Protein AF-A0A7C2IU43-F1 (afdb_monomer)

Sequence (555 aa):
MSKPSGGSPHAAGTSRRTASEVLDRRQFLAAGASLSLPACGARGRAGRNAEAEKRVVVLGLDGLDPQIVGSLIAQGRAPNFKKLAERGAFRPLRTTMPALSPVAWSSFITGLTPGGHGIADFIVRDPASYMPVFSIWESQGSARTLSLGDYRLPLGQAKLLCRRRGRPFWAWLTERGIPASVIRIPTNFPVEETATRAVSGMGTPDLVDSFGVFHYFTSDAAEQYPDLSGGNVVRIQVRNHRADCELYGPLQALKKPKEATADPFINHTRVPFSVCRDPEAEAVRIDIQGTRLVLRKGEYSEWVRLRFQMLPWLSSVAGIVRFYLCEAHPHLKLYATPINIDPADQAMPVTHPRRLGAELARAIGPFWTKGLPCDTKAFDHHVLDDAGYVKQAELLLVFFPGERDVPPERLAAHYDHYADRVIAAGPAMTESIHAVLAARLGRAEEALRRFRAAYEPFARPPFYLFSEKRTRDNVCFLTGLGGCLQAVIYGFAGIRLVDSPEPQAQPCLPPGWSALRLRGIHWRGARYDLEIVAGAPPRWRRLASRSAAGAATRR

Radius of gyration: 30.42 Å; Cα contacts (8 Å, |Δi|>4): 934; chains: 1; bounding box: 91×88×76 Å

pLDDT: mean 78.81, std 19.49, range [24.3, 98.44]

Mean predicted aligned error: 16.99 Å

Solvent-accessible surface area (backbone atoms only — not comparable to full-atom values): 32561 Å² total; per-residue (Å²): 138,84,88,88,88,86,86,89,88,82,87,84,82,86,79,91,83,80,89,83,84,88,86,76,101,82,80,90,79,92,86,79,88,87,88,84,85,87,86,85,90,83,89,83,81,80,88,78,78,83,65,82,78,86,82,86,85,86,86,85,68,88,90,69,50,63,65,60,51,48,49,31,36,75,70,63,61,30,61,67,62,43,54,50,31,72,78,60,76,73,75,87,72,87,74,46,83,54,84,42,69,56,21,39,39,44,25,68,41,36,76,35,53,42,85,63,19,61,24,73,42,69,62,41,64,37,92,89,75,63,45,82,38,65,30,48,41,47,80,43,71,40,94,47,67,48,76,58,89,65,34,36,46,57,77,48,78,62,45,77,39,54,47,56,40,69,64,46,61,49,38,63,35,35,78,72,73,38,85,31,78,46,73,50,48,46,57,36,25,52,38,62,93,40,44,63,30,35,36,32,4,35,75,27,46,19,51,58,73,37,92,46,47,26,40,35,38,29,46,53,83,81,71,80,66,94,81,67,57,54,54,43,83,43,83,43,64,73,55,95,52,31,28,75,47,73,48,82,42,34,66,41,74,44,38,65,81,69,81,86,58,98,48,90,59,75,53,34,27,69,46,67,32,38,39,36,41,50,95,85,52,54,25,35,36,39,44,44,90,92,44,77,46,76,39,40,54,77,32,68,52,70,82,42,78,46,75,40,69,71,38,89,100,76,39,65,45,37,28,29,32,36,42,31,30,70,29,42,68,95,40,42,28,38,39,32,50,36,41,15,36,20,46,68,50,57,73,58,53,50,26,23,52,68,65,45,26,33,55,47,28,74,73,74,43,81,64,74,44,26,28,62,76,60,65,63,44,42,38,77,68,62,74,30,50,72,69,54,47,44,48,53,56,45,80,46,65,46,66,64,89,56,65,50,93,61,48,63,68,59,52,42,54,54,43,66,66,45,70,80,73,55,66,92,86,49,55,27,39,58,33,9,54,47,10,19,51,30,10,68,67,60,38,19,63,58,13,47,52,28,41,45,66,24,41,62,57,21,42,35,85,95,78,59,40,31,18,49,38,70,90,53,87,61,56,74,33,58,66,32,54,49,25,48,50,41,20,47,46,45,2,31,47,13,43,54,95,60,103,56,89,63,85,47,63,54,64,22,71,31,89,91,49,65,62,53,77,50,74,73,45,77,43,94,94,42,41,29,32,40,41,34,38,64,99,50,77,74,44,77,43,76,52,78,76,76,61,94,79,54,92,84,73,84,132

Foldseek 3Di:
DDDDDDDDDDDDDDDDDDDDDDDDDPPPDDDDDDDDDDDDDDDDDDDDDCPPDDDDDDDDDPPDDLVVLVVCVVVVLNVVVVVVCVVDNDDDDDAAVVNEQLQRLLCLFAVDHCVQFVARYQWDADPPPRDTDGQQKDWAAAPDWDDDPQFTHRPDDIDIDGNGDHHTPQLVCVVVVHAAEAEQRESCPPPDQRHNKYFHAAPDAAQQRHQKEKEKEKCDPPDDQPPADSYHYHHWDQDPQKTKDKDWGHFLNGGDDDPDDVDNRPRTFIWIKMWRFDPPFQKIWIGTPNDIDIDHALDKDAWDKDWGPNDPPPDTFIWIKIKHFNTSPPMGIIIIIGTHAWLLRGPGRRMPPSNVSVVCCVVPNTAHSRRDQFDVSCVVSVSDDPSNRVVSVCVCVCVPPVVDSDRLVVLVVVLVVCVVVDDPFAWLLSLLVNLLSCLVNLVQASSVVSLCSSQVLQFDPDVRFGHGTSPDPPGPPVNSVVSSVCSVVCRAQNWGPDPDPDTDGDHRHHPPDQKDKDFQDDDPNWTWIWIGGPPDDIDIDTDPDPDPPPPPDDD

Secondary structure (DSSP, 8-state):
------------------------TT--S--------------------------------TT--HHHHHHHHHTTS-HHHHHHHHHS---PPPPPSS--HHHHHHHHHHS--HHHH---SSEEE-TTT--EEESSEEEE--S-EEEETTEEEESSPPEEEE---S--HHHHHHTTT---EEEEETT--S--TTSSEEEE-TT---TTSSS--EEEEE--SS---TT--SEEEEE---BTTEEEEEEEEEE-TTBPPPPP-S-TTTTEEEEEEEEEE-SSSSEEEEEETTEEEEEETTPBPPPEEEEEEEETTTEEEEEEE-EEEEE-SSS-EEEE---EEPTTS-SS--EESTHHHHHHHHHH-----SSSSS-HHHHHTTSS-HHHHHHHHHTT--SSSS-----HHHHHHHHHHHHTSS-TT--THHHHHHHHHHHHTT-HHHHHHHHHHHHGGGEETTTTEEPSSTT------HHHHHHHHHIIIIIIS-EE--S-SS-EE---PPTT--EEEEEEEEETTEEEEEEEETTS--EEEEPPP--TT-TTS--

Structure (mmCIF, N/CA/C/O backbone):
data_AF-A0A7C2IU43-F1
#
_entry.id   AF-A0A7C2IU43-F1
#
loop_
_atom_site.group_PDB
_atom_site.id
_atom_site.type_symbol
_atom_site.label_atom_id
_atom_site.label_alt_id
_atom_site.label_comp_id
_atom_site.label_asym_id
_atom_site.label_entity_id
_atom_site.label_seq_id
_atom_site.pdbx_PDB_ins_code
_atom_site.Cartn_x
_atom_site.Cartn_y
_atom_site.Cartn_z
_atom_site.occupancy
_atom_site.B_iso_or_equiv
_atom_site.auth_seq_id
_atom_site.auth_comp_id
_atom_site.auth_asym_id
_atom_site.auth_atom_id
_atom_site.pdbx_PDB_model_num
ATOM 1 N N . MET A 1 1 ? 51.474 -52.846 10.721 1.00 34.03 1 MET A N 1
ATOM 2 C CA . MET A 1 1 ? 52.933 -52.971 10.511 1.00 34.03 1 MET A CA 1
ATOM 3 C C . MET A 1 1 ? 53.456 -51.661 9.935 1.00 34.03 1 MET A C 1
ATOM 5 O O . MET A 1 1 ? 52.772 -51.087 9.103 1.00 34.03 1 MET A O 1
ATOM 9 N N . SER A 1 2 ? 54.623 -51.219 10.423 1.00 32.03 2 SER A N 1
ATOM 10 C CA . SER A 1 2 ? 55.494 -50.166 9.849 1.00 32.03 2 SER A CA 1
ATOM 11 C C . SER A 1 2 ? 55.124 -48.684 10.054 1.00 32.03 2 SER A C 1
ATOM 13 O O . SER A 1 2 ? 54.751 -47.977 9.131 1.00 32.03 2 SER A O 1
ATOM 15 N N . LYS A 1 3 ? 55.222 -48.274 11.326 1.00 27.58 3 LYS A N 1
ATOM 16 C CA . LYS A 1 3 ? 56.016 -47.176 11.941 1.00 27.58 3 LYS A CA 1
ATOM 17 C C . LYS A 1 3 ? 56.732 -46.067 11.095 1.00 27.58 3 LYS A C 1
ATOM 19 O O . LYS A 1 3 ? 56.952 -46.238 9.907 1.00 27.58 3 LYS A O 1
ATOM 24 N N . PRO A 1 4 ? 57.140 -44.951 11.759 1.00 52.53 4 PRO A N 1
ATOM 25 C CA . PRO A 1 4 ? 57.025 -43.556 11.299 1.00 52.53 4 PRO A CA 1
ATOM 26 C C . PRO A 1 4 ? 58.359 -42.765 11.321 1.00 52.53 4 PRO A C 1
ATOM 28 O O . PRO A 1 4 ? 59.387 -43.305 11.716 1.00 52.53 4 PRO A O 1
ATOM 31 N N . SER A 1 5 ? 58.311 -41.455 11.052 1.00 29.14 5 SER A N 1
ATOM 32 C CA . SER A 1 5 ? 59.154 -40.393 11.657 1.00 29.14 5 SER A CA 1
ATOM 33 C C . SER A 1 5 ? 58.705 -39.039 11.077 1.00 29.14 5 SER A C 1
ATOM 35 O O . SER A 1 5 ? 58.268 -38.990 9.936 1.00 29.14 5 SER A O 1
ATOM 37 N N . GLY A 1 6 ? 58.702 -37.887 11.743 1.00 28.25 6 GLY A N 1
ATOM 38 C CA . GLY A 1 6 ? 59.169 -37.434 13.051 1.00 28.25 6 GLY A CA 1
ATOM 39 C C . GLY A 1 6 ? 59.351 -35.905 12.952 1.00 28.25 6 GLY A C 1
ATOM 40 O O . GLY A 1 6 ? 59.722 -35.423 11.887 1.00 28.25 6 GLY A O 1
ATOM 41 N N . GLY A 1 7 ? 59.101 -35.150 14.031 1.00 25.83 7 GLY A N 1
ATOM 42 C CA . GLY A 1 7 ? 59.579 -33.759 14.158 1.00 25.83 7 GLY A CA 1
ATOM 43 C C . GLY A 1 7 ? 58.572 -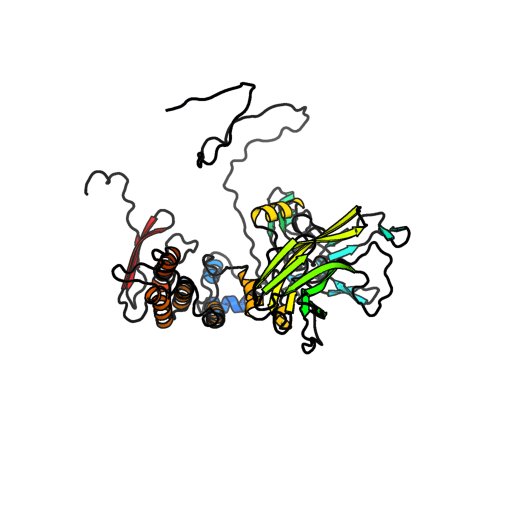32.703 14.639 1.00 25.83 7 GLY A C 1
ATOM 44 O O . GLY A 1 7 ? 57.914 -32.061 13.834 1.00 25.83 7 GLY A O 1
ATOM 45 N N . SER A 1 8 ? 58.511 -32.533 15.962 1.00 28.28 8 SER A N 1
ATOM 46 C CA . SER A 1 8 ? 57.805 -31.551 16.820 1.00 28.28 8 SER A CA 1
ATOM 47 C C . SER A 1 8 ? 58.263 -30.070 16.656 1.00 28.28 8 SER A C 1
ATOM 49 O O . SER A 1 8 ? 59.171 -29.818 15.873 1.00 28.28 8 SER A O 1
ATOM 51 N N . PRO A 1 9 ? 57.876 -29.115 17.541 1.00 42.03 9 PRO A N 1
ATOM 52 C CA . PRO A 1 9 ? 56.534 -28.653 17.942 1.00 42.03 9 PRO A CA 1
ATOM 53 C C . PRO A 1 9 ? 56.417 -27.101 17.960 1.00 42.03 9 PRO A C 1
ATOM 55 O O . PRO A 1 9 ? 57.415 -26.399 18.045 1.00 42.03 9 PRO A O 1
ATOM 58 N N . HIS A 1 10 ? 55.195 -26.555 18.005 1.00 27.22 10 HIS A N 1
ATOM 59 C CA . HIS A 1 10 ? 54.744 -25.648 19.082 1.00 27.22 10 HIS A CA 1
ATOM 60 C C . HIS A 1 10 ? 53.290 -25.178 18.868 1.00 27.22 10 HIS A C 1
ATOM 62 O O . HIS A 1 10 ? 52.921 -24.726 17.792 1.00 27.22 10 HIS A O 1
ATOM 68 N N . ALA A 1 11 ? 52.499 -25.366 19.935 1.00 25.86 11 ALA A N 1
ATOM 69 C CA . ALA A 1 11 ? 51.347 -24.607 20.458 1.00 25.86 11 ALA A CA 1
ATOM 70 C C . ALA A 1 11 ? 50.754 -23.472 19.580 1.00 25.86 11 ALA A C 1
ATOM 72 O O . ALA A 1 11 ? 51.484 -22.658 19.043 1.00 25.86 11 ALA A O 1
ATOM 73 N N . ALA A 1 12 ? 49.444 -23.242 19.463 1.00 27.17 12 ALA A N 1
ATOM 74 C CA . ALA A 1 12 ? 48.315 -23.519 20.345 1.00 27.17 12 ALA A CA 1
ATOM 75 C C . ALA A 1 12 ? 46.991 -23.306 19.575 1.00 27.17 12 ALA A C 1
ATOM 77 O O . ALA A 1 12 ? 46.959 -22.578 18.587 1.00 27.17 12 ALA A O 1
ATOM 78 N N . GLY A 1 13 ? 45.881 -23.832 20.106 1.00 25.56 13 GLY A N 1
ATOM 79 C CA . GLY A 1 13 ? 44.590 -23.135 19.991 1.00 25.56 13 GLY A CA 1
ATOM 80 C C . GLY A 1 13 ? 43.572 -23.662 18.978 1.00 25.56 13 GLY A C 1
ATOM 81 O O . GLY A 1 13 ? 43.141 -22.950 18.081 1.00 25.56 13 GLY A O 1
ATOM 82 N N . THR A 1 14 ? 43.129 -24.897 19.198 1.00 24.53 14 THR A N 1
ATOM 83 C CA . THR A 1 14 ? 41.761 -25.423 18.981 1.00 24.53 14 THR A CA 1
ATOM 84 C C . THR A 1 14 ? 40.649 -24.377 19.242 1.00 24.53 14 THR A C 1
ATOM 86 O O . THR A 1 14 ? 40.831 -23.506 20.077 1.00 24.53 14 THR A O 1
ATOM 89 N N . SER A 1 15 ? 39.420 -24.417 18.717 1.00 26.25 15 SER A N 1
ATOM 90 C CA . SER A 1 15 ? 38.625 -25.513 18.160 1.00 26.25 15 SER A CA 1
ATOM 91 C C . SER A 1 15 ? 37.368 -24.925 17.494 1.00 26.25 15 SER A C 1
ATOM 93 O O . SER A 1 15 ? 36.721 -24.040 18.055 1.00 26.25 15 SER A O 1
ATOM 95 N N . ARG A 1 16 ? 36.973 -25.495 16.352 1.00 28.53 16 ARG A N 1
ATOM 96 C CA . ARG A 1 16 ? 35.594 -25.469 15.843 1.00 28.53 16 ARG A CA 1
ATOM 97 C C . ARG A 1 16 ? 34.687 -26.278 16.773 1.00 28.53 16 ARG A C 1
ATOM 99 O O . ARG A 1 16 ? 35.023 -27.427 17.047 1.00 28.53 16 ARG A O 1
ATOM 106 N N . ARG A 1 17 ? 33.487 -25.782 17.093 1.00 24.30 17 ARG A N 1
ATOM 107 C CA . ARG A 1 17 ? 32.318 -26.646 17.333 1.00 24.30 17 ARG A CA 1
ATOM 108 C C . ARG A 1 17 ? 31.022 -26.024 16.824 1.00 24.30 17 ARG A C 1
ATOM 110 O O . ARG A 1 17 ? 30.744 -24.845 17.002 1.00 24.30 17 ARG A O 1
ATOM 117 N N . THR A 1 18 ? 30.274 -26.894 16.168 1.00 26.28 18 THR A N 1
ATOM 118 C CA . THR A 1 18 ? 28.901 -26.808 15.684 1.00 26.28 18 THR A CA 1
ATOM 119 C C . THR A 1 18 ? 27.877 -26.959 16.814 1.00 26.28 18 THR A C 1
ATOM 121 O O . THR A 1 18 ? 28.128 -27.711 17.749 1.00 26.28 18 THR A O 1
ATOM 124 N N . ALA A 1 19 ? 26.720 -26.313 16.617 1.00 28.05 19 ALA A N 1
ATOM 125 C CA . ALA A 1 19 ? 25.355 -26.649 17.056 1.00 28.05 19 ALA A CA 1
ATOM 126 C C . ALA A 1 19 ? 25.078 -27.036 18.528 1.00 28.05 19 ALA A C 1
ATOM 128 O O . ALA A 1 19 ? 25.470 -28.108 18.970 1.00 28.05 19 ALA A O 1
ATOM 129 N N . SER A 1 20 ? 24.214 -26.267 19.207 1.00 25.09 20 SER A N 1
ATOM 130 C CA . SER A 1 20 ? 23.076 -26.828 19.958 1.00 25.09 20 SER A CA 1
ATOM 131 C C . SER A 1 20 ? 22.011 -25.765 20.250 1.00 25.09 20 SER A C 1
ATOM 133 O O . SER A 1 20 ? 22.310 -24.591 20.461 1.00 25.09 20 SER A O 1
ATOM 135 N N . GLU A 1 21 ? 20.760 -26.210 20.253 1.00 28.34 21 GLU A N 1
ATOM 136 C CA . GLU A 1 21 ? 19.584 -25.493 20.729 1.00 28.34 21 GLU A CA 1
ATOM 137 C C . GLU A 1 21 ? 19.559 -25.339 22.265 1.00 28.34 21 GLU A C 1
ATOM 139 O O . GLU A 1 21 ? 20.300 -26.001 22.992 1.00 28.34 21 GLU A O 1
ATOM 144 N N . VAL A 1 22 ? 18.563 -24.551 22.693 1.00 26.59 22 VAL A N 1
ATOM 145 C CA . VAL A 1 22 ? 17.871 -24.513 23.994 1.00 26.59 22 VAL A CA 1
ATOM 146 C C . VAL A 1 22 ? 18.582 -23.780 25.127 1.00 26.59 22 VAL A C 1
ATOM 148 O O . VAL A 1 22 ? 19.523 -24.295 25.711 1.00 26.59 22 VAL A O 1
ATOM 151 N N . LEU A 1 23 ? 18.012 -22.639 25.541 1.00 26.62 23 LEU A N 1
ATOM 152 C CA . LEU A 1 23 ? 17.992 -22.234 26.949 1.00 26.62 23 LEU A CA 1
ATOM 153 C C . LEU A 1 23 ? 16.734 -21.418 27.290 1.00 26.62 23 LEU A C 1
ATOM 155 O O . LEU A 1 23 ? 16.120 -20.752 26.459 1.00 26.62 23 LEU A O 1
ATOM 159 N N . ASP A 1 24 ? 16.356 -21.589 28.548 1.00 27.33 24 ASP A N 1
ATOM 160 C CA . ASP A 1 24 ? 15.026 -21.570 29.140 1.00 27.33 24 ASP A CA 1
ATOM 161 C C . ASP A 1 24 ? 14.577 -20.179 29.642 1.00 27.33 24 ASP A C 1
ATOM 163 O O . ASP A 1 24 ? 15.359 -19.268 29.914 1.00 27.33 24 ASP A O 1
ATOM 167 N N . ARG A 1 25 ? 13.261 -20.018 29.767 1.00 28.28 25 ARG A N 1
ATOM 168 C CA . ARG A 1 25 ? 12.485 -18.772 29.800 1.00 28.28 25 ARG A CA 1
ATOM 169 C C . ARG A 1 25 ? 12.418 -18.097 31.185 1.00 28.28 25 ARG A C 1
ATOM 171 O O . ARG A 1 25 ? 11.449 -17.388 31.454 1.00 28.28 25 ARG A O 1
ATOM 178 N N . ARG A 1 26 ? 13.390 -18.311 32.088 1.00 30.06 26 ARG A N 1
ATOM 179 C CA . ARG A 1 26 ? 13.273 -17.893 33.510 1.00 30.06 26 ARG A CA 1
ATOM 180 C C . ARG A 1 26 ? 14.485 -17.237 34.200 1.00 30.06 26 ARG A C 1
ATOM 182 O O . ARG A 1 26 ? 14.421 -17.053 35.410 1.00 30.06 26 ARG A O 1
ATOM 189 N N . GLN A 1 27 ? 15.526 -16.778 33.500 1.00 33.53 27 GLN A N 1
ATOM 190 C CA . GLN A 1 27 ? 16.677 -16.108 34.156 1.00 33.53 27 GLN A CA 1
ATOM 191 C C . GLN A 1 27 ? 17.149 -14.793 33.500 1.00 33.53 27 GLN A C 1
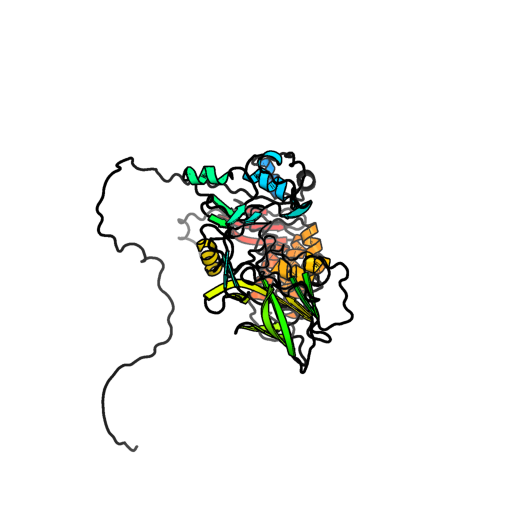ATOM 193 O O . GLN A 1 27 ? 18.343 -14.544 33.394 1.00 33.53 27 GLN A O 1
ATOM 198 N N . PHE A 1 28 ? 16.233 -13.905 33.096 1.00 27.48 28 PHE A N 1
ATOM 199 C CA . PHE A 1 28 ? 16.608 -12.554 32.624 1.00 27.48 28 PHE A CA 1
ATOM 200 C C . PHE A 1 28 ? 15.952 -11.415 33.420 1.00 27.48 28 PHE A C 1
ATOM 202 O O . PHE A 1 28 ? 15.583 -10.375 32.877 1.00 27.48 28 PHE A O 1
ATOM 209 N N . LEU A 1 29 ? 15.792 -11.614 34.729 1.00 28.20 29 LEU A N 1
ATOM 210 C CA . LEU A 1 29 ? 15.416 -10.567 35.676 1.00 28.20 29 LEU A CA 1
ATOM 211 C C . LEU A 1 29 ? 16.371 -10.625 36.876 1.00 28.20 29 LEU A C 1
ATOM 213 O O . LEU A 1 29 ? 16.493 -11.676 37.495 1.00 28.20 29 LEU A O 1
ATOM 217 N N . ALA A 1 30 ? 16.970 -9.470 37.191 1.00 27.84 30 ALA A N 1
ATOM 218 C CA . ALA A 1 30 ? 17.823 -9.145 38.347 1.00 27.84 30 ALA A CA 1
ATOM 219 C C . ALA A 1 30 ? 19.358 -9.295 38.194 1.00 27.84 30 ALA A C 1
ATOM 221 O O . ALA A 1 30 ? 19.953 -10.224 38.723 1.00 27.84 30 ALA A O 1
ATOM 222 N N . ALA A 1 31 ? 19.994 -8.303 37.552 1.00 25.00 31 ALA A N 1
ATOM 223 C CA . ALA A 1 31 ? 21.294 -7.697 37.915 1.00 25.00 31 ALA A CA 1
ATOM 224 C C . ALA A 1 31 ? 21.600 -6.568 36.899 1.00 25.00 31 ALA A C 1
ATOM 226 O O . ALA A 1 31 ? 21.579 -6.820 35.704 1.00 25.00 31 ALA A O 1
ATOM 227 N N . GLY A 1 32 ? 21.850 -5.303 37.231 1.00 25.41 32 GLY A N 1
ATOM 228 C CA . GLY A 1 32 ? 21.896 -4.610 38.508 1.00 25.41 32 GLY A CA 1
ATOM 229 C C . GLY A 1 32 ? 21.835 -3.090 38.275 1.00 25.41 32 GLY A C 1
ATOM 230 O O . GLY A 1 32 ? 22.326 -2.576 37.272 1.00 25.41 32 GLY A O 1
ATOM 231 N N . ALA A 1 33 ? 21.203 -2.383 3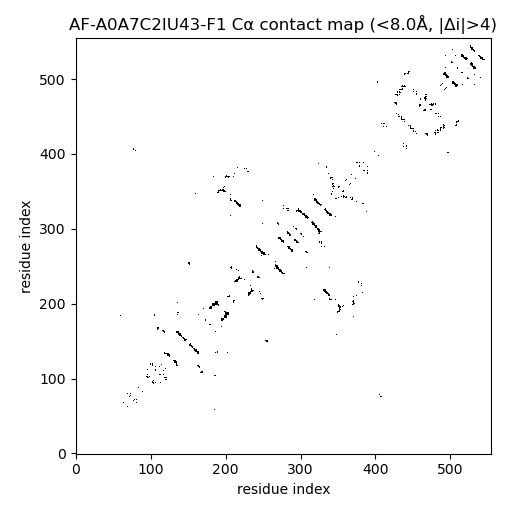9.212 1.00 27.89 33 ALA A N 1
ATOM 232 C CA . ALA A 1 33 ? 21.515 -0.988 39.536 1.00 27.89 33 ALA A CA 1
ATOM 233 C C . ALA A 1 33 ? 22.934 -0.955 40.168 1.00 27.89 33 ALA A C 1
ATOM 235 O O . ALA A 1 33 ? 23.360 -1.969 40.711 1.00 27.89 33 ALA A O 1
ATOM 236 N N . SER A 1 34 ? 23.757 0.100 40.198 1.00 28.84 34 SER A N 1
ATOM 237 C CA . SER A 1 34 ? 23.545 1.521 40.537 1.00 28.84 34 SER A CA 1
ATOM 238 C C . SER A 1 34 ? 24.913 2.235 40.348 1.00 28.84 34 SER A C 1
ATOM 240 O O . SER A 1 34 ? 25.930 1.580 40.550 1.00 28.84 34 SER A O 1
ATOM 242 N N . LEU A 1 35 ? 25.035 3.497 39.908 1.00 28.77 35 LEU A N 1
ATOM 243 C CA . LEU A 1 35 ? 25.302 4.739 40.691 1.00 28.77 35 LEU A CA 1
ATOM 244 C C . LEU A 1 35 ? 26.046 5.696 39.717 1.00 28.77 35 LEU A C 1
ATOM 246 O O . LEU A 1 35 ? 26.824 5.206 38.909 1.00 28.77 35 LEU A O 1
ATOM 250 N N . SER A 1 36 ? 25.890 7.022 39.673 1.00 27.19 36 SER A N 1
ATOM 251 C CA . SER A 1 36 ? 25.471 7.997 40.685 1.00 27.19 36 SER A CA 1
ATOM 252 C C . SER A 1 36 ? 25.023 9.326 40.033 1.00 27.19 36 SER A C 1
ATOM 254 O O . SER A 1 36 ? 25.529 9.741 38.993 1.00 27.19 36 SER A O 1
ATOM 256 N N . LEU A 1 37 ? 24.066 9.988 40.692 1.00 32.41 37 LEU A N 1
ATOM 257 C CA . LEU A 1 37 ? 23.610 11.375 40.482 1.00 32.41 37 LEU A CA 1
ATOM 258 C C . LEU A 1 37 ? 24.643 12.403 41.012 1.00 32.41 37 LEU A C 1
ATOM 260 O O . LEU A 1 37 ? 25.549 12.025 41.757 1.00 32.41 37 LEU A O 1
ATOM 264 N N . PRO A 1 38 ? 24.431 13.712 40.762 1.00 33.50 38 PRO A N 1
ATOM 265 C CA . PRO A 1 38 ? 23.828 14.499 41.838 1.00 33.50 38 PRO A CA 1
ATOM 266 C C . PRO A 1 38 ? 22.570 15.272 41.426 1.00 33.50 38 PRO A C 1
ATOM 268 O O . PRO A 1 38 ? 22.333 15.628 40.276 1.00 33.50 38 PRO A O 1
ATOM 271 N N . ALA A 1 39 ? 21.743 15.451 42.449 1.00 30.11 39 ALA A N 1
ATOM 272 C CA . ALA A 1 39 ? 20.388 15.961 42.456 1.00 30.11 39 ALA A CA 1
ATOM 273 C C . ALA A 1 39 ? 20.311 17.495 42.480 1.00 30.11 39 ALA A C 1
ATOM 275 O O . ALA A 1 39 ? 21.213 18.143 42.999 1.00 30.11 39 ALA A O 1
ATOM 276 N N . CYS A 1 40 ? 19.153 18.043 42.091 1.00 28.27 40 CYS A N 1
ATOM 277 C CA . CYS A 1 40 ? 18.351 18.840 43.026 1.00 28.27 40 CYS A CA 1
ATOM 278 C C . CYS A 1 40 ? 16.914 19.080 42.522 1.00 28.27 40 CYS A C 1
ATOM 280 O O . CYS A 1 40 ? 16.711 19.630 41.447 1.00 28.27 40 CYS A O 1
ATOM 282 N N . GLY A 1 41 ? 15.931 18.725 43.361 1.00 27.77 41 GLY A N 1
ATOM 283 C CA . GLY A 1 41 ? 14.714 19.526 43.539 1.00 27.77 41 GLY A CA 1
ATOM 284 C C . GLY A 1 41 ? 13.448 19.171 42.750 1.00 27.77 41 GLY A C 1
ATOM 285 O O . GLY A 1 41 ? 13.070 19.924 41.868 1.00 27.77 41 GLY A O 1
ATOM 286 N N . ALA A 1 42 ? 12.717 18.128 43.163 1.00 32.53 42 ALA A N 1
ATOM 287 C CA . ALA A 1 42 ? 11.252 18.193 43.343 1.00 32.53 42 ALA A CA 1
ATOM 288 C C . ALA A 1 42 ? 10.725 16.906 44.010 1.00 32.53 42 ALA A C 1
ATOM 290 O O . ALA A 1 42 ? 10.609 15.852 43.389 1.00 32.53 42 ALA A O 1
ATOM 291 N N . ARG A 1 43 ? 10.391 16.996 45.302 1.00 36.19 43 ARG A N 1
ATOM 292 C CA . ARG A 1 43 ? 9.569 16.006 46.016 1.00 36.19 43 ARG A CA 1
ATOM 293 C C . ARG A 1 43 ? 8.106 16.205 45.618 1.00 36.19 43 ARG A C 1
ATOM 295 O O . ARG A 1 43 ? 7.614 17.325 45.707 1.00 36.19 43 ARG A O 1
ATOM 302 N N . GLY A 1 44 ? 7.387 15.130 45.288 1.00 31.19 44 GLY A N 1
ATOM 303 C CA . GLY A 1 44 ? 5.930 15.200 45.157 1.00 31.19 44 GLY A CA 1
ATOM 304 C C . GLY A 1 44 ? 5.232 13.940 44.641 1.00 31.19 44 GLY A C 1
ATOM 305 O O . GLY A 1 44 ? 4.990 13.827 43.451 1.00 31.19 44 GLY A O 1
ATOM 306 N N . ARG A 1 45 ? 4.796 13.096 45.589 1.00 33.53 45 ARG A N 1
ATOM 307 C CA . ARG A 1 45 ? 3.657 12.146 45.536 1.00 33.53 45 ARG A CA 1
ATOM 308 C C . ARG A 1 45 ? 3.795 10.811 44.778 1.00 33.53 45 ARG A C 1
ATOM 310 O O . ARG A 1 45 ? 3.481 10.682 43.604 1.00 33.53 45 ARG A O 1
ATOM 317 N N . ALA A 1 46 ? 4.143 9.795 45.572 1.00 34.16 46 ALA A N 1
ATOM 318 C CA . ALA A 1 46 ? 3.298 8.649 45.939 1.00 34.16 46 ALA A CA 1
ATOM 319 C C . ALA A 1 46 ? 2.405 7.991 44.862 1.00 34.16 46 ALA A C 1
ATOM 321 O O . ALA A 1 46 ? 1.418 8.565 44.412 1.00 34.16 46 ALA A O 1
ATOM 322 N N . GLY A 1 47 ? 2.717 6.716 44.599 1.00 41.97 47 GLY A N 1
ATOM 323 C CA . GLY A 1 47 ? 1.777 5.601 44.432 1.00 41.97 47 GLY A CA 1
ATOM 324 C C . GLY A 1 47 ? 0.487 5.870 43.663 1.00 41.97 47 GLY A C 1
ATOM 325 O O . GLY A 1 47 ? -0.548 6.149 44.262 1.00 41.97 47 GLY A O 1
ATOM 326 N N . ARG A 1 48 ? 0.513 5.649 42.347 1.00 38.94 48 ARG A N 1
ATOM 327 C CA . ARG A 1 48 ? -0.698 5.277 41.612 1.00 38.94 48 ARG A CA 1
ATOM 328 C C . ARG A 1 48 ? -0.704 3.766 41.431 1.00 38.94 48 ARG A C 1
ATOM 330 O O . ARG A 1 48 ? 0.149 3.218 40.739 1.00 38.94 48 ARG A O 1
ATOM 337 N N . ASN A 1 49 ? -1.664 3.122 42.088 1.00 38.19 49 ASN A N 1
ATOM 338 C CA . ASN A 1 49 ? -2.108 1.774 41.765 1.00 38.19 49 ASN A CA 1
ATOM 339 C C . ASN A 1 49 ? -2.327 1.675 40.251 1.00 38.19 49 ASN A C 1
ATOM 341 O O . ASN A 1 49 ? -3.037 2.499 39.674 1.00 38.19 49 ASN A O 1
ATOM 345 N N . ALA A 1 50 ? -1.723 0.671 39.624 1.00 42.34 50 ALA A N 1
ATOM 346 C CA . ALA A 1 50 ? -2.004 0.293 38.249 1.00 42.34 50 ALA A CA 1
ATOM 347 C C . ALA A 1 50 ? -3.400 -0.353 38.182 1.00 42.34 50 ALA A C 1
ATOM 349 O O . ALA A 1 50 ? -3.534 -1.571 38.086 1.00 42.34 50 ALA A O 1
ATOM 350 N N . GLU A 1 51 ? -4.457 0.459 38.267 1.00 52.31 51 GLU A N 1
ATOM 351 C CA . GLU A 1 51 ? -5.725 0.090 37.640 1.00 52.31 51 GLU A CA 1
ATOM 352 C C . GLU A 1 51 ? -5.427 -0.200 36.167 1.00 52.31 51 GLU A C 1
ATOM 354 O O . GLU A 1 51 ? -4.706 0.560 35.520 1.00 52.31 51 GLU A O 1
ATOM 359 N N . ALA A 1 52 ? -5.932 -1.317 35.643 1.00 50.88 52 ALA A N 1
ATOM 360 C CA . ALA A 1 52 ? -5.759 -1.677 34.243 1.00 50.88 52 ALA A CA 1
ATOM 361 C C . ALA A 1 52 ? -6.208 -0.503 33.354 1.00 50.88 52 ALA A C 1
ATOM 363 O O . ALA A 1 52 ? -7.403 -0.220 33.249 1.00 50.88 52 ALA A O 1
ATOM 364 N N . GLU A 1 53 ? -5.246 0.208 32.759 1.00 66.50 53 GLU A N 1
ATOM 365 C CA . GLU A 1 53 ? -5.506 1.400 31.955 1.00 66.50 53 GLU A CA 1
ATOM 366 C C . GLU A 1 53 ? -6.518 1.065 30.854 1.00 66.50 53 GLU A C 1
ATOM 368 O O . GLU A 1 53 ? -6.264 0.227 29.981 1.00 66.50 53 GLU A O 1
ATOM 373 N N . LYS A 1 54 ? -7.690 1.707 30.892 1.00 81.06 54 LYS A N 1
ATOM 374 C CA . LYS A 1 54 ? -8.708 1.554 29.850 1.00 81.06 54 LYS A CA 1
ATOM 375 C C . LYS A 1 54 ? -8.133 2.066 28.529 1.00 81.06 54 LYS A C 1
ATOM 377 O O . LYS A 1 54 ? -7.872 3.257 28.380 1.00 81.06 54 LYS A O 1
ATOM 382 N N . ARG A 1 55 ? -7.942 1.168 27.562 1.00 84.00 55 ARG A N 1
ATOM 383 C CA . ARG A 1 55 ? -7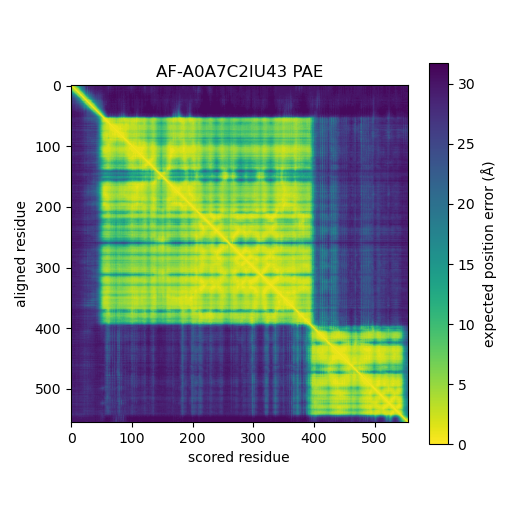.462 1.504 26.214 1.00 84.00 55 ARG A CA 1
ATOM 384 C C . ARG A 1 55 ? -8.639 1.808 25.293 1.00 84.00 55 ARG A C 1
ATOM 386 O O . ARG A 1 55 ? -9.644 1.104 25.326 1.00 84.00 55 ARG A O 1
ATOM 393 N N . VAL A 1 56 ? -8.486 2.821 24.443 1.00 89.75 56 VAL A N 1
ATOM 394 C CA . VAL A 1 56 ? -9.465 3.192 23.412 1.00 89.75 56 VAL A CA 1
ATOM 395 C C . VAL A 1 56 ? -8.850 2.949 22.039 1.00 89.75 56 VAL A C 1
ATOM 397 O O . VAL A 1 56 ? -7.705 3.324 21.795 1.00 89.75 56 VAL A O 1
ATOM 400 N N . VAL A 1 57 ? -9.617 2.330 21.142 1.00 88.06 57 VAL A N 1
ATOM 401 C CA . VAL A 1 57 ? -9.251 2.159 19.733 1.00 88.06 57 VAL A CA 1
ATOM 402 C C . VAL A 1 57 ? -10.222 2.968 18.889 1.00 88.06 57 VAL A C 1
ATOM 404 O O . VAL A 1 57 ? -11.434 2.798 19.005 1.00 88.06 57 VAL A O 1
ATOM 407 N N . VAL A 1 58 ? -9.682 3.828 18.030 1.00 89.19 58 VAL A N 1
ATOM 408 C CA . VAL A 1 58 ? -10.447 4.548 17.011 1.00 89.19 58 VAL A CA 1
ATOM 409 C C . VAL A 1 58 ? -10.069 3.961 15.659 1.00 89.19 58 VAL A C 1
ATOM 411 O O . VAL A 1 58 ? -8.917 4.056 15.240 1.00 89.19 58 VAL A O 1
ATOM 414 N N . LEU A 1 59 ? -11.033 3.325 14.996 1.00 85.94 59 LEU A N 1
ATOM 415 C CA . LEU A 1 59 ? -10.886 2.810 13.640 1.00 85.94 59 LEU A CA 1
ATOM 416 C C . LEU A 1 59 ? -11.663 3.723 12.699 1.00 85.94 59 LEU A C 1
ATOM 418 O O . LEU A 1 59 ? -12.869 3.884 12.863 1.00 85.94 59 LEU A O 1
ATOM 422 N N . GLY A 1 60 ? -10.980 4.303 11.720 1.00 83.88 60 GLY A N 1
ATOM 423 C CA . GLY A 1 60 ? -11.633 5.074 10.673 1.00 83.88 60 GLY A CA 1
ATOM 424 C C . GLY A 1 60 ? -11.590 4.327 9.342 1.00 83.88 60 GLY A C 1
ATOM 425 O O . GLY A 1 60 ? -10.566 3.749 8.977 1.00 83.88 60 GLY A O 1
ATOM 426 N N . LEU A 1 61 ? -12.726 4.314 8.650 1.00 82.75 61 LEU A N 1
ATOM 427 C CA . LEU A 1 61 ? -12.938 3.618 7.385 1.00 82.75 61 LEU A CA 1
ATOM 428 C C . LEU A 1 61 ? -13.406 4.654 6.361 1.00 82.75 61 LEU A C 1
ATOM 430 O O . LEU A 1 61 ? -14.496 5.205 6.498 1.00 82.75 61 LEU A O 1
ATOM 434 N N . ASP A 1 62 ? -12.559 4.952 5.378 1.00 78.00 62 ASP A N 1
ATOM 435 C CA . ASP A 1 62 ? -12.878 5.924 4.328 1.00 78.00 62 ASP A CA 1
ATOM 436 C C . ASP A 1 62 ? -13.932 5.347 3.370 1.00 78.00 62 ASP A C 1
ATOM 438 O O . ASP A 1 62 ? -13.889 4.161 3.037 1.00 78.00 62 ASP A O 1
ATOM 442 N N . GLY A 1 63 ? -14.898 6.170 2.962 1.00 79.00 63 GLY A N 1
ATOM 443 C CA . GLY A 1 63 ? -16.005 5.754 2.093 1.00 79.00 63 GLY A CA 1
ATOM 444 C C . GLY A 1 63 ? -17.022 4.784 2.718 1.00 79.00 63 GLY A C 1
ATOM 445 O O . GLY A 1 63 ? -17.838 4.218 1.992 1.00 79.00 63 GLY A O 1
ATOM 446 N N . LEU A 1 64 ? -17.001 4.563 4.041 1.00 83.31 64 LEU A N 1
ATOM 447 C CA . LEU A 1 64 ? -18.000 3.724 4.709 1.00 83.31 64 LEU A CA 1
ATOM 448 C C . LEU A 1 64 ? -19.323 4.485 4.892 1.00 83.31 64 LEU A C 1
ATOM 450 O O . LEU A 1 64 ? -19.498 5.236 5.852 1.00 83.31 64 LEU A O 1
ATOM 454 N N . ASP A 1 65 ? -20.266 4.259 3.984 1.00 86.31 65 ASP A N 1
ATOM 455 C CA . ASP A 1 65 ? -21.570 4.919 4.009 1.00 86.31 65 ASP A CA 1
ATOM 456 C C . ASP A 1 65 ? -22.524 4.302 5.066 1.00 86.31 65 ASP A C 1
ATOM 458 O O . ASP A 1 65 ? -22.763 3.087 5.056 1.00 86.31 65 ASP A O 1
ATOM 462 N N . PRO A 1 66 ? -23.107 5.105 5.981 1.00 88.56 66 PRO A N 1
ATOM 463 C CA . PRO A 1 66 ? -23.972 4.595 7.042 1.00 88.56 66 PRO A CA 1
ATOM 464 C C . PRO A 1 66 ? -25.321 4.056 6.543 1.00 88.56 66 PRO A C 1
ATOM 466 O O . PRO A 1 66 ? -25.904 3.204 7.215 1.00 88.56 66 PRO A O 1
ATOM 469 N N . GLN A 1 67 ? -25.824 4.506 5.390 1.00 90.62 67 GLN A N 1
ATOM 470 C CA . GLN A 1 67 ? -27.037 3.966 4.770 1.00 90.62 67 GLN A CA 1
ATOM 471 C C . GLN A 1 67 ? -26.762 2.587 4.174 1.00 90.62 67 GLN A C 1
ATOM 473 O O . GLN A 1 67 ? -27.546 1.664 4.396 1.00 90.62 67 GLN A O 1
ATOM 478 N N . ILE A 1 68 ? -25.624 2.414 3.490 1.00 90.25 68 ILE A N 1
ATOM 479 C CA . ILE A 1 68 ? -25.195 1.101 2.984 1.00 90.25 68 ILE A CA 1
ATOM 480 C C . ILE A 1 68 ? -24.997 0.137 4.154 1.00 90.25 68 ILE A C 1
ATOM 482 O O . ILE A 1 68 ? -25.548 -0.962 4.143 1.00 90.25 68 ILE A O 1
ATOM 486 N N . VAL A 1 69 ? -24.277 0.554 5.201 1.00 89.75 69 VAL A N 1
ATOM 487 C CA . VAL A 1 69 ? -24.085 -0.272 6.403 1.00 89.75 69 VAL A CA 1
ATOM 488 C C . VAL A 1 69 ? -25.422 -0.590 7.074 1.00 89.75 69 VAL A C 1
ATOM 490 O O . VAL A 1 69 ? -25.664 -1.747 7.402 1.00 89.75 69 VAL A O 1
ATOM 493 N N . GLY A 1 70 ? -26.315 0.390 7.236 1.00 92.12 70 GLY A N 1
ATOM 494 C CA . GLY A 1 70 ? -27.651 0.178 7.798 1.00 92.12 70 GLY A CA 1
ATOM 495 C C . GLY A 1 70 ? -28.490 -0.810 6.982 1.00 92.12 70 GLY A C 1
ATOM 496 O O . GLY A 1 70 ? -29.108 -1.707 7.552 1.00 92.12 70 GLY A O 1
ATOM 497 N N . SER A 1 71 ? -28.443 -0.710 5.652 1.00 93.75 71 SER A N 1
ATOM 498 C CA . SER A 1 71 ? -29.101 -1.641 4.729 1.00 93.75 71 SER A CA 1
ATOM 499 C C . SER A 1 71 ? -28.522 -3.054 4.845 1.00 93.75 71 SER A C 1
ATOM 501 O O . SER A 1 71 ? -29.271 -4.018 4.995 1.00 93.75 71 SER A O 1
ATOM 503 N N . LEU A 1 72 ? -27.192 -3.196 4.891 1.00 88.25 72 LEU A N 1
ATOM 504 C CA . LEU A 1 72 ? -26.531 -4.488 5.102 1.00 88.25 72 LEU A CA 1
ATOM 505 C C . LEU A 1 72 ? -26.833 -5.077 6.490 1.00 88.25 72 LEU A C 1
ATOM 507 O O . LEU A 1 72 ? -26.968 -6.293 6.617 1.00 88.25 72 LEU A O 1
ATOM 511 N N . ILE A 1 73 ? -26.976 -4.248 7.528 1.00 91.25 73 ILE A N 1
ATOM 512 C CA . ILE A 1 73 ? -27.420 -4.676 8.863 1.00 91.25 73 ILE A CA 1
ATOM 513 C C . ILE A 1 73 ? -28.863 -5.194 8.806 1.00 91.25 73 ILE A C 1
ATOM 515 O O . ILE A 1 73 ? -29.130 -6.282 9.318 1.00 91.25 73 ILE A O 1
ATOM 519 N N . ALA A 1 74 ? -29.776 -4.453 8.170 1.00 92.75 74 ALA A N 1
ATOM 520 C CA . ALA A 1 74 ? -31.182 -4.835 8.026 1.00 92.75 74 ALA A CA 1
ATOM 521 C C . ALA A 1 74 ? -31.348 -6.137 7.223 1.00 92.75 74 ALA A C 1
ATOM 523 O O . ALA A 1 74 ? -32.174 -6.976 7.567 1.00 92.75 74 ALA A O 1
ATOM 524 N N . GLN A 1 75 ? -30.501 -6.341 6.210 1.00 89.81 75 GLN A N 1
ATOM 525 C CA . GLN A 1 75 ? -30.429 -7.567 5.407 1.00 89.81 75 GLN A CA 1
ATOM 526 C C . GLN A 1 75 ? -29.686 -8.724 6.106 1.00 89.81 75 GLN A C 1
ATOM 528 O O . GLN A 1 75 ? -29.559 -9.801 5.531 1.00 89.81 75 GLN A O 1
ATOM 533 N N . GLY A 1 76 ? -29.139 -8.524 7.311 1.00 84.81 76 GLY A N 1
ATOM 534 C CA . GLY A 1 76 ? -28.373 -9.546 8.039 1.00 84.81 76 GLY A CA 1
ATOM 535 C C . GLY A 1 76 ? -26.969 -9.839 7.484 1.00 84.81 76 GLY A C 1
ATOM 536 O O . GLY A 1 76 ? -26.320 -10.779 7.936 1.00 84.81 76 GLY A O 1
ATOM 537 N N . ARG A 1 77 ? -26.472 -9.030 6.540 1.00 83.31 77 ARG A N 1
ATOM 538 C CA . ARG A 1 77 ? -25.188 -9.195 5.827 1.00 83.31 77 ARG A CA 1
ATOM 539 C C . ARG A 1 77 ? -24.002 -8.493 6.494 1.00 83.31 77 ARG A C 1
ATOM 541 O O . ARG A 1 77 ? -22.865 -8.740 6.113 1.00 83.31 77 ARG A O 1
ATOM 548 N N . ALA A 1 78 ? -24.250 -7.647 7.497 1.00 82.62 78 ALA A N 1
ATOM 549 C CA . ALA A 1 78 ? -23.218 -6.972 8.294 1.00 82.62 78 ALA A CA 1
ATOM 550 C C . ALA A 1 78 ? -23.367 -7.255 9.810 1.00 82.62 78 ALA A C 1
ATOM 552 O O . ALA A 1 78 ? -23.581 -6.334 10.608 1.00 82.62 78 ALA A O 1
ATOM 553 N N . PRO A 1 79 ? -23.276 -8.527 10.248 1.00 79.75 79 PRO A N 1
ATOM 554 C CA . PRO A 1 79 ? -23.600 -8.930 11.618 1.00 79.75 79 PRO A CA 1
ATOM 555 C C . PRO A 1 79 ? -22.662 -8.334 12.675 1.00 79.75 79 PRO A C 1
ATOM 557 O O . PRO A 1 79 ? -23.093 -8.105 13.805 1.00 79.75 79 PRO A O 1
ATOM 560 N N . ASN A 1 80 ? -21.396 -8.053 12.349 1.00 88.94 80 ASN A N 1
ATOM 561 C CA . ASN A 1 80 ? -20.487 -7.436 13.317 1.00 88.94 80 ASN A CA 1
ATOM 562 C C . ASN A 1 80 ? -20.725 -5.928 13.464 1.00 88.94 80 ASN A C 1
ATOM 564 O O . ASN A 1 80 ? -20.698 -5.432 14.590 1.00 88.94 80 ASN A O 1
ATOM 568 N N . PHE A 1 81 ? -21.065 -5.211 12.386 1.00 87.06 81 PHE A N 1
ATOM 569 C CA . PHE A 1 81 ? -21.518 -3.818 12.495 1.00 87.06 81 PHE A CA 1
ATOM 570 C C . PHE A 1 81 ? -22.830 -3.710 13.281 1.00 87.06 81 PHE A C 1
ATOM 572 O O . PHE A 1 81 ? -22.957 -2.815 14.113 1.00 87.06 81 PHE A O 1
ATOM 579 N N . LYS A 1 82 ? -23.756 -4.668 13.111 1.00 91.56 82 LYS A N 1
ATOM 580 C CA . LYS A 1 82 ? -24.970 -4.768 13.937 1.00 91.56 82 LYS A CA 1
ATOM 581 C C . LYS A 1 82 ? -24.633 -4.899 15.428 1.00 91.56 82 LYS A C 1
ATOM 583 O O . LYS A 1 82 ? -25.094 -4.092 16.227 1.00 91.56 82 LYS A O 1
ATOM 588 N N . LYS A 1 83 ? -23.766 -5.853 15.796 1.00 92.69 83 LYS A N 1
ATOM 589 C CA . LYS A 1 83 ? -23.317 -6.041 17.192 1.00 92.69 83 LYS A CA 1
ATOM 590 C C . LYS A 1 83 ? -22.671 -4.778 17.774 1.00 92.69 83 LYS A C 1
ATOM 592 O O . LYS A 1 83 ? -22.870 -4.482 18.949 1.00 92.69 83 LYS A O 1
ATOM 597 N N . LEU A 1 84 ? -21.873 -4.054 16.984 1.00 89.75 84 LEU A N 1
ATOM 598 C CA . LEU A 1 84 ? -21.247 -2.799 17.415 1.00 89.75 84 LEU A CA 1
ATOM 599 C C . LEU A 1 84 ? -22.285 -1.692 17.641 1.00 89.75 84 LEU A C 1
ATOM 601 O O . LEU A 1 84 ? -22.205 -0.994 18.650 1.00 89.75 84 LEU A O 1
ATOM 605 N N . ALA A 1 85 ? -23.268 -1.571 16.745 1.00 90.25 85 ALA A N 1
ATOM 606 C CA . ALA A 1 85 ? -24.370 -0.622 16.876 1.00 90.25 85 ALA A CA 1
ATOM 607 C C . ALA A 1 85 ? -25.211 -0.885 18.137 1.00 90.25 85 ALA A C 1
ATOM 609 O O . ALA A 1 85 ? -25.523 0.056 18.859 1.00 90.25 85 ALA A O 1
ATOM 610 N N . GLU A 1 86 ? -25.521 -2.154 18.431 1.00 92.81 86 GLU A N 1
ATOM 611 C CA . GLU A 1 86 ? -26.324 -2.572 19.593 1.00 92.81 86 GLU A CA 1
ATOM 612 C C . GLU A 1 86 ? -25.585 -2.412 20.931 1.00 92.81 86 GLU A C 1
ATOM 614 O O . GLU A 1 86 ? -26.195 -2.058 21.936 1.00 92.81 86 GLU A O 1
ATOM 619 N N . ARG A 1 87 ? -24.268 -2.663 20.965 1.00 94.94 87 ARG A N 1
ATOM 620 C CA . ARG A 1 87 ? -23.443 -2.488 22.178 1.00 94.94 87 ARG A CA 1
ATOM 621 C C . ARG A 1 87 ? -23.149 -1.025 22.511 1.00 94.94 87 ARG A C 1
ATOM 623 O O . ARG A 1 87 ? -22.687 -0.742 23.614 1.00 94.94 87 ARG A O 1
ATOM 630 N N . GLY A 1 88 ? -23.339 -0.123 21.554 1.00 91.62 88 GLY A N 1
ATOM 631 C CA . GLY A 1 88 ? -22.981 1.284 21.675 1.00 91.62 88 GLY A CA 1
ATOM 632 C C . GLY A 1 88 ? -23.989 2.177 20.968 1.00 91.62 88 GLY A C 1
ATOM 633 O O . GLY A 1 88 ? -25.163 2.207 21.323 1.00 91.62 88 GLY A O 1
ATOM 634 N N . ALA A 1 89 ? -23.515 2.949 19.993 1.00 88.69 89 ALA A N 1
ATOM 635 C CA . ALA A 1 89 ? -24.361 3.810 19.182 1.00 88.69 89 ALA A CA 1
ATOM 636 C C . ALA A 1 89 ? -23.939 3.740 17.715 1.00 88.69 89 ALA A C 1
ATOM 638 O O . ALA A 1 89 ? -22.750 3.731 17.397 1.00 88.69 89 ALA A O 1
ATOM 639 N N . PHE A 1 90 ? -24.925 3.767 16.825 1.00 91.69 90 PHE A N 1
ATOM 640 C CA . PHE A 1 90 ? -24.731 3.949 15.393 1.00 91.69 90 PHE A CA 1
ATOM 641 C C . PHE A 1 90 ? -25.629 5.090 14.939 1.00 91.69 90 PHE A C 1
ATOM 643 O O . PHE A 1 90 ? -26.850 5.019 15.067 1.00 91.69 90 PHE A O 1
ATOM 650 N N . ARG A 1 91 ? -25.019 6.188 14.497 1.00 88.88 91 ARG A N 1
ATOM 651 C CA . ARG A 1 91 ? -25.738 7.401 14.108 1.00 88.88 91 ARG A CA 1
ATOM 652 C C . ARG A 1 91 ? -25.133 7.955 12.826 1.00 88.88 91 ARG A C 1
ATOM 654 O O . ARG A 1 91 ? -23.906 8.023 12.743 1.00 88.88 91 ARG A O 1
ATOM 661 N N . PRO A 1 92 ? -25.958 8.372 11.853 1.00 88.31 92 PRO A N 1
ATOM 662 C CA . PRO A 1 92 ? -25.452 9.116 10.716 1.00 88.31 92 PRO A CA 1
ATOM 663 C C . PRO A 1 92 ? -24.878 10.440 11.223 1.00 88.31 92 PRO A C 1
ATOM 665 O O . PRO A 1 92 ? -25.544 11.190 11.940 1.00 88.31 92 PRO A O 1
ATOM 668 N N . LEU A 1 93 ? -23.630 10.715 10.865 1.00 86.38 93 LEU A N 1
ATOM 669 C CA . LEU A 1 93 ? -23.007 12.010 11.096 1.00 86.38 93 LEU A CA 1
ATOM 670 C C . LEU A 1 93 ? -23.047 12.802 9.796 1.00 86.38 93 LEU A C 1
ATOM 672 O O . LEU A 1 93 ? -22.871 12.247 8.711 1.00 86.38 93 LEU A O 1
ATOM 676 N N . ARG A 1 94 ? -23.287 14.110 9.904 1.00 86.31 94 ARG A N 1
ATOM 677 C CA . ARG A 1 94 ? -23.182 14.996 8.748 1.00 86.31 94 ARG A CA 1
ATOM 678 C C . ARG A 1 94 ? -21.720 15.035 8.309 1.00 86.31 94 ARG A C 1
ATOM 680 O O . ARG A 1 94 ? -20.836 15.253 9.135 1.00 86.31 94 ARG A O 1
ATOM 687 N N . THR A 1 95 ? -21.487 14.831 7.018 1.00 87.81 95 THR A N 1
ATOM 688 C CA . THR A 1 95 ? -20.162 15.027 6.430 1.00 87.81 95 THR A CA 1
ATOM 689 C C . THR A 1 95 ? -19.806 16.513 6.340 1.00 87.81 95 THR A C 1
ATOM 691 O O . THR A 1 95 ? -20.656 17.398 6.469 1.00 87.81 95 THR A O 1
ATOM 694 N N . THR A 1 96 ? -18.527 16.794 6.136 1.00 90.88 96 THR A N 1
ATOM 695 C CA . THR A 1 96 ? -18.036 18.135 5.825 1.00 90.88 96 THR A CA 1
ATOM 696 C C . THR A 1 96 ? -18.571 18.619 4.481 1.00 90.88 96 THR A C 1
ATOM 698 O O . THR A 1 96 ? -18.875 17.820 3.600 1.00 90.88 96 THR A O 1
ATOM 701 N N . MET A 1 97 ? -18.633 19.937 4.291 1.00 87.94 97 MET A N 1
ATOM 702 C CA . MET A 1 97 ? -18.825 20.530 2.967 1.00 87.94 97 MET A CA 1
ATOM 703 C C . MET A 1 97 ? -17.542 21.264 2.547 1.00 87.94 97 MET A C 1
ATOM 705 O O . MET A 1 97 ? -17.202 22.251 3.202 1.00 87.94 97 MET A O 1
ATOM 709 N N . PRO A 1 98 ? -16.829 20.808 1.497 1.00 88.44 98 PRO A N 1
ATOM 710 C CA . PRO A 1 98 ? -17.183 19.702 0.598 1.00 88.44 98 PRO A CA 1
ATOM 711 C C . PRO A 1 98 ? -16.925 18.307 1.203 1.00 88.44 98 PRO A C 1
ATOM 713 O O . PRO A 1 98 ? -16.110 18.133 2.115 1.00 88.44 98 PRO A O 1
ATOM 716 N N . ALA A 1 99 ? -17.635 17.304 0.679 1.00 86.88 99 ALA A N 1
ATOM 717 C CA . ALA A 1 99 ? -17.598 15.916 1.146 1.00 86.88 99 ALA A CA 1
ATOM 718 C C . ALA A 1 99 ? -16.412 15.137 0.542 1.00 86.88 99 ALA A C 1
ATOM 720 O O . ALA A 1 99 ? -16.584 14.092 -0.079 1.00 86.88 99 ALA A O 1
ATOM 721 N N . LEU A 1 100 ? -15.203 15.680 0.693 1.00 86.31 100 LEU A N 1
ATOM 722 C CA . LEU A 1 100 ? -13.958 15.092 0.198 1.00 86.31 100 LEU A CA 1
ATOM 723 C C . LEU A 1 100 ? -13.155 14.502 1.360 1.00 86.31 100 LEU A C 1
ATOM 725 O O . LEU A 1 100 ? -13.084 15.102 2.435 1.00 86.31 100 LEU A O 1
ATOM 729 N N . SER A 1 101 ? -12.487 13.366 1.141 1.00 86.12 101 SER A N 1
ATOM 730 C CA . SER A 1 101 ? -11.689 12.692 2.173 1.00 86.12 101 SER A CA 1
ATOM 731 C C . SER A 1 101 ? -10.707 13.620 2.912 1.00 86.12 101 SER A C 1
ATOM 733 O O . SER A 1 101 ? -10.748 13.640 4.143 1.00 86.12 101 SER A O 1
ATOM 735 N N . PRO A 1 102 ? -9.861 14.449 2.261 1.00 88.88 102 PRO A N 1
ATOM 736 C CA . PRO A 1 102 ? -8.891 15.267 2.986 1.00 88.88 102 PRO A CA 1
ATOM 737 C C . PRO A 1 102 ? -9.558 16.329 3.862 1.00 88.88 102 PRO A C 1
ATOM 739 O O . PRO A 1 102 ? -9.000 16.731 4.884 1.00 88.88 102 PRO A O 1
ATOM 742 N N . VAL A 1 103 ? -10.766 16.754 3.499 1.00 92.56 103 VAL A N 1
ATOM 743 C CA . VAL A 1 103 ? -11.568 17.714 4.255 1.00 92.56 103 VAL A CA 1
ATOM 744 C C . VAL A 1 103 ? -12.161 17.036 5.488 1.00 92.56 103 VAL A C 1
ATOM 746 O O . VAL A 1 103 ? -11.924 17.485 6.611 1.00 92.56 103 VAL A O 1
ATOM 749 N N . ALA A 1 104 ? -12.834 15.899 5.295 1.00 92.56 104 ALA A N 1
ATOM 750 C CA . ALA A 1 104 ? -13.448 15.123 6.368 1.00 92.56 104 ALA A CA 1
ATOM 751 C C . ALA A 1 104 ? -12.420 14.653 7.408 1.00 92.56 104 ALA A C 1
ATOM 753 O O . ALA A 1 104 ? -12.621 14.835 8.610 1.00 92.56 104 ALA A O 1
ATOM 754 N N . TRP A 1 105 ? -11.281 14.117 6.962 1.00 93.31 105 TRP A N 1
ATOM 755 C CA . TRP A 1 105 ? -10.216 13.668 7.860 1.00 93.31 105 TRP A CA 1
ATOM 756 C C . TRP A 1 105 ? -9.564 14.826 8.613 1.00 93.31 105 TRP A C 1
ATOM 758 O O . TRP A 1 105 ? -9.285 14.700 9.801 1.00 93.31 105 TRP A O 1
ATOM 768 N N . SER A 1 106 ? -9.399 15.990 7.983 1.00 95.06 106 SER A N 1
ATOM 769 C CA . SER A 1 106 ? -8.874 17.174 8.673 1.00 95.06 106 SER A CA 1
ATOM 770 C C . SER A 1 106 ? -9.834 17.707 9.741 1.00 95.06 106 SER A C 1
ATOM 772 O O . SER A 1 106 ? -9.388 18.084 10.830 1.00 95.06 106 SER A O 1
ATOM 774 N N . SER A 1 107 ? -11.142 17.674 9.473 1.00 95.19 107 SER A N 1
ATOM 775 C CA . SER A 1 107 ? -12.178 17.969 10.469 1.00 95.19 107 SER A CA 1
ATOM 776 C C . SER A 1 107 ? -12.186 16.936 11.601 1.00 95.19 107 SER A C 1
ATOM 778 O O . SER A 1 107 ? -12.235 17.320 12.765 1.00 95.19 107 SER A O 1
ATOM 780 N N . PHE A 1 108 ? -12.042 15.639 11.303 1.00 94.06 108 PHE A N 1
ATOM 781 C CA . PHE A 1 108 ? -11.900 14.584 12.319 1.00 94.06 108 PHE A CA 1
ATOM 782 C C . PHE A 1 108 ? -10.683 14.812 13.224 1.00 94.06 108 PHE A C 1
ATOM 784 O O . PHE A 1 108 ? -10.782 14.698 14.444 1.00 94.06 108 PHE A O 1
ATOM 791 N N . ILE A 1 109 ? -9.537 15.159 12.636 1.00 95.31 109 ILE A N 1
ATOM 792 C CA . ILE A 1 109 ? -8.295 15.368 13.381 1.00 95.31 109 ILE A CA 1
ATOM 793 C C . ILE A 1 109 ? -8.416 16.558 14.337 1.00 95.31 109 ILE A C 1
ATOM 795 O O . ILE A 1 109 ? -7.925 16.485 15.461 1.00 95.31 109 ILE A O 1
ATOM 799 N N . THR A 1 110 ? -9.033 17.655 13.897 1.00 95.44 110 THR A N 1
ATOM 800 C CA . THR A 1 110 ? -8.956 18.953 14.593 1.00 95.44 110 THR A CA 1
ATOM 801 C C . THR A 1 110 ? -10.228 19.350 15.335 1.00 95.44 110 THR A C 1
ATOM 803 O O . THR A 1 110 ? -10.180 20.220 16.199 1.00 95.44 110 THR A O 1
ATOM 806 N N . GLY A 1 111 ? -11.370 18.755 14.988 1.00 94.94 111 GLY A N 1
ATOM 807 C CA . GLY A 1 111 ? -12.696 19.204 15.416 1.00 94.94 111 GLY A CA 1
ATOM 808 C C . GLY A 1 111 ? -13.163 20.514 14.765 1.00 94.94 111 GLY A C 1
ATOM 809 O O . GLY A 1 111 ? -14.224 21.018 15.123 1.00 94.94 111 GLY A O 1
ATOM 810 N N . LEU A 1 112 ? -12.392 21.086 13.833 1.00 95.75 112 LEU A N 1
ATOM 811 C CA . LEU A 1 112 ? -12.735 22.328 13.138 1.00 95.75 112 LEU A CA 1
ATOM 812 C C . LEU A 1 112 ? -13.520 22.055 11.853 1.00 95.75 112 LEU A C 1
ATOM 814 O O . LEU A 1 112 ? -13.465 20.964 11.298 1.00 95.75 112 LEU A O 1
ATOM 818 N N . THR A 1 113 ? -14.206 23.077 11.347 1.00 94.75 113 THR A N 1
ATOM 819 C CA . THR A 1 113 ? -14.804 23.066 10.004 1.00 94.75 113 THR A CA 1
ATOM 820 C C . THR A 1 113 ? -13.739 23.302 8.921 1.00 94.75 113 THR A C 1
ATOM 822 O O . THR A 1 113 ? -12.634 23.756 9.244 1.00 94.75 113 THR A O 1
ATOM 825 N N . PRO A 1 114 ? -14.066 23.100 7.628 1.00 93.94 114 PRO A N 1
ATOM 826 C CA . PRO A 1 114 ? -13.141 23.354 6.518 1.00 93.94 114 PRO A CA 1
ATOM 827 C C . PRO A 1 114 ? -12.535 24.759 6.508 1.00 93.94 114 PRO A C 1
ATOM 829 O O . PRO A 1 114 ? -11.343 24.912 6.251 1.00 93.94 114 PRO A O 1
ATOM 832 N N . GLY A 1 115 ? -13.312 25.778 6.890 1.00 92.81 115 GLY A N 1
ATOM 833 C CA . GLY A 1 115 ? -12.808 27.145 7.052 1.00 92.81 115 GLY A CA 1
ATOM 834 C C . GLY A 1 115 ? -11.840 27.315 8.231 1.00 92.81 115 GLY A C 1
ATOM 835 O O . GLY A 1 115 ? -10.935 28.140 8.164 1.00 92.81 115 GLY A O 1
ATOM 836 N N . GLY A 1 116 ? -11.988 26.518 9.294 1.00 94.56 116 GLY A N 1
ATOM 837 C CA . GLY A 1 116 ? -11.113 26.562 10.467 1.00 94.56 116 GLY A CA 1
ATOM 838 C C . GLY A 1 116 ? -9.784 25.832 10.261 1.00 94.56 116 GLY A C 1
ATOM 839 O O . GLY A 1 116 ? -8.731 26.365 10.609 1.00 94.56 116 GLY A O 1
ATOM 840 N N . HIS A 1 117 ? -9.811 24.629 9.674 1.00 94.94 117 HIS A N 1
ATOM 841 C CA . HIS A 1 117 ? -8.586 23.867 9.401 1.00 94.94 117 HIS A CA 1
ATOM 842 C C . HIS A 1 117 ? -7.947 24.184 8.039 1.00 94.94 117 HIS A C 1
ATOM 844 O O . HIS A 1 117 ? -6.819 23.764 7.789 1.00 94.94 117 HIS A O 1
ATOM 850 N N . GLY A 1 118 ? -8.629 24.922 7.159 1.00 92.06 118 GLY A N 1
ATOM 851 C CA . GLY A 1 118 ? -8.078 25.441 5.902 1.00 92.06 118 GLY A CA 1
ATOM 852 C C . GLY A 1 118 ? -7.898 24.413 4.780 1.00 92.06 118 GLY A C 1
ATOM 853 O O . GLY A 1 118 ? -7.228 24.710 3.797 1.00 92.06 118 GLY A O 1
ATOM 854 N N . ILE A 1 119 ? -8.482 23.217 4.906 1.00 91.56 119 ILE A N 1
ATOM 855 C CA . ILE A 1 119 ? -8.424 22.170 3.873 1.00 91.56 119 ILE A CA 1
ATOM 856 C C . ILE A 1 119 ? -9.797 22.089 3.221 1.00 91.56 119 ILE A C 1
ATOM 858 O O . ILE A 1 119 ? -10.763 21.739 3.893 1.00 91.56 119 ILE A O 1
ATOM 862 N N . ALA A 1 120 ? -9.883 22.417 1.935 1.00 88.00 120 ALA A N 1
ATOM 863 C CA . ALA A 1 120 ? -11.138 22.421 1.180 1.00 88.00 120 ALA A CA 1
ATOM 864 C C . ALA A 1 120 ? -11.140 21.440 -0.003 1.00 88.00 120 ALA A C 1
ATOM 866 O O . ALA A 1 120 ? -12.198 21.165 -0.551 1.00 88.00 120 ALA A O 1
ATOM 867 N N . ASP A 1 121 ? -9.984 20.891 -0.375 1.00 85.00 121 ASP A N 1
ATOM 868 C CA . ASP A 1 121 ? -9.818 19.920 -1.459 1.00 85.00 121 ASP A CA 1
ATOM 869 C C . ASP A 1 121 ? -8.457 19.207 -1.279 1.00 85.00 121 ASP A C 1
ATOM 871 O O . ASP A 1 121 ? -7.720 19.502 -0.333 1.00 85.00 121 ASP A O 1
ATOM 875 N N . PHE A 1 122 ? -8.115 18.267 -2.157 1.00 76.31 122 PHE A N 1
ATOM 876 C CA . PHE A 1 122 ? -6.750 17.793 -2.373 1.00 76.31 122 PHE A CA 1
ATOM 877 C C . PHE A 1 122 ? -5.881 18.856 -3.052 1.00 76.31 122 PHE A C 1
ATOM 879 O O . PHE A 1 122 ? -4.688 18.946 -2.759 1.00 76.31 122 PHE A O 1
ATOM 886 N N . ILE A 1 123 ? -6.469 19.641 -3.958 1.00 80.56 123 ILE A N 1
ATOM 887 C CA . ILE A 1 123 ? -5.778 20.659 -4.751 1.00 80.56 123 ILE A CA 1
ATOM 888 C C . ILE A 1 123 ? -6.500 21.993 -4.582 1.00 80.56 123 ILE A C 1
ATOM 890 O O . ILE A 1 123 ? -7.693 22.107 -4.841 1.00 80.56 123 ILE A O 1
ATOM 894 N N . VAL A 1 124 ? -5.766 23.031 -4.195 1.00 81.00 124 VAL A N 1
ATOM 895 C CA . VAL A 1 124 ? -6.263 24.413 -4.144 1.00 81.00 124 VAL A CA 1
ATOM 896 C C . VAL A 1 124 ? -5.512 25.265 -5.156 1.00 81.00 124 VAL A C 1
ATOM 898 O O . VAL A 1 124 ? -4.464 24.868 -5.652 1.00 81.00 124 VAL A O 1
ATOM 901 N N . ARG A 1 125 ? -6.039 26.444 -5.482 1.00 78.69 125 ARG A N 1
ATOM 902 C CA . ARG A 1 125 ? -5.317 27.413 -6.313 1.00 78.69 125 ARG A CA 1
ATOM 903 C C . ARG A 1 125 ? -4.446 28.284 -5.429 1.00 78.69 125 ARG A C 1
ATOM 905 O O . ARG A 1 125 ? -4.912 28.785 -4.406 1.00 78.69 125 ARG A O 1
ATOM 912 N N . ASP A 1 126 ? -3.201 28.474 -5.833 1.00 76.50 126 ASP A N 1
ATOM 913 C CA . ASP A 1 126 ? -2.361 29.510 -5.258 1.00 76.50 126 ASP A CA 1
ATOM 914 C C . ASP A 1 126 ? -2.964 30.892 -5.587 1.00 76.50 126 ASP A C 1
ATOM 916 O O . ASP A 1 126 ? -3.191 31.176 -6.762 1.00 76.50 126 ASP A O 1
ATOM 920 N N . PRO A 1 127 ? -3.267 31.759 -4.604 1.00 79.31 127 PRO A N 1
ATOM 921 C CA . PRO A 1 127 ? -3.951 33.025 -4.879 1.00 79.31 127 PRO A CA 1
ATOM 922 C C . PRO A 1 127 ? -3.150 34.018 -5.729 1.00 79.31 127 PRO A C 1
ATOM 924 O O . PRO A 1 127 ? -3.745 34.913 -6.324 1.00 79.31 127 PRO A O 1
ATOM 927 N N . ALA A 1 128 ? -1.819 33.896 -5.767 1.00 82.56 128 ALA A N 1
ATOM 928 C CA . ALA A 1 128 ? -0.959 34.813 -6.511 1.00 82.56 128 ALA A CA 1
ATOM 929 C C . ALA A 1 128 ? -0.792 34.379 -7.974 1.00 82.56 128 ALA A C 1
ATOM 931 O O . ALA A 1 128 ? -0.854 35.206 -8.880 1.00 82.56 128 ALA A O 1
ATOM 932 N N . SER A 1 129 ? -0.587 33.083 -8.205 1.00 81.31 129 SER A N 1
ATOM 933 C CA . SER A 1 129 ? -0.298 32.508 -9.525 1.00 81.31 129 SER A CA 1
ATOM 934 C C . SER A 1 129 ? -1.491 31.814 -10.180 1.00 81.31 129 SER A C 1
ATOM 936 O O . SER A 1 129 ? -1.429 31.493 -11.362 1.00 81.31 129 SER A O 1
ATOM 938 N N . TYR A 1 130 ? -2.563 31.550 -9.426 1.00 75.50 130 TYR A N 1
ATOM 939 C CA . TYR A 1 130 ? -3.720 30.732 -9.813 1.00 75.50 130 TYR A CA 1
ATOM 940 C C . TYR A 1 130 ? -3.394 29.278 -10.191 1.00 75.50 130 TYR A C 1
ATOM 942 O O . TYR A 1 130 ? -4.293 28.529 -10.584 1.00 75.50 130 TYR A O 1
ATOM 950 N N . MET A 1 131 ? -2.142 28.849 -10.018 1.00 76.56 131 MET A N 1
ATOM 951 C CA . MET A 1 131 ? -1.710 27.489 -10.315 1.00 76.56 131 MET A CA 1
ATOM 952 C C . MET A 1 131 ? -2.219 26.500 -9.257 1.00 76.56 131 MET A C 1
ATOM 954 O O . MET A 1 131 ? -2.345 26.861 -8.081 1.00 76.56 131 MET A O 1
ATOM 958 N N . PRO A 1 132 ? -2.518 25.247 -9.644 1.00 68.44 132 PRO A N 1
ATOM 959 C CA . PRO A 1 132 ? -2.877 24.206 -8.693 1.00 68.44 132 PRO A CA 1
ATOM 960 C C . PRO A 1 132 ? -1.703 23.911 -7.755 1.00 68.44 132 PRO A C 1
ATOM 962 O O . PRO A 1 132 ? -0.587 23.641 -8.193 1.00 68.44 132 PRO A O 1
ATOM 965 N N . VAL A 1 133 ? -1.972 23.925 -6.454 1.00 75.88 133 VAL A N 1
ATOM 966 C CA . VAL A 1 133 ? -1.037 23.555 -5.391 1.00 75.88 133 VAL A CA 1
ATOM 967 C C . VAL A 1 133 ? -1.694 22.559 -4.451 1.00 75.88 133 VAL A C 1
ATOM 969 O O . VAL A 1 133 ? -2.911 22.562 -4.249 1.00 75.88 133 VAL A O 1
ATOM 972 N N . PHE A 1 134 ? -0.884 21.703 -3.838 1.00 80.25 134 PHE A N 1
ATOM 973 C CA . PHE A 1 134 ? -1.408 20.697 -2.932 1.00 80.25 134 PHE A CA 1
ATOM 974 C C . PHE A 1 134 ? -1.905 21.311 -1.622 1.00 80.25 134 PHE A C 1
ATOM 976 O O . PHE A 1 134 ? -1.332 22.265 -1.085 1.00 80.25 134 PHE A O 1
ATOM 983 N N . SER A 1 135 ? -3.002 20.772 -1.101 1.00 83.94 135 SER A N 1
ATOM 984 C CA . SER A 1 135 ? -3.677 21.365 0.052 1.00 83.94 135 SER A CA 1
ATOM 985 C C . SER A 1 135 ? -3.200 20.824 1.390 1.00 83.94 135 SER A C 1
ATOM 987 O O . SER A 1 135 ? -3.364 21.520 2.379 1.00 83.94 135 SER A O 1
ATOM 989 N N . ILE A 1 136 ? -2.632 19.614 1.458 1.00 84.81 136 ILE A N 1
ATOM 990 C CA . ILE A 1 136 ? -2.325 18.954 2.744 1.00 84.81 136 ILE A CA 1
ATOM 991 C C . ILE A 1 136 ? -1.009 19.453 3.340 1.00 84.81 136 ILE A C 1
ATOM 993 O O . ILE A 1 136 ? -0.911 19.640 4.553 1.00 84.81 136 ILE A O 1
ATOM 997 N N . TRP A 1 137 ? -0.002 19.687 2.504 1.00 86.38 137 TRP A N 1
ATOM 998 C CA . TRP A 1 137 ? 1.326 20.076 2.953 1.00 86.38 137 TRP A CA 1
ATOM 999 C C . TRP A 1 137 ? 2.013 20.981 1.927 1.00 86.38 137 TRP A C 1
ATOM 1001 O O . TRP A 1 137 ? 1.587 21.065 0.777 1.00 86.38 137 TRP A O 1
ATOM 1011 N N . GLU A 1 138 ? 3.052 21.684 2.367 1.00 84.38 138 GLU A N 1
ATOM 1012 C CA . GLU A 1 138 ? 3.858 22.582 1.540 1.00 84.38 138 GLU A CA 1
ATOM 1013 C C . GLU A 1 138 ? 5.343 22.428 1.877 1.00 84.38 138 GLU A C 1
ATOM 1015 O O . GLU A 1 138 ? 5.708 22.337 3.053 1.00 84.38 138 GLU A O 1
ATOM 1020 N N . SER A 1 139 ? 6.201 22.411 0.855 1.00 79.06 139 SER A N 1
ATOM 1021 C CA . SER A 1 139 ? 7.648 22.539 1.031 1.00 79.06 139 SER A CA 1
ATOM 1022 C C . SER A 1 139 ? 8.026 24.002 0.873 1.00 79.06 139 SER A C 1
ATOM 1024 O O . SER A 1 139 ? 7.914 24.573 -0.211 1.00 79.06 139 SER A O 1
ATOM 1026 N N . GLN A 1 140 ? 8.502 24.607 1.955 1.00 74.62 140 GLN A N 1
ATOM 1027 C CA . GLN A 1 140 ? 9.115 25.925 1.912 1.00 74.62 140 GLN A CA 1
ATOM 1028 C C . GLN A 1 140 ? 10.628 25.760 1.834 1.00 74.62 140 GLN A C 1
ATOM 1030 O O . GLN A 1 140 ? 11.275 25.292 2.777 1.00 74.62 140 GLN A O 1
ATOM 1035 N N . GLY A 1 141 ? 11.192 26.133 0.686 1.00 67.56 141 GLY A N 1
ATOM 1036 C CA . GLY A 1 141 ? 12.636 26.165 0.485 1.00 67.56 141 GLY A CA 1
ATOM 1037 C C . GLY A 1 141 ? 13.335 27.176 1.401 1.00 67.56 141 GLY A C 1
ATOM 1038 O O . GLY A 1 141 ? 12.711 28.026 2.036 1.00 67.56 141 GLY A O 1
ATOM 1039 N N . SER A 1 142 ? 14.666 27.112 1.458 1.00 65.38 142 SER A N 1
ATOM 1040 C CA . SER A 1 142 ? 15.451 28.133 2.158 1.00 65.38 142 SER A CA 1
ATOM 1041 C C . SER A 1 142 ? 15.400 29.458 1.395 1.00 65.38 142 SER A C 1
ATOM 1043 O O . SER A 1 142 ? 15.791 29.514 0.230 1.00 65.38 142 SER A O 1
ATOM 1045 N N . ALA A 1 143 ? 15.008 30.540 2.075 1.00 63.44 143 ALA A N 1
ATOM 1046 C CA . ALA A 1 143 ? 14.988 31.892 1.507 1.00 63.44 143 ALA A CA 1
ATOM 1047 C C . ALA A 1 143 ? 16.382 32.396 1.087 1.00 63.44 143 ALA A C 1
ATOM 1049 O O . ALA A 1 143 ? 16.502 33.302 0.266 1.00 63.44 143 ALA A O 1
ATOM 1050 N N . ARG A 1 144 ? 17.451 31.816 1.649 1.00 76.62 144 ARG A N 1
ATOM 1051 C CA . ARG A 1 144 ? 18.839 32.148 1.311 1.00 76.62 144 ARG A CA 1
ATOM 1052 C C . ARG A 1 144 ? 19.515 30.941 0.682 1.00 76.62 144 ARG A C 1
ATOM 1054 O O . ARG A 1 144 ? 19.518 29.852 1.262 1.00 76.62 144 ARG A O 1
ATOM 1061 N N . THR A 1 145 ? 20.106 31.149 -0.488 1.00 80.50 145 THR A N 1
ATOM 1062 C CA . THR A 1 145 ? 20.896 30.140 -1.194 1.00 80.50 145 THR A CA 1
ATOM 1063 C C . THR A 1 145 ? 22.263 30.710 -1.555 1.00 80.50 145 THR A C 1
ATOM 1065 O O . THR A 1 145 ? 22.381 31.892 -1.870 1.00 80.50 145 THR A O 1
ATOM 1068 N N . LEU A 1 146 ? 23.294 29.871 -1.493 1.00 83.62 146 LEU A N 1
ATOM 1069 C CA . LEU A 1 146 ? 24.632 30.160 -1.993 1.00 83.62 146 LEU A CA 1
ATOM 1070 C C . LEU A 1 146 ? 24.814 29.426 -3.320 1.00 83.62 146 LEU A C 1
ATOM 1072 O O . LEU A 1 146 ? 24.587 28.219 -3.399 1.00 83.62 146 LEU A O 1
ATOM 1076 N N . SER A 1 147 ? 25.216 30.142 -4.366 1.00 83.69 147 SER A N 1
ATOM 1077 C CA . SER A 1 147 ? 25.518 29.523 -5.658 1.00 83.69 147 SER A CA 1
ATOM 1078 C C . SER A 1 147 ? 27.010 29.214 -5.752 1.00 83.69 147 SER A C 1
ATOM 1080 O O . SER A 1 147 ? 27.828 30.116 -5.596 1.00 83.69 147 SER A O 1
ATOM 1082 N N . LEU A 1 148 ? 27.356 27.959 -6.036 1.00 84.12 148 LEU A N 1
ATOM 1083 C CA . LEU A 1 148 ? 28.724 27.502 -6.275 1.00 84.12 148 LEU A CA 1
ATOM 1084 C C . LEU A 1 148 ? 28.751 26.660 -7.557 1.00 84.12 148 LEU A C 1
ATOM 1086 O O . LEU A 1 148 ? 28.299 25.515 -7.570 1.00 84.12 148 LEU A O 1
ATOM 1090 N N . GLY A 1 149 ? 29.252 27.244 -8.649 1.00 85.25 149 GLY A N 1
ATOM 1091 C CA . GLY A 1 149 ? 29.205 26.623 -9.976 1.00 85.25 149 GLY A CA 1
ATOM 1092 C C . GLY A 1 149 ? 27.766 26.306 -10.402 1.00 85.25 149 GLY A C 1
ATOM 1093 O O . GLY A 1 149 ? 26.907 27.196 -10.423 1.00 85.25 149 GLY A O 1
ATOM 1094 N N . ASP A 1 150 ? 27.505 25.033 -10.699 1.00 83.06 150 ASP A N 1
ATOM 1095 C CA . ASP A 1 150 ? 26.178 24.517 -11.066 1.00 83.06 150 ASP A CA 1
ATOM 1096 C C . ASP A 1 150 ? 25.263 24.258 -9.865 1.00 83.06 150 ASP A C 1
ATOM 1098 O O . ASP A 1 150 ? 24.074 23.988 -10.044 1.00 83.06 150 ASP A O 1
ATOM 1102 N N . TYR A 1 151 ? 25.790 24.334 -8.642 1.00 84.25 151 TYR A N 1
ATOM 1103 C CA . TYR A 1 151 ? 25.034 24.047 -7.431 1.00 84.25 151 TYR A CA 1
ATOM 1104 C C . TYR A 1 151 ? 24.464 25.318 -6.799 1.00 84.25 151 TYR A C 1
ATOM 1106 O O . TYR A 1 151 ? 25.095 26.375 -6.770 1.00 84.25 151 TYR A O 1
ATOM 1114 N N . ARG A 1 152 ? 23.256 25.192 -6.255 1.00 83.44 152 ARG A N 1
ATOM 1115 C CA . ARG A 1 152 ? 22.549 26.174 -5.438 1.00 83.44 152 ARG A CA 1
ATOM 1116 C C . ARG A 1 152 ? 22.280 25.532 -4.078 1.00 83.44 152 ARG A C 1
ATOM 1118 O O . ARG A 1 152 ? 21.345 24.754 -3.914 1.00 83.44 152 ARG A O 1
ATOM 1125 N N . LEU A 1 153 ? 23.131 25.840 -3.106 1.00 83.25 153 LEU A N 1
ATOM 1126 C CA . LEU A 1 153 ? 23.084 25.261 -1.768 1.00 83.25 153 LEU A CA 1
ATOM 1127 C C . LEU A 1 153 ? 22.195 26.113 -0.852 1.00 83.25 153 LEU A C 1
ATOM 1129 O O . LEU A 1 153 ? 22.460 27.307 -0.692 1.00 83.25 153 LEU A O 1
ATOM 1133 N N . PRO A 1 154 ? 21.148 25.548 -0.235 1.00 77.62 154 PRO A N 1
ATOM 1134 C CA . PRO A 1 154 ? 20.336 26.277 0.727 1.00 77.62 154 PRO A CA 1
ATOM 1135 C C . PRO A 1 154 ? 21.131 26.528 2.015 1.00 77.62 154 PRO A C 1
ATOM 1137 O O . PRO A 1 154 ? 21.687 25.607 2.604 1.00 77.62 154 PRO A O 1
ATOM 1140 N N . LEU A 1 155 ? 21.154 27.780 2.481 1.00 76.00 155 LEU A N 1
ATOM 1141 C CA . LEU A 1 155 ? 21.802 28.194 3.737 1.00 76.00 155 LEU A CA 1
ATOM 1142 C C . LEU A 1 155 ? 20.896 27.988 4.971 1.00 76.00 155 LEU A C 1
ATOM 1144 O O . LEU A 1 155 ? 21.099 28.600 6.017 1.00 76.00 155 LEU A O 1
ATOM 1148 N N . GLY A 1 156 ? 19.875 27.143 4.843 1.00 67.62 156 GLY A N 1
ATOM 1149 C CA . GLY A 1 156 ? 18.874 26.850 5.861 1.00 67.62 156 GLY A CA 1
ATOM 1150 C C . GLY A 1 156 ? 18.135 25.556 5.531 1.00 67.62 156 GLY A C 1
ATOM 1151 O O . GLY A 1 156 ? 18.170 25.079 4.396 1.00 67.62 156 GLY A O 1
ATOM 1152 N N . GLN A 1 157 ? 17.471 24.967 6.523 1.00 65.25 157 GLN A N 1
ATOM 1153 C CA . GLN A 1 157 ? 16.667 23.767 6.299 1.00 65.25 157 GLN A CA 1
ATOM 1154 C C . GLN A 1 157 ? 15.356 24.129 5.599 1.00 65.25 157 GLN A C 1
ATOM 1156 O O . GLN A 1 157 ? 14.671 25.070 6.004 1.00 65.25 157 GLN A O 1
ATOM 1161 N N . ALA A 1 158 ? 15.004 23.361 4.568 1.00 69.44 158 ALA A N 1
ATOM 1162 C CA . ALA A 1 158 ? 13.664 23.406 4.004 1.00 69.44 158 ALA A CA 1
ATOM 1163 C C . ALA A 1 158 ? 12.654 22.972 5.075 1.00 69.44 158 ALA A C 1
ATOM 1165 O O . ALA A 1 158 ? 12.891 22.006 5.807 1.00 69.44 158 ALA A O 1
ATOM 1166 N N . LYS A 1 159 ? 11.539 23.693 5.181 1.00 76.69 159 LYS A N 1
ATOM 1167 C CA . LYS A 1 159 ? 10.464 23.368 6.118 1.00 76.69 159 LYS A CA 1
ATOM 1168 C C . LYS A 1 159 ? 9.335 22.690 5.361 1.00 76.69 159 LYS A C 1
ATOM 1170 O O . LYS A 1 159 ? 8.719 23.297 4.493 1.00 76.69 159 LYS A O 1
ATOM 1175 N N . LEU A 1 160 ? 9.057 21.444 5.726 1.00 84.81 160 LEU A N 1
ATOM 1176 C CA . LEU A 1 160 ? 7.829 20.759 5.340 1.00 84.81 160 LEU A CA 1
ATOM 1177 C C . LEU A 1 160 ? 6.743 21.143 6.339 1.00 84.81 160 LEU A C 1
ATOM 1179 O O . LEU A 1 160 ? 6.841 20.818 7.522 1.00 84.81 160 LEU A O 1
ATOM 1183 N N . LEU A 1 161 ? 5.733 21.863 5.868 1.00 85.50 161 LEU A N 1
ATOM 1184 C CA . LEU A 1 161 ? 4.644 22.361 6.696 1.00 85.50 161 LEU A CA 1
ATOM 1185 C C . LEU A 1 161 ? 3.370 21.580 6.410 1.00 85.50 161 LEU A C 1
ATOM 1187 O O . LEU A 1 161 ? 2.984 21.403 5.257 1.00 85.50 161 LEU A O 1
ATOM 1191 N N . CYS A 1 162 ? 2.689 21.159 7.472 1.00 88.81 162 CYS A N 1
ATOM 1192 C CA . CYS A 1 162 ? 1.300 20.734 7.381 1.00 88.81 162 CYS A CA 1
ATOM 1193 C C . CYS A 1 162 ? 0.445 21.980 7.123 1.00 88.81 162 CYS A C 1
ATOM 1195 O O . CYS A 1 162 ? 0.473 22.929 7.907 1.00 88.81 162 CYS A O 1
ATOM 1197 N N . ARG A 1 163 ? -0.308 21.999 6.023 1.00 90.38 163 ARG A N 1
ATOM 1198 C CA . ARG A 1 163 ? -1.215 23.109 5.696 1.00 90.38 163 ARG A CA 1
ATOM 1199 C C . ARG A 1 163 ? -2.512 23.049 6.501 1.00 90.38 163 ARG A C 1
ATOM 1201 O O . ARG A 1 163 ? -3.188 24.068 6.644 1.00 90.38 163 ARG A O 1
ATOM 1208 N N . ARG A 1 164 ? -2.837 21.880 7.070 1.00 93.12 164 ARG A N 1
ATOM 1209 C CA . ARG A 1 164 ? -3.967 21.720 7.989 1.00 93.12 164 ARG A CA 1
ATOM 1210 C C . ARG A 1 164 ? -3.709 22.536 9.252 1.00 93.12 164 ARG A C 1
ATOM 1212 O O . ARG A 1 164 ? -2.823 22.225 10.043 1.00 93.12 164 ARG A O 1
ATOM 1219 N N . ARG A 1 165 ? -4.541 23.549 9.466 1.00 93.00 165 ARG A N 1
ATOM 1220 C CA . ARG A 1 165 ? -4.566 24.354 10.690 1.00 93.00 165 ARG A CA 1
ATOM 1221 C C . ARG A 1 165 ? -5.368 23.651 11.776 1.00 93.00 165 ARG A C 1
ATOM 1223 O O . ARG A 1 165 ? -6.182 22.773 11.504 1.00 93.00 165 ARG A O 1
ATOM 1230 N N . GLY A 1 166 ? -5.173 24.094 13.009 1.00 93.00 166 GLY A N 1
ATOM 1231 C CA . GLY A 1 166 ? -5.868 23.545 14.162 1.00 93.00 166 GLY A CA 1
ATOM 1232 C C . GLY A 1 166 ? -5.107 22.403 14.815 1.00 93.00 166 GLY A C 1
ATOM 1233 O O . GLY A 1 166 ? -4.323 21.681 14.197 1.00 93.00 166 GLY A O 1
ATOM 1234 N N . ARG A 1 167 ? -5.343 22.266 16.113 1.00 94.12 167 ARG A N 1
ATOM 1235 C CA . ARG A 1 167 ? -4.617 21.333 16.958 1.00 94.12 167 ARG A CA 1
ATOM 1236 C C . ARG A 1 167 ? -5.217 19.929 16.830 1.00 94.12 167 ARG A C 1
ATOM 1238 O O . ARG A 1 167 ? -6.423 19.791 17.039 1.00 94.12 167 ARG A O 1
ATOM 1245 N N . PRO A 1 168 ? -4.419 18.892 16.519 1.00 95.50 168 PRO A N 1
ATOM 1246 C CA . PRO A 1 168 ? -4.944 17.541 16.426 1.00 95.50 168 PRO A CA 1
ATOM 1247 C C . PRO A 1 168 ? -5.387 17.028 17.800 1.00 95.50 168 PRO A C 1
ATOM 1249 O O . PRO A 1 168 ? -4.737 17.307 18.812 1.00 95.50 168 PRO A O 1
ATOM 1252 N N . PHE A 1 169 ? -6.468 16.247 17.856 1.00 95.06 169 PHE A N 1
ATOM 1253 C CA . PHE A 1 169 ? -7.057 15.851 19.136 1.00 95.06 169 PHE A CA 1
ATOM 1254 C C . PHE A 1 169 ? -6.091 15.027 20.006 1.00 95.06 169 PHE A C 1
ATOM 1256 O O . PHE A 1 169 ? -6.100 15.143 21.231 1.00 95.06 169 PHE A O 1
ATOM 1263 N N . TRP A 1 170 ? -5.203 14.243 19.384 1.00 94.62 170 TRP A N 1
ATOM 1264 C CA . TRP A 1 170 ? -4.193 13.457 20.095 1.00 94.62 170 TRP A CA 1
ATOM 1265 C C . TRP A 1 170 ? -3.122 14.314 20.780 1.00 94.62 170 TRP A C 1
ATOM 1267 O O . TRP A 1 170 ? -2.573 13.866 21.782 1.00 94.62 170 TRP A O 1
ATOM 1277 N N . ALA A 1 171 ? -2.877 15.552 20.330 1.00 95.44 171 ALA A N 1
ATOM 1278 C CA . ALA A 1 171 ? -1.978 16.475 21.030 1.00 95.44 171 ALA A CA 1
ATOM 1279 C C . ALA A 1 171 ? -2.486 16.802 22.441 1.00 95.44 171 ALA A C 1
ATOM 1281 O O . ALA A 1 171 ? -1.708 17.054 23.354 1.00 95.44 171 ALA A O 1
ATOM 1282 N N . TRP A 1 172 ? -3.808 16.853 22.642 1.00 94.88 172 TRP A N 1
ATOM 1283 C CA . TRP A 1 172 ? -4.385 17.095 23.969 1.00 94.88 172 TRP A CA 1
ATOM 1284 C C . TRP A 1 172 ? -4.168 15.920 24.920 1.00 94.88 172 TRP A C 1
ATOM 1286 O O . TRP A 1 172 ? -4.046 16.139 26.128 1.00 94.88 172 TRP A O 1
ATOM 1296 N N . LEU A 1 173 ? -4.127 14.701 24.369 1.00 93.56 173 LEU A N 1
ATOM 1297 C CA . LEU A 1 173 ? -3.897 13.463 25.108 1.00 93.56 173 LEU A CA 1
ATOM 1298 C C . LEU A 1 173 ? -2.438 13.372 25.559 1.00 93.56 173 LEU A C 1
ATOM 1300 O O . LEU A 1 173 ? -2.174 13.209 26.750 1.00 93.56 173 LEU A O 1
ATOM 1304 N N . THR A 1 174 ? -1.497 13.548 24.632 1.00 94.31 174 THR A N 1
ATOM 1305 C CA . THR A 1 174 ? -0.062 13.398 24.904 1.00 94.31 174 THR A CA 1
ATOM 1306 C C . THR A 1 174 ? 0.465 14.433 25.891 1.00 94.31 174 THR A C 1
ATOM 1308 O O . THR A 1 174 ? 1.187 14.064 26.813 1.00 94.31 174 THR A O 1
ATOM 1311 N N . GLU A 1 175 ? 0.033 15.694 25.792 1.00 94.19 175 GLU A N 1
ATOM 1312 C CA . GLU A 1 175 ? 0.386 16.743 26.766 1.00 94.19 175 GLU A CA 1
ATOM 1313 C C . GLU A 1 175 ? -0.125 16.454 28.185 1.00 94.19 175 GLU A C 1
ATOM 1315 O O . GLU A 1 175 ? 0.442 16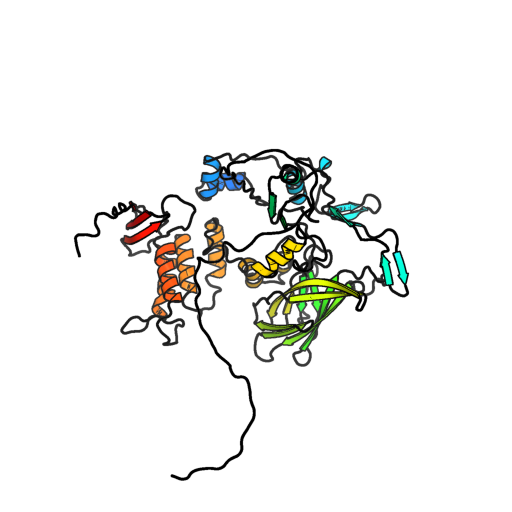.935 29.162 1.00 94.19 175 GLU A O 1
ATOM 1320 N N . ARG A 1 176 ? -1.186 15.650 28.321 1.00 95.06 176 ARG A N 1
ATOM 1321 C CA . ARG A 1 176 ? -1.724 15.200 29.616 1.00 95.06 176 ARG A CA 1
ATOM 1322 C C . ARG A 1 176 ? -1.130 13.870 30.078 1.00 95.06 176 ARG A C 1
ATOM 1324 O O . ARG A 1 176 ? -1.611 13.294 31.050 1.00 95.06 176 ARG A O 1
ATOM 1331 N N . GLY A 1 177 ? -0.104 13.374 29.388 1.00 93.06 177 GLY A N 1
ATOM 1332 C CA . GLY A 1 177 ? 0.550 12.109 29.703 1.00 93.06 177 GLY A CA 1
ATOM 1333 C C . GLY A 1 177 ? -0.245 10.869 29.288 1.00 93.06 177 GLY A C 1
ATOM 1334 O O . GLY A 1 177 ? 0.058 9.786 29.775 1.00 93.06 177 GLY A O 1
ATOM 1335 N N . ILE A 1 178 ? -1.244 11.000 28.406 1.00 93.25 178 ILE A N 1
ATOM 1336 C CA . ILE A 1 178 ? -1.998 9.867 27.852 1.00 93.25 178 ILE A CA 1
ATOM 1337 C C . ILE A 1 178 ? -1.355 9.459 26.517 1.00 93.25 178 ILE A C 1
ATOM 1339 O O . ILE A 1 178 ? -1.392 10.244 25.563 1.00 93.25 178 ILE A O 1
ATOM 1343 N N . PRO A 1 179 ? -0.779 8.247 26.401 1.00 92.06 179 PRO A N 1
ATOM 1344 C CA . PRO A 1 179 ? -0.133 7.819 25.167 1.00 92.06 179 PRO A CA 1
ATOM 1345 C C . PRO A 1 179 ? -1.110 7.700 23.990 1.00 92.06 179 PRO A C 1
ATOM 1347 O O . PRO A 1 179 ? -2.164 7.076 24.106 1.00 92.06 179 PRO A O 1
ATOM 1350 N N . ALA A 1 180 ? -0.726 8.230 22.826 1.00 92.88 180 ALA A N 1
ATOM 1351 C CA . ALA A 1 180 ? -1.513 8.162 21.595 1.00 92.88 180 ALA A CA 1
ATOM 1352 C C . ALA A 1 180 ? -0.690 7.565 20.444 1.00 92.88 180 ALA A C 1
ATOM 1354 O O . ALA A 1 180 ? 0.376 8.079 20.098 1.00 92.88 180 ALA A O 1
ATOM 1355 N N . SER A 1 181 ? -1.189 6.476 19.848 1.00 90.56 181 SER A N 1
ATOM 1356 C CA . SER A 1 181 ? -0.604 5.844 18.657 1.00 90.56 181 SER A CA 1
ATOM 1357 C C . SER A 1 181 ? -1.491 6.088 17.437 1.00 90.56 181 SER A C 1
ATOM 1359 O O . SER A 1 181 ? -2.635 5.643 17.412 1.00 90.56 181 SER A O 1
ATOM 1361 N N . VAL A 1 182 ? -0.962 6.777 16.428 1.00 91.00 182 VAL A N 1
ATOM 1362 C CA . VAL A 1 182 ? -1.669 7.151 15.196 1.00 91.00 182 VAL A CA 1
ATOM 1363 C C . VAL A 1 182 ? -1.131 6.314 14.040 1.00 91.00 182 VAL A C 1
ATOM 1365 O O . VAL A 1 182 ? 0.052 6.363 13.721 1.00 91.00 182 VAL A O 1
ATOM 1368 N N . ILE A 1 183 ? -1.975 5.519 13.390 1.00 87.19 183 ILE A N 1
ATOM 1369 C CA . ILE A 1 183 ? -1.532 4.618 12.319 1.00 87.19 183 ILE A CA 1
ATOM 1370 C C . ILE A 1 183 ? -2.343 4.930 11.071 1.00 87.19 183 ILE A C 1
ATOM 1372 O O . ILE A 1 183 ? -3.551 4.720 11.066 1.00 87.19 183 ILE A O 1
ATOM 1376 N N . ARG A 1 184 ? -1.678 5.412 10.014 1.00 82.94 184 ARG A N 1
ATOM 1377 C CA . ARG A 1 184 ? -2.266 5.589 8.673 1.00 82.94 184 ARG A CA 1
ATOM 1378 C C . ARG A 1 184 ? -3.493 6.501 8.611 1.00 82.94 184 ARG A C 1
ATOM 1380 O O . ARG A 1 184 ? -4.241 6.431 7.641 1.00 82.94 184 ARG A O 1
ATOM 1387 N N . ILE A 1 185 ? -3.676 7.388 9.589 1.00 87.31 185 ILE A N 1
ATOM 1388 C CA . ILE A 1 185 ? -4.721 8.414 9.515 1.00 87.31 185 ILE A CA 1
ATOM 1389 C C . ILE A 1 185 ? -4.406 9.345 8.329 1.00 87.31 185 ILE A C 1
ATOM 1391 O O . ILE A 1 185 ? -3.278 9.855 8.260 1.00 87.31 185 ILE A O 1
ATOM 1395 N N . PRO A 1 186 ? -5.342 9.536 7.379 1.00 87.62 186 PRO A N 1
ATOM 1396 C CA . PRO A 1 186 ? -5.173 10.472 6.268 1.00 87.62 186 PRO A CA 1
ATOM 1397 C C . PRO A 1 186 ? -4.912 11.900 6.745 1.00 87.62 186 PRO A C 1
ATOM 1399 O O . PRO A 1 186 ? -5.243 12.242 7.872 1.00 87.62 186 PRO A O 1
ATOM 1402 N N . THR A 1 187 ? -4.287 12.720 5.899 1.00 88.88 187 THR A N 1
ATOM 1403 C CA . THR A 1 187 ? -3.970 14.142 6.168 1.00 88.88 187 THR A CA 1
ATOM 1404 C C . THR A 1 187 ? -3.123 14.421 7.422 1.00 88.88 187 THR A C 1
ATOM 1406 O O . THR A 1 187 ? -3.078 15.540 7.936 1.00 88.88 187 THR A O 1
ATOM 1409 N N . ASN A 1 188 ? -2.383 13.412 7.886 1.00 89.94 188 ASN A N 1
ATOM 1410 C CA . ASN A 1 188 ? -1.364 13.501 8.940 1.00 89.94 188 ASN A CA 1
ATOM 1411 C C . ASN A 1 188 ? 0.064 13.454 8.339 1.00 89.94 188 ASN A C 1
ATOM 1413 O O . ASN A 1 188 ? 0.998 12.886 8.888 1.00 89.94 188 ASN A O 1
ATOM 1417 N N . PHE A 1 189 ? 0.247 14.027 7.151 1.00 91.12 189 PHE A N 1
ATOM 1418 C CA . PHE A 1 189 ? 1.579 14.304 6.615 1.00 91.12 189 PHE A CA 1
ATOM 1419 C C . PHE A 1 189 ? 1.770 15.824 6.496 1.00 91.12 189 PHE A C 1
ATOM 1421 O O . PHE A 1 189 ? 0.839 16.494 6.049 1.00 91.12 189 PHE A O 1
ATOM 1428 N N . PRO A 1 190 ? 2.947 16.369 6.844 1.00 91.44 190 PRO A N 1
ATOM 1429 C CA . PRO A 1 190 ? 4.069 15.700 7.504 1.00 91.44 190 PRO A CA 1
ATOM 1430 C C . PRO A 1 190 ? 3.688 15.301 8.942 1.00 91.44 190 PRO A C 1
ATOM 1432 O O . PRO A 1 190 ? 2.833 15.947 9.548 1.00 91.44 190 PRO A O 1
ATOM 1435 N N . VAL A 1 191 ? 4.260 14.216 9.478 1.00 90.19 191 VAL A N 1
ATOM 1436 C CA . VAL A 1 191 ? 3.886 13.754 10.827 1.00 90.19 191 VAL A CA 1
ATOM 1437 C C . VAL A 1 191 ? 4.368 14.763 11.865 1.00 90.19 191 VAL A C 1
ATOM 1439 O O . VAL A 1 191 ? 5.569 14.948 12.057 1.00 90.19 191 VAL A O 1
ATOM 1442 N N . GLU A 1 192 ? 3.422 15.397 12.551 1.00 85.56 192 GLU A N 1
ATOM 1443 C CA . GLU A 1 192 ? 3.697 16.343 13.632 1.00 85.56 192 GLU A CA 1
ATOM 1444 C C . GLU A 1 192 ? 4.152 15.614 14.908 1.00 85.56 192 GLU A C 1
ATOM 1446 O O . GLU A 1 192 ? 3.675 14.522 15.228 1.00 85.56 192 GLU A O 1
ATOM 1451 N N . GLU A 1 193 ? 5.011 16.256 15.705 1.00 88.31 193 GLU A N 1
ATOM 1452 C CA . GLU A 1 193 ? 5.531 15.728 16.981 1.00 88.31 193 GLU A CA 1
ATOM 1453 C C . GLU A 1 193 ? 4.519 15.840 18.136 1.00 88.31 193 GLU A C 1
ATOM 1455 O O . GLU A 1 193 ? 4.838 16.242 19.250 1.00 88.31 193 GLU A O 1
ATOM 1460 N N . THR A 1 194 ? 3.255 15.529 17.853 1.00 91.88 194 THR A N 1
ATOM 1461 C CA . THR A 1 194 ? 2.135 15.684 18.791 1.00 91.88 194 THR A CA 1
ATOM 1462 C C . THR A 1 194 ? 1.572 14.356 19.285 1.00 91.88 194 THR A C 1
ATOM 1464 O O . THR A 1 194 ? 0.924 14.321 20.328 1.00 91.88 194 THR A O 1
ATOM 1467 N N . ALA A 1 195 ? 1.787 13.256 18.562 1.00 91.12 195 ALA A N 1
ATOM 1468 C CA . ALA A 1 195 ? 1.414 11.907 18.988 1.00 91.12 195 ALA A CA 1
ATOM 1469 C C . ALA A 1 195 ? 2.593 11.215 19.688 1.00 91.12 195 ALA A C 1
ATOM 1471 O O . ALA A 1 195 ? 3.744 11.524 19.414 1.00 91.12 195 ALA A O 1
ATOM 1472 N N . THR A 1 196 ? 2.336 10.216 20.539 1.00 91.81 196 THR A N 1
ATOM 1473 C CA . THR A 1 196 ? 3.419 9.412 21.138 1.00 91.81 196 THR A CA 1
ATOM 1474 C C . THR A 1 196 ? 4.132 8.583 20.076 1.00 91.81 196 THR A C 1
ATOM 1476 O O . THR A 1 196 ? 5.352 8.436 20.100 1.00 91.81 196 THR A O 1
ATOM 1479 N N . ARG A 1 197 ? 3.355 8.009 19.151 1.00 91.50 197 ARG A N 1
ATOM 1480 C CA . ARG A 1 197 ? 3.841 7.290 17.972 1.00 91.50 197 ARG A CA 1
ATOM 1481 C C . ARG A 1 197 ? 2.902 7.577 16.811 1.00 91.50 197 ARG A C 1
ATOM 1483 O O . ARG A 1 197 ? 1.689 7.534 16.997 1.00 91.50 197 ARG A O 1
ATOM 1490 N N . ALA A 1 198 ? 3.429 7.832 15.624 1.00 90.06 198 ALA A N 1
ATOM 1491 C CA . ALA A 1 198 ? 2.621 8.090 14.445 1.00 90.06 198 ALA A CA 1
ATOM 1492 C C . ALA A 1 198 ? 3.265 7.551 13.165 1.00 90.06 198 ALA A C 1
ATOM 1494 O O . ALA A 1 198 ? 4.481 7.613 13.003 1.00 90.06 198 ALA A O 1
ATOM 1495 N N . VAL A 1 199 ? 2.436 7.044 12.255 1.00 87.44 199 VAL A N 1
ATOM 1496 C CA . VAL A 1 199 ? 2.787 6.715 10.866 1.00 87.44 199 VAL A CA 1
ATOM 1497 C C . VAL A 1 199 ? 1.814 7.462 9.963 1.00 87.44 199 VAL A C 1
ATOM 1499 O O . VAL A 1 199 ? 0.598 7.372 10.171 1.00 87.44 199 VAL A O 1
ATOM 1502 N N . SER A 1 200 ? 2.335 8.202 8.987 1.00 88.94 200 SER A N 1
ATOM 1503 C CA . SER A 1 200 ? 1.532 9.011 8.070 1.00 88.94 200 SER A CA 1
ATOM 1504 C C . SER A 1 200 ? 0.592 8.153 7.215 1.00 88.94 200 SER A C 1
ATOM 1506 O O . SER A 1 200 ? 0.854 6.979 6.948 1.00 88.94 200 SER A O 1
ATOM 1508 N N . GLY A 1 201 ? -0.550 8.721 6.823 1.00 83.69 201 GLY A N 1
ATOM 1509 C CA . GLY A 1 201 ? -1.562 8.061 5.992 1.00 83.69 201 GLY A CA 1
ATOM 1510 C C . GLY A 1 201 ? -1.672 8.643 4.585 1.00 83.69 201 GLY A C 1
ATOM 1511 O O . GLY A 1 201 ? -0.724 9.210 4.038 1.00 83.69 201 GLY A O 1
ATOM 1512 N N . MET A 1 202 ? -2.856 8.511 3.990 1.00 82.94 202 MET A N 1
ATOM 1513 C CA . MET A 1 202 ? -3.185 9.108 2.694 1.00 82.94 202 MET A CA 1
ATOM 1514 C C . MET A 1 202 ? -2.908 10.625 2.679 1.00 82.94 202 MET A C 1
ATOM 1516 O O . MET A 1 202 ? -3.165 11.326 3.657 1.00 82.94 202 MET A O 1
ATOM 1520 N N . GLY A 1 203 ? -2.308 11.103 1.584 1.00 79.38 203 GLY A N 1
ATOM 1521 C CA . GLY A 1 203 ? -1.728 12.448 1.470 1.00 79.38 203 GLY A CA 1
ATOM 1522 C C . GLY A 1 203 ? -0.209 12.502 1.666 1.00 79.38 203 GLY A C 1
ATOM 1523 O O . GLY A 1 203 ? 0.393 13.535 1.391 1.00 79.38 203 GLY A O 1
ATOM 1524 N N . THR A 1 204 ? 0.414 11.395 2.091 1.00 87.81 204 THR A N 1
ATOM 1525 C CA . THR A 1 204 ? 1.880 11.252 2.085 1.00 87.81 204 THR A CA 1
ATOM 1526 C C . THR A 1 204 ? 2.386 11.136 0.643 1.00 87.81 204 THR A C 1
ATOM 1528 O O . THR A 1 204 ? 1.908 10.229 -0.058 1.00 87.81 204 THR A O 1
ATOM 1531 N N . PRO A 1 205 ? 3.324 11.998 0.205 1.00 86.00 205 PRO A N 1
ATOM 1532 C CA . PRO A 1 205 ? 3.899 11.922 -1.130 1.00 86.00 205 PRO A CA 1
ATOM 1533 C C . PRO A 1 205 ? 4.812 10.698 -1.266 1.00 86.00 205 PRO A C 1
ATOM 1535 O O . PRO A 1 205 ? 5.245 10.095 -0.278 1.00 86.00 205 PRO A O 1
ATOM 1538 N N . ASP A 1 206 ? 5.097 10.314 -2.502 1.00 86.06 206 ASP A N 1
ATOM 1539 C CA . ASP A 1 206 ? 6.248 9.465 -2.784 1.00 86.06 206 ASP A CA 1
ATOM 1540 C C . ASP A 1 206 ? 7.551 10.287 -2.765 1.00 86.06 206 ASP A C 1
ATOM 1542 O O . ASP A 1 206 ? 7.555 11.497 -2.541 1.00 86.06 206 ASP A O 1
ATOM 1546 N N . LEU A 1 207 ? 8.695 9.628 -2.946 1.00 88.94 207 LEU A N 1
ATOM 1547 C CA . LEU A 1 207 ? 9.997 10.280 -2.834 1.00 88.94 207 LEU A CA 1
ATOM 1548 C C . LEU A 1 207 ? 10.236 11.332 -3.922 1.00 88.94 207 LEU A C 1
ATOM 1550 O O . LEU A 1 207 ? 11.068 12.214 -3.728 1.00 88.94 207 LEU A O 1
ATOM 1554 N N . VAL A 1 208 ? 9.536 11.236 -5.055 1.00 81.88 208 VAL A N 1
ATOM 1555 C CA . VAL A 1 208 ? 9.657 12.195 -6.162 1.00 81.88 208 VAL A CA 1
ATOM 1556 C C . VAL A 1 208 ? 8.709 13.380 -6.022 1.00 81.88 208 VAL A C 1
ATOM 1558 O O . VAL A 1 208 ? 8.578 14.170 -6.952 1.00 81.88 208 VAL A O 1
ATOM 1561 N N . ASP A 1 209 ? 8.108 13.518 -4.841 1.00 74.12 209 ASP A N 1
ATOM 1562 C CA . ASP A 1 209 ? 7.185 14.582 -4.481 1.00 74.12 209 ASP A CA 1
ATOM 1563 C C . ASP A 1 209 ? 5.854 14.539 -5.244 1.00 74.12 209 ASP A C 1
ATOM 1565 O O . ASP A 1 209 ? 5.220 15.556 -5.521 1.00 74.12 209 ASP A O 1
ATOM 1569 N N . SER A 1 210 ? 5.422 13.328 -5.600 1.00 74.62 210 SER A N 1
ATOM 1570 C CA . SER A 1 210 ? 4.192 13.079 -6.344 1.00 74.62 210 SER A CA 1
ATOM 1571 C C . SER A 1 210 ? 3.206 12.204 -5.558 1.00 74.62 210 SER A C 1
ATOM 1573 O O . SER A 1 210 ? 3.458 11.776 -4.427 1.00 74.62 210 SER A O 1
ATOM 1575 N N . PHE A 1 211 ? 2.047 11.913 -6.155 1.00 71.19 211 PHE A N 1
ATOM 1576 C CA . PHE A 1 211 ? 0.966 11.141 -5.524 1.00 71.19 211 PHE A CA 1
ATOM 1577 C C . PHE A 1 211 ? 1.013 9.642 -5.828 1.00 71.19 211 PHE A C 1
ATOM 1579 O O . PHE A 1 211 ? -0.011 8.953 -5.824 1.00 71.19 211 PHE A O 1
ATOM 1586 N N . GLY A 1 212 ? 2.222 9.113 -6.006 1.00 73.19 212 GLY A N 1
ATOM 1587 C CA . GLY A 1 212 ? 2.457 7.718 -6.336 1.00 73.19 212 GLY A CA 1
ATOM 1588 C C . GLY A 1 212 ? 2.583 7.516 -7.832 1.00 73.19 212 GLY A C 1
ATOM 1589 O O . GLY A 1 212 ? 1.779 6.782 -8.393 1.00 73.19 212 GLY A O 1
ATOM 1590 N N . VAL A 1 213 ? 3.573 8.161 -8.444 1.00 84.38 213 VAL A N 1
ATOM 1591 C CA . VAL A 1 213 ? 3.890 7.973 -9.860 1.00 84.38 213 VAL A CA 1
ATOM 1592 C C . VAL A 1 213 ? 4.707 6.696 -10.029 1.00 84.38 213 VAL A C 1
ATOM 1594 O O . VAL A 1 213 ? 5.827 6.581 -9.525 1.00 84.38 213 VAL A O 1
ATOM 1597 N N . PHE A 1 214 ? 4.138 5.715 -10.724 1.00 91.06 214 PHE A N 1
ATOM 1598 C CA . PHE A 1 214 ? 4.844 4.477 -11.053 1.00 91.06 214 PHE A CA 1
ATOM 1599 C C . PHE A 1 214 ? 5.736 4.624 -12.279 1.00 91.06 214 PHE A C 1
ATOM 1601 O O . PHE A 1 214 ? 5.635 5.592 -13.030 1.00 91.06 214 PHE A O 1
ATOM 1608 N N . HIS A 1 215 ? 6.595 3.633 -12.501 1.00 94.06 215 HIS A N 1
ATOM 1609 C CA . HIS A 1 215 ? 7.387 3.537 -13.723 1.00 94.06 215 HIS A CA 1
ATOM 1610 C C . HIS A 1 215 ? 7.074 2.223 -14.426 1.00 94.06 215 HIS A C 1
ATOM 1612 O O . HIS A 1 215 ? 7.032 1.170 -13.795 1.00 94.06 215 HIS A O 1
ATOM 1618 N N . TYR A 1 216 ? 6.858 2.284 -15.730 1.00 96.25 216 TYR A N 1
ATOM 1619 C CA . TYR A 1 216 ? 6.604 1.121 -16.560 1.00 96.25 216 TYR A CA 1
ATOM 1620 C C . TYR A 1 216 ? 7.553 1.125 -17.746 1.00 96.25 216 TYR A C 1
ATOM 1622 O O . TYR A 1 216 ? 7.553 2.051 -18.551 1.00 96.25 216 TYR A O 1
ATOM 1630 N N . PHE A 1 217 ? 8.383 0.096 -17.833 1.00 97.00 217 PHE A N 1
ATOM 1631 C CA . PHE A 1 217 ? 9.391 -0.060 -18.867 1.00 97.00 217 PHE A CA 1
ATOM 1632 C C . PHE A 1 217 ? 8.882 -1.074 -19.880 1.00 97.00 217 PHE A C 1
ATOM 1634 O O . PHE A 1 217 ? 8.628 -2.220 -19.513 1.00 97.00 217 PHE A O 1
ATOM 1641 N N . THR A 1 218 ? 8.741 -0.667 -21.140 1.00 97.06 218 THR A N 1
ATOM 1642 C CA . THR A 1 218 ? 8.240 -1.549 -22.200 1.00 97.06 218 THR A CA 1
ATOM 1643 C C . THR A 1 218 ? 9.084 -1.455 -23.464 1.00 97.06 218 THR A C 1
ATOM 1645 O O . THR A 1 218 ? 9.454 -0.362 -23.904 1.00 97.06 218 THR A O 1
ATOM 1648 N N . SER A 1 219 ? 9.410 -2.612 -24.044 1.00 96.88 219 SER A N 1
ATOM 1649 C CA . SER A 1 219 ? 10.011 -2.710 -25.379 1.00 96.88 219 SER A CA 1
ATOM 1650 C C . SER A 1 219 ? 8.976 -2.907 -26.488 1.00 96.88 219 SER A C 1
ATOM 1652 O O . SER A 1 219 ? 9.348 -3.128 -27.640 1.00 96.88 219 SER A O 1
ATOM 1654 N N . ASP A 1 220 ? 7.689 -2.913 -26.149 1.00 96.19 220 ASP A N 1
ATOM 1655 C CA . ASP A 1 220 ? 6.607 -2.934 -27.123 1.00 96.19 220 ASP A CA 1
ATOM 1656 C C . ASP A 1 220 ? 6.390 -1.507 -27.636 1.00 96.19 220 ASP A C 1
ATOM 1658 O O . ASP A 1 220 ? 6.112 -0.600 -26.853 1.00 96.19 220 ASP A O 1
ATOM 1662 N N . ALA A 1 221 ? 6.566 -1.280 -28.937 1.00 91.19 221 ALA A N 1
ATOM 1663 C CA . ALA A 1 221 ? 6.339 0.029 -29.548 1.00 91.19 221 ALA A CA 1
ATOM 1664 C C . ALA A 1 221 ? 4.857 0.275 -29.885 1.00 91.19 221 ALA A C 1
ATOM 1666 O O . ALA A 1 221 ? 4.478 1.421 -30.119 1.00 91.19 221 ALA A O 1
ATOM 1667 N N . ALA A 1 222 ? 4.033 -0.778 -29.915 1.00 91.88 222 ALA A N 1
ATOM 1668 C CA . ALA A 1 222 ? 2.625 -0.700 -30.279 1.00 91.88 222 ALA A CA 1
ATOM 1669 C C . ALA A 1 222 ? 1.733 -0.270 -29.105 1.00 91.88 222 ALA A C 1
ATOM 1671 O O . ALA A 1 222 ? 0.710 0.372 -29.334 1.00 91.88 222 ALA A O 1
ATOM 1672 N N . G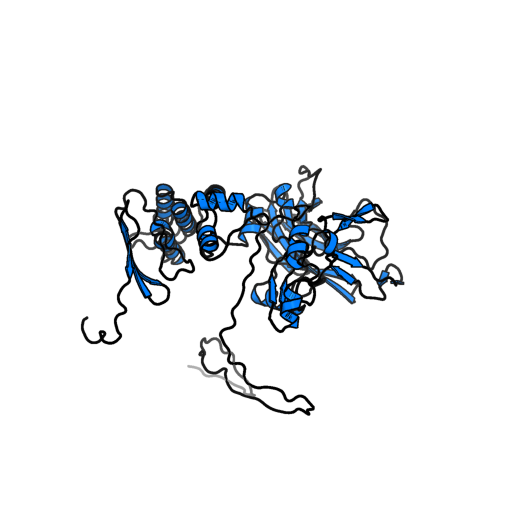LU A 1 223 ? 2.114 -0.575 -27.858 1.00 91.50 223 GLU A N 1
ATOM 1673 C CA . GLU A 1 223 ? 1.376 -0.097 -26.682 1.00 91.50 223 GLU A CA 1
ATOM 1674 C C . GLU A 1 223 ? 1.340 1.431 -26.657 1.00 91.50 223 GLU A C 1
ATOM 1676 O O . GLU A 1 223 ? 2.374 2.068 -26.841 1.00 91.50 223 GLU A O 1
ATOM 1681 N N . GLN A 1 224 ? 0.192 2.038 -26.373 1.00 86.75 224 GLN A N 1
ATOM 1682 C CA . GLN A 1 224 ? 0.045 3.489 -26.252 1.00 86.75 224 GLN A CA 1
ATOM 1683 C C . GLN A 1 224 ? -0.795 3.826 -25.027 1.00 86.75 224 GLN A C 1
ATOM 1685 O O . GLN A 1 224 ? -1.767 3.141 -24.728 1.00 86.75 224 GLN A O 1
ATOM 1690 N N . TYR A 1 225 ? -0.420 4.909 -24.349 1.00 87.31 225 TYR A N 1
ATOM 1691 C CA . TYR A 1 225 ? -1.095 5.395 -23.148 1.00 87.31 225 TYR A CA 1
ATOM 1692 C C . TYR A 1 225 ? -1.333 6.911 -23.284 1.00 87.31 225 TYR A C 1
ATOM 1694 O O . TYR A 1 225 ? -0.668 7.695 -22.607 1.00 87.31 225 TYR A O 1
ATOM 1702 N N . PRO A 1 226 ? -2.195 7.347 -24.225 1.00 79.94 226 PRO A N 1
ATOM 1703 C CA . PRO A 1 226 ? -2.346 8.762 -24.584 1.00 79.94 226 PRO A CA 1
ATOM 1704 C C . PRO A 1 226 ? -2.830 9.641 -23.421 1.00 79.94 226 PRO A C 1
ATOM 1706 O O . PRO A 1 226 ? -2.408 10.788 -23.319 1.00 79.94 226 PRO A O 1
ATOM 1709 N N . ASP A 1 227 ? -3.623 9.080 -22.505 1.00 82.62 227 ASP A N 1
ATOM 1710 C CA . ASP A 1 227 ? -4.199 9.787 -21.352 1.00 82.62 227 ASP A CA 1
ATOM 1711 C C . ASP A 1 227 ? -3.600 9.322 -20.013 1.00 82.62 227 ASP A C 1
ATOM 1713 O O . ASP A 1 227 ? -4.247 9.371 -18.959 1.00 82.62 227 ASP A O 1
ATOM 1717 N N . LEU A 1 228 ? -2.357 8.826 -20.047 1.00 82.94 228 LEU A N 1
ATOM 1718 C CA . LEU A 1 228 ? -1.689 8.305 -18.860 1.00 82.94 228 LEU A CA 1
ATOM 1719 C C . LEU A 1 228 ? -1.617 9.368 -17.760 1.00 82.94 228 LEU A C 1
ATOM 1721 O O . LEU A 1 228 ? -1.095 10.467 -17.943 1.00 82.94 228 LEU A O 1
ATOM 1725 N N . SER A 1 229 ? -2.075 8.994 -16.571 1.00 79.56 229 SER A N 1
ATOM 1726 C CA . SER A 1 229 ? -1.941 9.795 -15.357 1.00 79.56 229 SER A CA 1
ATOM 1727 C C . SER A 1 229 ? -1.421 8.934 -14.216 1.00 79.56 229 SER A C 1
ATOM 1729 O O . SER A 1 229 ? -1.770 7.762 -14.096 1.00 79.56 229 SER A O 1
ATOM 1731 N N . GLY A 1 230 ? -0.589 9.521 -13.353 1.00 76.19 230 GLY A N 1
ATOM 1732 C CA . GLY A 1 230 ? -0.038 8.818 -12.192 1.00 76.19 230 GLY A CA 1
ATOM 1733 C C . GLY A 1 230 ? 1.017 7.760 -12.525 1.00 76.19 230 GLY A C 1
ATOM 1734 O O . GLY A 1 230 ? 1.273 6.902 -11.690 1.00 76.19 230 GLY A O 1
ATOM 1735 N N . GLY A 1 231 ? 1.641 7.818 -13.704 1.00 87.25 231 GLY A N 1
ATOM 1736 C CA . GLY A 1 231 ? 2.695 6.890 -14.107 1.00 87.25 231 GLY A CA 1
ATOM 1737 C C . GLY A 1 231 ? 3.571 7.434 -15.229 1.00 87.25 231 GLY A C 1
ATOM 1738 O O . GLY A 1 231 ? 3.174 8.349 -15.945 1.00 87.25 231 GLY A O 1
ATOM 1739 N N . ASN A 1 232 ? 4.751 6.837 -15.380 1.00 89.88 232 ASN A N 1
ATOM 1740 C CA . ASN A 1 232 ? 5.725 7.130 -16.425 1.00 89.88 232 ASN A CA 1
ATOM 1741 C C . ASN A 1 232 ? 5.947 5.879 -17.277 1.00 89.88 232 ASN A C 1
ATOM 1743 O O . ASN A 1 232 ? 6.425 4.866 -16.764 1.00 89.88 232 ASN A O 1
ATOM 1747 N N . VAL A 1 233 ? 5.649 5.951 -18.575 1.00 92.31 233 VAL A N 1
ATOM 1748 C CA . VAL A 1 233 ? 5.952 4.871 -19.527 1.00 92.31 233 VAL A CA 1
ATOM 1749 C C . VAL A 1 233 ? 7.285 5.166 -20.205 1.00 92.31 233 VAL A C 1
ATOM 1751 O O . VAL A 1 233 ? 7.418 6.131 -20.955 1.00 92.31 233 VAL A O 1
ATOM 1754 N N . VAL A 1 234 ? 8.275 4.321 -19.946 1.00 92.25 234 VAL A N 1
ATOM 1755 C CA . VAL A 1 234 ? 9.633 4.424 -20.474 1.00 92.25 234 VAL A CA 1
ATOM 1756 C C . VAL A 1 234 ? 9.809 3.389 -21.576 1.00 92.25 234 VAL A C 1
ATOM 1758 O O . VAL A 1 234 ? 9.739 2.181 -21.340 1.00 92.25 234 VAL A O 1
ATOM 1761 N N . ARG A 1 235 ? 10.057 3.858 -22.801 1.00 93.44 235 ARG A N 1
ATOM 1762 C CA . ARG A 1 235 ? 10.368 2.970 -23.925 1.00 93.44 235 ARG A CA 1
ATOM 1763 C C . ARG A 1 235 ? 11.808 2.510 -23.830 1.00 93.44 235 ARG A C 1
ATOM 1765 O O . ARG A 1 235 ? 12.720 3.331 -23.756 1.00 93.44 235 ARG A O 1
ATOM 1772 N N . ILE A 1 236 ? 11.996 1.198 -23.854 1.00 95.38 236 ILE A N 1
ATOM 1773 C CA . ILE A 1 236 ? 13.310 0.574 -23.726 1.00 95.38 236 ILE A CA 1
ATOM 1774 C C . ILE A 1 236 ? 13.647 -0.237 -24.971 1.00 95.38 236 ILE A C 1
ATOM 1776 O O . ILE A 1 236 ? 12.777 -0.804 -25.631 1.00 95.38 236 ILE A O 1
ATOM 1780 N N . GLN A 1 237 ? 14.936 -0.310 -25.287 1.00 95.44 237 GLN A N 1
ATOM 1781 C CA . GLN A 1 237 ? 15.446 -1.183 -26.338 1.00 95.44 237 GLN A CA 1
ATOM 1782 C C . GLN A 1 237 ? 16.133 -2.385 -25.703 1.00 95.44 237 GLN A C 1
ATOM 1784 O O . GLN A 1 237 ? 16.987 -2.227 -24.832 1.00 95.44 237 GLN A O 1
ATOM 1789 N N . VAL A 1 238 ? 15.790 -3.582 -26.172 1.00 95.88 238 VAL A N 1
ATOM 1790 C CA . VAL A 1 238 ? 16.460 -4.818 -25.763 1.00 95.88 238 VAL A CA 1
ATOM 1791 C C . VAL A 1 238 ? 17.491 -5.184 -26.830 1.00 95.88 238 VAL A C 1
ATOM 1793 O O . VAL A 1 238 ? 17.133 -5.447 -27.976 1.00 95.88 238 VAL A O 1
ATOM 1796 N N . ARG A 1 239 ? 18.774 -5.217 -26.462 1.00 94.38 239 ARG A N 1
ATOM 1797 C CA . ARG A 1 239 ? 19.890 -5.636 -27.325 1.00 94.38 239 ARG A CA 1
ATOM 1798 C C . ARG A 1 239 ? 20.645 -6.767 -26.642 1.00 94.38 239 ARG A C 1
ATOM 1800 O O . ARG A 1 239 ? 21.012 -6.638 -25.480 1.00 94.38 239 ARG A O 1
ATOM 1807 N N . ASN A 1 240 ? 20.868 -7.882 -27.340 1.00 92.62 240 ASN A N 1
ATOM 1808 C CA . ASN A 1 240 ? 21.521 -9.076 -26.777 1.00 92.62 240 ASN A CA 1
ATOM 1809 C C . ASN A 1 240 ? 20.908 -9.506 -25.430 1.00 92.62 240 ASN A C 1
ATOM 1811 O O . ASN A 1 240 ? 21.617 -9.721 -24.450 1.00 92.62 240 ASN A O 1
ATOM 1815 N N . HIS A 1 241 ? 19.573 -9.564 -25.375 1.00 94.44 241 HIS A N 1
ATOM 1816 C CA . HIS A 1 241 ? 18.791 -9.887 -24.172 1.00 94.44 241 HIS A CA 1
ATOM 1817 C C . HIS A 1 241 ? 18.963 -8.922 -22.986 1.00 94.44 241 HIS A C 1
ATOM 1819 O O . HIS A 1 241 ? 18.489 -9.215 -21.892 1.00 94.44 241 HIS A O 1
ATOM 1825 N N . ARG A 1 242 ? 19.578 -7.754 -23.185 1.00 97.00 242 ARG A N 1
ATOM 1826 C CA . ARG A 1 242 ? 19.769 -6.734 -22.153 1.00 97.00 242 ARG A CA 1
ATOM 1827 C C . ARG A 1 242 ? 19.091 -5.422 -22.536 1.00 97.00 242 ARG A C 1
ATOM 1829 O O . ARG A 1 242 ? 19.190 -4.980 -23.676 1.00 97.00 242 ARG A O 1
ATOM 1836 N N . ALA A 1 243 ? 18.443 -4.790 -21.567 1.00 97.38 243 ALA A N 1
ATOM 1837 C CA . ALA A 1 243 ? 17.984 -3.411 -21.634 1.00 97.38 243 ALA A CA 1
ATOM 1838 C C . ALA A 1 243 ? 18.656 -2.597 -20.525 1.00 97.38 243 ALA A C 1
ATOM 1840 O O . ALA A 1 243 ? 18.662 -3.011 -19.364 1.00 97.38 243 ALA A O 1
ATOM 1841 N N . ASP A 1 244 ? 19.204 -1.439 -20.876 1.00 97.31 244 ASP A N 1
ATOM 1842 C CA . ASP A 1 244 ? 19.687 -0.455 -19.909 1.00 97.31 244 ASP A CA 1
ATOM 1843 C C . ASP A 1 244 ? 18.586 0.588 -19.691 1.00 97.31 244 ASP A C 1
ATOM 1845 O O . ASP A 1 244 ? 17.999 1.107 -20.640 1.00 97.31 244 ASP A O 1
ATOM 1849 N N . CYS A 1 245 ? 18.258 0.827 -18.427 1.00 96.06 245 CYS A N 1
ATOM 1850 C CA . CYS A 1 245 ? 17.100 1.595 -17.993 1.00 96.06 245 CYS A CA 1
ATOM 1851 C C . CYS A 1 245 ? 17.520 2.636 -16.949 1.00 96.06 245 CYS A C 1
ATOM 1853 O O . CYS A 1 245 ? 18.537 2.489 -16.267 1.00 96.06 245 CYS A O 1
ATOM 1855 N N . GLU A 1 246 ? 16.702 3.669 -16.771 1.00 94.75 246 GLU A N 1
ATOM 1856 C CA . GLU A 1 246 ? 16.885 4.666 -15.718 1.00 94.75 246 GLU A CA 1
ATOM 1857 C C . GLU A 1 246 ? 15.609 4.787 -14.894 1.00 94.75 246 GLU A C 1
ATOM 1859 O O . GLU A 1 246 ? 14.516 4.930 -15.440 1.00 94.75 246 GLU A O 1
ATOM 1864 N N . LEU A 1 247 ? 15.748 4.740 -13.571 1.00 94.19 247 LEU A N 1
ATOM 1865 C CA . LEU A 1 247 ? 14.660 5.065 -12.659 1.00 94.19 247 LEU A CA 1
ATOM 1866 C C . LEU A 1 247 ? 14.779 6.533 -12.236 1.00 94.19 247 LEU A C 1
ATOM 1868 O O . LEU A 1 247 ? 15.835 6.955 -11.748 1.00 94.19 247 LEU A O 1
ATOM 1872 N N . TYR A 1 248 ? 13.704 7.301 -12.414 1.00 91.81 248 TYR A N 1
ATOM 1873 C CA . TYR A 1 248 ? 13.679 8.724 -12.088 1.00 91.81 248 TYR A CA 1
ATOM 1874 C C . TYR A 1 248 ? 13.394 8.930 -10.601 1.00 91.81 248 TYR A C 1
ATOM 1876 O O . TYR A 1 248 ? 12.438 8.394 -10.046 1.00 91.81 248 TYR A O 1
ATOM 1884 N N . GLY A 1 249 ? 14.267 9.689 -9.950 1.00 90.50 249 GLY A N 1
ATOM 1885 C CA . GLY A 1 249 ? 14.226 9.999 -8.529 1.00 90.50 249 GLY A CA 1
ATOM 1886 C C . GLY A 1 249 ? 13.706 11.403 -8.227 1.00 90.50 249 GLY A C 1
ATOM 1887 O O . GLY A 1 249 ? 13.109 12.047 -9.091 1.00 90.50 249 GLY A O 1
ATOM 1888 N N . PRO A 1 250 ? 13.922 11.908 -6.998 1.00 89.38 250 PRO A N 1
ATOM 1889 C CA . PRO A 1 250 ? 13.536 13.261 -6.613 1.00 89.38 250 PRO A CA 1
ATOM 1890 C C . PRO A 1 250 ? 14.164 14.334 -7.503 1.00 89.38 250 PRO A C 1
ATOM 1892 O O . PRO A 1 250 ? 15.253 14.143 -8.065 1.00 89.38 250 PRO A O 1
ATOM 1895 N N . LEU A 1 251 ? 13.488 15.484 -7.564 1.00 86.06 251 LEU A N 1
ATOM 1896 C CA . LEU A 1 251 ? 13.991 16.698 -8.197 1.00 86.06 251 LEU A CA 1
ATOM 1897 C C . LEU A 1 251 ? 15.361 17.070 -7.613 1.00 86.06 251 LEU A C 1
ATOM 1899 O O . LEU A 1 251 ? 15.542 17.146 -6.396 1.00 86.06 251 LEU A O 1
ATOM 1903 N N . GLN A 1 252 ? 16.322 17.362 -8.482 1.00 84.62 252 GLN A N 1
ATOM 1904 C CA . GLN A 1 252 ? 17.656 17.815 -8.113 1.00 84.62 252 GLN A CA 1
ATOM 1905 C C . GLN A 1 252 ? 17.639 19.311 -7.767 1.00 84.62 252 GLN A C 1
ATOM 1907 O O . GLN A 1 252 ? 18.244 20.144 -8.440 1.00 84.62 252 GLN A O 1
ATOM 1912 N N . ALA A 1 253 ? 16.943 19.655 -6.682 1.00 79.94 253 ALA A N 1
ATOM 1913 C CA . ALA A 1 253 ? 16.746 21.035 -6.237 1.00 79.94 253 ALA A CA 1
ATOM 1914 C C . ALA A 1 253 ? 18.054 21.768 -5.870 1.00 79.94 253 ALA A C 1
ATOM 1916 O O . ALA A 1 253 ? 18.068 22.993 -5.765 1.00 79.94 253 ALA A O 1
ATOM 1917 N N . LEU A 1 254 ? 19.156 21.031 -5.676 1.00 83.19 254 LEU A N 1
ATOM 1918 C CA . LEU A 1 254 ? 20.473 21.596 -5.377 1.00 83.19 254 LEU A CA 1
ATOM 1919 C C . LEU A 1 254 ? 21.255 22.019 -6.619 1.00 83.19 254 LEU A C 1
ATOM 1921 O O . LEU A 1 254 ? 22.313 22.621 -6.466 1.00 83.19 254 LEU A O 1
ATOM 1925 N N . LYS A 1 255 ? 20.794 21.706 -7.834 1.00 84.62 255 LYS A N 1
ATOM 1926 C CA . LYS A 1 255 ? 21.407 22.210 -9.068 1.00 84.62 255 LYS A CA 1
ATOM 1927 C C . LYS A 1 255 ? 20.588 23.360 -9.632 1.00 84.62 255 LYS A C 1
ATOM 1929 O O . LYS A 1 255 ? 19.379 23.442 -9.429 1.00 84.62 255 LYS A O 1
ATOM 1934 N N . LYS A 1 256 ? 21.254 24.255 -10.360 1.00 82.69 256 LYS A N 1
ATOM 1935 C CA . LYS A 1 256 ? 20.562 25.242 -11.190 1.00 82.69 256 LYS A CA 1
ATOM 1936 C C . LYS A 1 256 ? 19.654 24.487 -12.173 1.00 82.69 256 LYS A C 1
ATOM 1938 O O . LYS A 1 256 ? 20.142 23.554 -12.818 1.00 82.69 256 LYS A O 1
ATOM 1943 N N . PRO A 1 257 ? 18.360 24.844 -12.259 1.00 82.00 257 PRO A N 1
ATOM 1944 C CA . PRO A 1 257 ? 17.445 24.165 -13.159 1.00 82.00 257 PRO A CA 1
ATOM 1945 C C . PRO A 1 257 ? 17.930 24.361 -14.591 1.00 82.00 257 PRO A C 1
ATOM 1947 O O . PRO A 1 257 ? 18.251 25.477 -15.002 1.00 82.00 257 PRO A O 1
ATOM 1950 N N . LYS A 1 258 ? 18.007 23.262 -15.332 1.00 83.75 258 LYS A N 1
ATOM 1951 C CA . LYS A 1 258 ? 18.208 23.288 -16.776 1.00 83.75 258 LYS A CA 1
ATOM 1952 C C . LYS A 1 258 ? 16.876 23.606 -17.441 1.00 83.75 258 LYS A C 1
ATOM 1954 O O . LYS A 1 258 ? 15.828 23.196 -16.931 1.00 83.75 258 LYS A O 1
ATOM 1959 N N . GLU A 1 259 ? 16.929 24.321 -18.561 1.00 80.00 259 GLU A N 1
ATOM 1960 C CA . GLU A 1 259 ? 15.744 24.569 -19.379 1.00 80.00 259 GLU A CA 1
ATOM 1961 C C . GLU A 1 259 ? 15.090 23.244 -19.773 1.00 80.00 259 GLU A C 1
ATOM 1963 O O . GLU A 1 259 ? 15.771 22.243 -20.024 1.00 80.00 259 GLU A O 1
ATOM 1968 N N . ALA A 1 260 ? 13.757 23.234 -19.766 1.00 65.25 260 ALA A N 1
ATOM 1969 C CA . ALA A 1 260 ? 12.994 22.067 -20.164 1.00 65.25 260 ALA A CA 1
ATOM 1970 C C . ALA A 1 260 ? 13.315 21.752 -21.631 1.00 65.25 260 ALA A C 1
ATOM 1972 O O . ALA A 1 260 ? 13.076 22.561 -22.524 1.00 65.25 260 ALA A O 1
ATOM 1973 N N . THR A 1 261 ? 13.900 20.580 -21.859 1.00 70.62 261 THR A N 1
ATOM 1974 C CA . THR A 1 261 ? 14.136 20.026 -23.198 1.00 70.62 261 THR A CA 1
ATOM 1975 C C . THR A 1 261 ? 13.043 18.994 -23.496 1.00 70.62 261 THR A C 1
ATOM 1977 O O . THR A 1 261 ? 12.065 18.899 -22.756 1.00 70.62 261 THR A O 1
ATOM 1980 N N . ALA A 1 262 ? 13.202 18.179 -24.543 1.00 74.44 262 ALA A N 1
ATOM 1981 C CA . ALA A 1 262 ? 12.315 17.039 -24.799 1.00 74.44 262 ALA A CA 1
ATOM 1982 C C . ALA A 1 262 ? 12.255 16.024 -23.633 1.00 74.44 262 ALA A C 1
ATOM 1984 O O . ALA A 1 262 ? 11.355 15.191 -23.597 1.00 74.44 262 ALA A O 1
ATOM 1985 N N . ASP A 1 263 ? 13.200 16.084 -22.688 1.00 80.56 263 ASP A N 1
ATOM 1986 C CA . ASP A 1 263 ? 13.229 15.253 -21.489 1.00 80.56 263 ASP A CA 1
ATOM 1987 C C . ASP A 1 263 ? 12.562 15.966 -20.289 1.00 80.56 263 ASP A C 1
ATOM 1989 O O . ASP A 1 263 ? 13.176 16.855 -19.681 1.00 80.56 263 ASP A O 1
ATOM 1993 N N . PRO A 1 264 ? 11.334 15.573 -19.895 1.00 76.19 264 PRO A N 1
ATOM 1994 C CA . PRO A 1 264 ? 10.622 16.197 -18.779 1.00 76.19 264 PRO A CA 1
ATOM 1995 C C . PRO A 1 264 ? 11.273 15.918 -17.413 1.00 76.19 264 PRO A C 1
ATOM 1997 O O . PRO A 1 264 ? 10.997 16.624 -16.444 1.00 76.19 264 PRO A O 1
ATOM 2000 N N . PHE A 1 265 ? 12.179 14.938 -17.324 1.00 84.69 265 PHE A N 1
ATOM 2001 C CA . PHE A 1 265 ? 12.875 14.541 -16.098 1.00 84.69 265 PHE A CA 1
ATOM 2002 C C . PHE A 1 265 ? 14.336 15.013 -16.076 1.00 84.69 265 PHE A C 1
ATOM 2004 O O . PHE A 1 265 ? 15.146 14.500 -15.299 1.00 84.69 265 PHE A O 1
ATOM 2011 N N . ILE A 1 266 ? 14.716 15.986 -16.913 1.00 86.19 266 ILE A N 1
ATOM 2012 C CA . ILE A 1 266 ? 16.101 16.486 -17.014 1.00 86.19 266 ILE A CA 1
ATOM 2013 C C . ILE A 1 266 ? 16.653 17.031 -15.686 1.00 86.19 266 ILE A C 1
ATOM 2015 O O . ILE A 1 266 ? 17.854 16.962 -15.417 1.00 86.19 266 ILE A O 1
ATOM 2019 N N . ASN A 1 267 ? 15.766 17.554 -14.837 1.00 87.88 267 ASN A N 1
ATOM 2020 C CA . ASN A 1 267 ? 16.101 18.103 -13.527 1.00 87.88 267 ASN A CA 1
ATOM 2021 C C . ASN A 1 267 ? 15.926 17.086 -12.387 1.00 87.88 267 ASN A C 1
ATOM 2023 O O . ASN A 1 267 ? 16.108 17.451 -11.231 1.00 87.88 267 ASN A O 1
ATOM 2027 N N . HIS A 1 268 ? 15.593 15.824 -12.671 1.00 91.06 268 HIS A N 1
ATOM 2028 C CA . HIS A 1 268 ? 15.471 14.768 -11.664 1.00 91.06 268 HIS A CA 1
ATOM 2029 C C . HIS A 1 268 ? 16.783 13.999 -11.489 1.00 91.06 268 HIS A C 1
ATOM 2031 O O . HIS A 1 268 ? 17.575 13.830 -12.419 1.00 91.06 268 HIS A O 1
ATOM 2037 N N . THR A 1 269 ? 17.017 13.505 -10.274 1.00 92.94 269 THR A N 1
ATOM 2038 C CA . THR A 1 269 ? 18.062 12.502 -10.030 1.00 92.94 269 THR A CA 1
ATOM 2039 C C . THR A 1 269 ? 17.713 11.192 -10.736 1.00 92.94 269 THR A C 1
ATOM 2041 O O . THR A 1 269 ? 16.545 10.911 -10.997 1.00 92.94 269 THR A O 1
ATOM 2044 N N . ARG A 1 270 ? 18.721 10.379 -11.064 1.00 93.25 270 ARG A N 1
ATOM 2045 C CA . ARG A 1 270 ? 18.527 9.115 -11.786 1.00 93.25 270 ARG A CA 1
ATOM 2046 C C . ARG A 1 270 ? 19.319 7.999 -11.147 1.00 93.25 270 ARG A C 1
ATOM 2048 O O . ARG A 1 270 ? 20.422 8.223 -10.647 1.00 93.25 270 ARG A O 1
ATOM 2055 N N . VAL A 1 271 ? 18.754 6.803 -11.197 1.00 96.19 271 VAL A N 1
ATOM 2056 C CA . VAL A 1 271 ? 19.449 5.568 -10.851 1.00 96.19 271 VAL A CA 1
ATOM 2057 C C . VAL A 1 271 ? 19.456 4.674 -12.087 1.00 96.19 271 VAL A C 1
ATOM 2059 O O . VAL A 1 271 ? 18.392 4.180 -12.468 1.00 96.19 271 VAL A O 1
ATOM 2062 N N . PRO A 1 272 ? 20.621 4.467 -12.726 1.00 97.00 272 PRO A N 1
ATOM 2063 C CA . PRO A 1 272 ? 20.722 3.523 -13.825 1.00 97.00 272 PRO A CA 1
ATOM 2064 C C . PRO A 1 272 ? 20.593 2.093 -13.296 1.00 97.00 272 PRO A C 1
ATOM 2066 O O . PRO A 1 272 ? 21.074 1.763 -12.206 1.00 97.00 272 PRO A O 1
ATOM 2069 N N . PHE A 1 273 ? 19.966 1.238 -14.092 1.00 98.06 273 PHE A N 1
ATOM 2070 C CA . PHE A 1 273 ? 19.891 -0.193 -13.847 1.00 98.06 273 PHE A CA 1
ATOM 2071 C C . PHE A 1 273 ? 19.834 -0.962 -15.160 1.00 98.06 273 PHE A C 1
ATOM 2073 O O . PHE A 1 273 ? 19.488 -0.413 -16.203 1.00 98.06 273 PHE A O 1
ATOM 2080 N N . SER A 1 274 ? 20.168 -2.246 -15.111 1.00 98.00 274 SER A N 1
ATOM 2081 C CA . SER A 1 274 ? 20.081 -3.118 -16.281 1.00 98.00 274 SER A CA 1
ATOM 2082 C C . SER A 1 274 ? 19.133 -4.275 -16.028 1.00 98.00 274 SER A C 1
ATOM 2084 O O . SER A 1 274 ? 19.136 -4.857 -14.941 1.00 98.00 274 SER A O 1
ATOM 2086 N N . VAL A 1 275 ? 18.374 -4.635 -17.058 1.00 98.25 275 VAL A N 1
ATOM 2087 C CA . VAL A 1 275 ? 17.482 -5.790 -17.079 1.00 98.25 275 VAL A CA 1
ATOM 2088 C C . VAL A 1 275 ? 17.990 -6.761 -18.133 1.00 98.25 275 VAL A C 1
ATOM 2090 O O . VAL A 1 275 ? 17.997 -6.445 -19.320 1.00 98.25 275 VAL A O 1
ATOM 2093 N N . CYS A 1 276 ? 18.425 -7.941 -17.710 1.00 97.81 276 CYS A N 1
ATOM 2094 C CA . CYS A 1 276 ? 18.790 -9.033 -18.604 1.00 97.81 276 CYS A CA 1
ATOM 2095 C C . CYS A 1 276 ? 17.640 -10.039 -18.626 1.00 97.81 276 CYS A C 1
ATOM 2097 O O . CYS A 1 276 ? 17.402 -10.700 -17.615 1.00 97.81 276 CYS A O 1
ATOM 2099 N N . ARG A 1 277 ? 16.920 -10.156 -19.744 1.00 96.62 277 ARG A N 1
ATOM 2100 C CA . ARG A 1 277 ? 15.893 -11.192 -19.900 1.00 96.62 277 ARG A CA 1
ATOM 2101 C C . ARG A 1 277 ? 16.539 -12.539 -20.187 1.00 96.62 277 ARG A C 1
ATOM 2103 O O . ARG A 1 277 ? 17.537 -12.608 -20.901 1.00 96.62 277 ARG A O 1
ATOM 2110 N N . ASP A 1 278 ? 15.972 -13.596 -19.635 1.00 96.94 278 ASP A N 1
ATOM 2111 C CA . ASP A 1 278 ? 16.346 -14.948 -20.027 1.00 96.94 278 ASP A CA 1
ATOM 2112 C C . ASP A 1 278 ? 15.957 -15.175 -21.505 1.00 96.94 278 ASP A C 1
ATOM 2114 O O . ASP A 1 278 ? 14.920 -14.663 -21.922 1.00 96.94 278 ASP A O 1
ATOM 2118 N N . PRO A 1 279 ? 16.767 -15.844 -22.344 1.00 92.94 279 PRO A N 1
ATOM 2119 C CA . PRO A 1 279 ? 16.415 -16.086 -23.745 1.00 92.94 279 PRO A CA 1
ATOM 2120 C C . PRO A 1 279 ? 15.209 -17.007 -23.952 1.00 92.94 279 PRO A C 1
ATOM 2122 O O . PRO A 1 279 ? 14.540 -16.875 -24.974 1.00 92.94 279 PRO A O 1
ATOM 2125 N N . GLU A 1 280 ? 14.941 -17.917 -23.013 1.00 91.88 280 GLU A N 1
ATOM 2126 C CA . GLU A 1 280 ? 13.946 -18.987 -23.166 1.00 91.88 280 GLU A CA 1
ATOM 2127 C C . GLU A 1 280 ? 12.830 -18.901 -22.120 1.00 91.88 280 GLU A C 1
ATOM 2129 O O . GLU A 1 280 ? 11.667 -19.170 -22.419 1.00 91.88 280 GLU A O 1
ATOM 2134 N N . ALA A 1 281 ? 13.163 -18.526 -20.884 1.00 94.06 281 ALA A N 1
ATOM 2135 C CA . ALA A 1 281 ? 12.205 -18.453 -19.791 1.00 94.06 281 ALA A CA 1
ATOM 2136 C C . ALA A 1 281 ? 11.519 -17.080 -19.690 1.00 94.06 281 ALA A C 1
ATOM 2138 O O . ALA A 1 281 ? 12.103 -16.035 -19.975 1.00 94.06 281 ALA A O 1
ATOM 2139 N N . GLU A 1 282 ? 10.294 -17.075 -19.153 1.00 96.62 282 GLU A N 1
ATOM 2140 C CA . GLU A 1 282 ? 9.586 -15.865 -18.711 1.00 96.62 282 GLU A CA 1
ATOM 2141 C C . GLU A 1 282 ? 10.196 -15.313 -17.409 1.00 96.62 282 GLU A C 1
ATOM 2143 O O . GLU A 1 282 ? 9.572 -15.324 -16.341 1.00 96.62 282 GLU A O 1
ATOM 2148 N N . ALA A 1 283 ? 11.460 -14.894 -17.479 1.00 97.00 283 ALA A N 1
ATOM 2149 C CA . ALA A 1 283 ? 12.231 -14.416 -16.343 1.00 97.00 283 ALA A CA 1
ATOM 2150 C C . ALA A 1 283 ? 13.234 -13.323 -16.726 1.00 97.00 283 ALA A C 1
ATOM 2152 O O . ALA A 1 283 ? 13.728 -13.252 -17.853 1.00 97.00 283 ALA A O 1
ATOM 2153 N N . VAL A 1 284 ? 13.571 -12.477 -15.754 1.00 98.25 284 VAL A N 1
ATOM 2154 C CA . VAL A 1 284 ? 14.578 -11.423 -15.898 1.00 98.25 284 VAL A CA 1
ATOM 2155 C C . VAL A 1 284 ? 15.504 -11.376 -14.694 1.00 98.25 284 VAL A C 1
ATOM 2157 O O . VAL A 1 284 ? 15.101 -11.652 -13.564 1.00 98.25 284 VAL A O 1
ATOM 2160 N N . ARG A 1 285 ? 16.741 -10.947 -14.930 1.00 98.12 285 ARG A N 1
ATOM 2161 C CA . ARG A 1 285 ? 17.675 -10.492 -13.905 1.00 98.12 285 ARG A CA 1
ATOM 2162 C C . ARG A 1 285 ? 17.743 -8.971 -13.920 1.00 98.12 285 ARG A C 1
ATOM 2164 O O . ARG A 1 285 ? 17.987 -8.385 -14.970 1.00 98.12 285 ARG A O 1
ATOM 2171 N N . ILE A 1 286 ? 17.582 -8.344 -12.762 1.00 98.44 286 ILE A N 1
ATOM 2172 C CA . ILE A 1 286 ? 17.701 -6.893 -12.588 1.00 98.44 286 ILE A CA 1
ATOM 2173 C C . ILE A 1 286 ? 18.947 -6.616 -11.749 1.00 98.44 286 ILE A C 1
ATOM 2175 O O . ILE A 1 286 ? 19.075 -7.153 -10.650 1.00 98.44 286 ILE A O 1
ATOM 2179 N N . ASP A 1 287 ? 19.853 -5.783 -12.254 1.00 98.25 287 ASP A N 1
ATOM 2180 C CA . ASP A 1 287 ? 21.034 -5.304 -11.530 1.00 98.25 287 ASP A CA 1
ATOM 2181 C C . ASP A 1 287 ? 20.887 -3.785 -11.291 1.00 98.25 287 ASP A C 1
ATOM 2183 O O . ASP A 1 287 ? 20.893 -2.999 -12.241 1.00 98.25 287 ASP A O 1
ATOM 2187 N N . ILE A 1 288 ? 20.736 -3.364 -10.028 1.00 97.81 288 ILE A N 1
ATOM 2188 C CA . ILE A 1 288 ? 20.511 -1.963 -9.622 1.00 97.81 288 ILE A CA 1
ATOM 2189 C C . ILE A 1 288 ? 21.266 -1.635 -8.326 1.00 97.81 288 ILE A C 1
ATOM 2191 O O . ILE A 1 288 ? 21.088 -2.299 -7.310 1.00 97.81 288 ILE A O 1
ATOM 2195 N N . GLN A 1 289 ? 22.138 -0.618 -8.351 1.00 95.88 289 GLN A N 1
ATOM 2196 C CA . GLN A 1 289 ? 22.947 -0.164 -7.198 1.00 95.88 289 GLN A CA 1
ATOM 2197 C C . GLN A 1 289 ? 23.608 -1.295 -6.379 1.00 95.88 289 GLN A C 1
ATOM 2199 O O . GLN A 1 289 ? 23.570 -1.303 -5.151 1.00 95.88 289 GLN A O 1
ATOM 2204 N N . GLY A 1 290 ? 24.200 -2.280 -7.063 1.00 94.00 290 GLY A N 1
ATOM 2205 C CA . GLY A 1 290 ? 24.855 -3.429 -6.423 1.00 94.00 290 GLY A CA 1
ATOM 2206 C C . GLY A 1 290 ? 23.901 -4.514 -5.904 1.00 94.00 290 GLY A C 1
ATOM 2207 O O . GLY A 1 290 ? 24.365 -5.542 -5.421 1.00 94.00 290 GLY A O 1
ATOM 2208 N N . THR A 1 291 ? 22.586 -4.327 -6.039 1.00 96.06 291 THR A N 1
ATOM 2209 C CA . THR A 1 291 ? 21.569 -5.349 -5.770 1.00 96.06 291 THR A CA 1
ATOM 2210 C C . THR A 1 291 ? 21.252 -6.111 -7.052 1.00 96.06 291 THR A C 1
ATOM 2212 O O . THR A 1 291 ? 20.993 -5.503 -8.090 1.00 96.06 291 THR A O 1
ATOM 2215 N N . ARG A 1 292 ? 21.239 -7.444 -6.969 1.00 97.62 292 ARG A N 1
ATOM 2216 C CA . ARG A 1 292 ? 20.853 -8.342 -8.062 1.00 97.62 292 ARG A CA 1
ATOM 2217 C C . ARG A 1 292 ? 19.584 -9.097 -7.692 1.00 97.62 292 ARG A C 1
ATOM 2219 O O . ARG A 1 292 ? 19.542 -9.750 -6.653 1.00 97.62 292 ARG A O 1
ATOM 2226 N N . LEU A 1 293 ? 18.583 -9.036 -8.560 1.00 94.88 293 LEU A N 1
ATOM 2227 C CA . LEU A 1 293 ? 17.279 -9.677 -8.393 1.00 94.88 293 LEU A CA 1
ATOM 2228 C C . LEU A 1 293 ? 17.017 -10.592 -9.583 1.00 94.88 293 LEU A C 1
ATOM 2230 O O . LEU A 1 293 ? 17.464 -10.299 -10.690 1.00 94.88 293 LEU A O 1
ATOM 2234 N N . VAL A 1 294 ? 16.268 -11.667 -9.365 1.00 96.75 294 VAL A N 1
ATOM 2235 C CA . VAL A 1 294 ? 15.719 -12.504 -10.435 1.00 96.75 294 VAL A CA 1
ATOM 2236 C C . VAL A 1 294 ? 14.215 -12.573 -10.225 1.00 96.75 294 VAL A C 1
ATOM 2238 O O . VAL A 1 294 ? 13.783 -12.869 -9.114 1.00 96.75 294 VAL A O 1
ATOM 2241 N N . LEU A 1 295 ? 13.440 -12.272 -11.263 1.00 94.44 295 LEU A N 1
ATOM 2242 C CA . LEU A 1 295 ? 11.977 -12.277 -11.229 1.00 94.44 295 LEU A CA 1
ATOM 2243 C C . LEU A 1 295 ? 11.439 -13.140 -12.357 1.00 94.44 295 LEU A C 1
ATOM 2245 O O . LEU A 1 295 ? 11.919 -13.027 -13.485 1.00 94.44 295 LEU A O 1
ATOM 2249 N N . ARG A 1 296 ? 10.426 -13.958 -12.068 1.00 96.00 296 ARG A N 1
ATOM 2250 C CA . ARG A 1 296 ? 9.596 -14.593 -13.098 1.00 96.00 296 ARG A CA 1
ATOM 2251 C C . ARG A 1 296 ? 8.366 -13.750 -13.398 1.00 96.00 296 ARG A C 1
ATOM 2253 O O . ARG A 1 296 ? 7.976 -12.894 -12.602 1.00 96.00 296 ARG A O 1
ATOM 2260 N N . LYS A 1 297 ? 7.746 -13.988 -14.554 1.00 94.56 297 LYS A N 1
ATOM 2261 C CA . LYS A 1 297 ? 6.497 -13.324 -14.927 1.00 94.56 297 LYS A CA 1
ATOM 2262 C C . LYS A 1 297 ? 5.460 -13.471 -13.814 1.00 94.56 297 LYS A C 1
ATOM 2264 O O . LYS A 1 297 ? 5.217 -14.560 -13.296 1.00 94.56 297 LYS A O 1
ATOM 2269 N N . GLY A 1 298 ? 4.848 -12.352 -13.456 1.00 87.75 298 GLY A N 1
ATOM 2270 C CA . GLY A 1 298 ? 3.870 -12.265 -12.389 1.00 87.75 298 GLY A CA 1
ATOM 2271 C C . GLY A 1 298 ? 4.460 -12.227 -10.977 1.00 87.75 298 GLY A C 1
ATOM 2272 O O . GLY A 1 298 ? 3.696 -12.360 -10.020 1.00 87.75 298 GLY A O 1
ATOM 2273 N N . GLU A 1 299 ? 5.773 -12.089 -10.796 1.00 84.88 299 GLU A N 1
ATOM 2274 C CA . GLU A 1 299 ? 6.395 -11.978 -9.472 1.00 84.88 299 GLU A CA 1
ATOM 2275 C C . GLU A 1 299 ? 6.775 -10.529 -9.150 1.00 84.88 299 GLU A C 1
ATOM 2277 O O . GLU A 1 299 ? 7.358 -9.821 -9.973 1.00 84.88 299 GLU A O 1
ATOM 2282 N N . TYR A 1 300 ? 6.467 -10.104 -7.919 1.00 84.94 300 TYR A N 1
ATOM 2283 C CA . TYR A 1 300 ? 7.030 -8.891 -7.330 1.00 84.94 300 TYR A CA 1
ATOM 2284 C C . TYR A 1 300 ? 8.392 -9.197 -6.703 1.00 84.94 300 TYR A C 1
ATOM 2286 O O . TYR A 1 300 ? 8.571 -10.236 -6.071 1.00 84.94 300 TYR A O 1
ATOM 2294 N N . SER A 1 301 ? 9.326 -8.255 -6.796 1.00 90.19 301 SER A N 1
ATOM 2295 C CA . SER A 1 301 ? 10.558 -8.290 -6.019 1.00 90.19 301 SER A CA 1
ATOM 2296 C C . SER A 1 301 ? 10.300 -8.021 -4.537 1.00 90.19 301 SER A C 1
ATOM 2298 O O . SER A 1 301 ? 9.322 -7.373 -4.147 1.00 90.19 301 SER A O 1
ATOM 2300 N N . GLU A 1 302 ? 11.268 -8.410 -3.710 1.00 85.44 302 GLU A N 1
A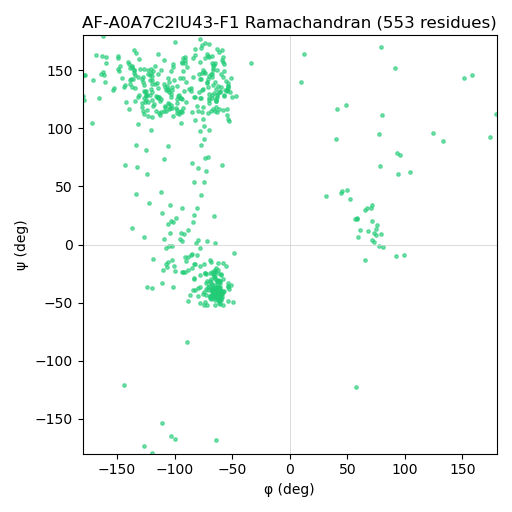TOM 2301 C CA . GLU A 1 302 ? 11.446 -7.793 -2.398 1.00 85.44 302 GLU A CA 1
ATOM 2302 C C . GLU A 1 302 ? 11.699 -6.282 -2.523 1.00 85.44 302 GLU A C 1
ATOM 2304 O O . GLU A 1 302 ? 11.950 -5.754 -3.613 1.00 85.44 302 GLU A O 1
ATOM 2309 N N . TRP A 1 303 ? 11.622 -5.566 -1.400 1.00 89.19 303 TRP A N 1
ATOM 2310 C CA . TRP A 1 303 ? 11.939 -4.139 -1.384 1.00 89.19 303 TRP A CA 1
ATOM 2311 C C . TRP A 1 303 ? 13.404 -3.895 -1.739 1.00 89.19 303 TRP A C 1
ATOM 2313 O O . TRP A 1 303 ? 14.313 -4.369 -1.060 1.00 89.19 303 TRP A O 1
ATOM 2323 N N . VAL A 1 304 ? 13.618 -3.086 -2.769 1.00 96.06 304 VAL A N 1
ATOM 2324 C CA . VAL A 1 304 ? 14.933 -2.627 -3.204 1.00 96.06 304 VAL A CA 1
ATOM 2325 C C . VAL A 1 304 ? 15.163 -1.245 -2.629 1.00 96.06 304 VAL A C 1
ATOM 2327 O O . VAL A 1 304 ? 14.384 -0.327 -2.886 1.00 96.06 304 VAL A O 1
ATOM 2330 N N . ARG A 1 305 ? 16.231 -1.086 -1.850 1.00 96.69 305 ARG A N 1
ATOM 2331 C CA . ARG A 1 305 ? 16.631 0.211 -1.305 1.00 96.69 305 ARG A CA 1
ATOM 2332 C C . ARG A 1 305 ? 17.497 0.956 -2.314 1.00 96.69 305 ARG A C 1
ATOM 2334 O O . ARG A 1 305 ? 18.457 0.396 -2.830 1.00 96.69 305 ARG A O 1
ATOM 2341 N N . LEU A 1 306 ? 17.173 2.222 -2.549 1.00 96.75 306 LEU A N 1
ATOM 2342 C CA . LEU A 1 306 ? 17.840 3.098 -3.504 1.00 96.75 306 LEU A CA 1
ATOM 2343 C C . LEU A 1 306 ? 18.398 4.337 -2.810 1.00 96.75 306 LEU A C 1
ATOM 2345 O O . LEU A 1 306 ? 17.788 4.871 -1.881 1.00 96.75 306 LEU A O 1
ATOM 2349 N N . ARG A 1 307 ? 19.540 4.825 -3.295 1.00 95.94 307 ARG A N 1
ATOM 2350 C CA . ARG A 1 307 ? 20.126 6.114 -2.915 1.00 95.94 307 ARG A CA 1
ATOM 2351 C C . ARG A 1 307 ? 20.205 7.037 -4.120 1.00 95.94 307 ARG A C 1
ATOM 2353 O O . ARG A 1 307 ? 20.894 6.743 -5.093 1.00 95.94 307 ARG A O 1
ATOM 2360 N N . PHE A 1 308 ? 19.553 8.183 -4.015 1.00 94.69 308 PHE A N 1
ATOM 2361 C CA . PHE A 1 308 ? 19.572 9.240 -5.015 1.00 94.69 308 PHE A CA 1
ATOM 2362 C C . PHE A 1 308 ? 20.582 10.302 -4.598 1.00 94.69 308 PHE A C 1
ATOM 2364 O O . PHE A 1 308 ? 20.451 10.924 -3.545 1.00 94.69 308 PHE A O 1
ATOM 2371 N N . GLN A 1 309 ? 21.631 10.473 -5.394 1.00 92.06 309 GLN A N 1
ATOM 2372 C CA . GLN A 1 309 ? 22.732 11.375 -5.080 1.00 92.06 309 GLN A CA 1
ATOM 2373 C C . GLN A 1 309 ? 22.323 12.834 -5.321 1.00 92.06 309 GLN A C 1
ATOM 2375 O O . GLN A 1 309 ? 22.116 13.253 -6.460 1.00 92.06 309 GLN A O 1
ATOM 2380 N N . MET A 1 310 ? 22.247 13.619 -4.246 1.00 88.50 310 MET A N 1
ATOM 2381 C CA . MET A 1 310 ? 21.930 15.051 -4.305 1.00 88.50 310 MET A CA 1
ATOM 2382 C C . MET A 1 310 ? 23.210 15.869 -4.495 1.00 88.50 310 MET A C 1
ATOM 2384 O O . MET A 1 310 ? 23.315 16.682 -5.410 1.00 88.50 310 MET A O 1
ATOM 2388 N N . LEU A 1 311 ? 24.225 15.575 -3.679 1.00 86.44 311 LEU A N 1
ATOM 2389 C CA . LEU A 1 311 ? 25.577 16.106 -3.814 1.00 86.44 311 LEU A CA 1
ATOM 2390 C C . LEU A 1 311 ? 26.562 14.945 -3.881 1.00 86.44 311 LEU A C 1
ATOM 2392 O O . LEU A 1 311 ? 26.488 14.053 -3.030 1.00 86.44 311 LEU A O 1
ATOM 2396 N N . PRO A 1 312 ? 27.500 14.951 -4.842 1.00 85.00 312 PRO A N 1
ATOM 2397 C CA . PRO A 1 312 ? 28.551 13.951 -4.880 1.00 85.00 312 PRO A CA 1
ATOM 2398 C C . PRO A 1 312 ? 29.251 13.800 -3.538 1.00 85.00 312 PRO A C 1
ATOM 2400 O O . PRO A 1 312 ? 29.695 14.787 -2.959 1.00 85.00 312 PRO A O 1
ATOM 2403 N N . TRP A 1 313 ? 29.304 12.553 -3.057 1.00 80.50 313 TRP A N 1
ATOM 2404 C CA . TRP A 1 313 ? 30.005 12.121 -1.838 1.00 80.50 313 TRP A CA 1
ATOM 2405 C C . TRP A 1 313 ? 29.464 12.689 -0.513 1.00 80.50 313 TRP A C 1
ATOM 2407 O O . TRP A 1 313 ? 29.806 12.173 0.545 1.00 80.50 313 TRP A O 1
ATOM 2417 N N . LEU A 1 314 ? 28.604 13.712 -0.558 1.00 83.38 314 LEU A N 1
ATOM 2418 C CA . LEU A 1 314 ? 28.219 14.509 0.607 1.00 83.38 314 LEU A CA 1
ATOM 2419 C C . LEU A 1 314 ? 26.763 14.302 1.038 1.00 83.38 314 LEU A C 1
ATOM 2421 O O . LEU A 1 314 ? 26.455 14.388 2.224 1.00 83.38 314 LEU A O 1
ATOM 2425 N N . SER A 1 315 ? 25.847 14.058 0.094 1.00 86.12 315 SER A N 1
ATOM 2426 C CA . SER A 1 315 ? 24.424 13.926 0.416 1.00 86.12 315 SER A CA 1
ATOM 2427 C C . SER A 1 315 ? 23.679 13.032 -0.569 1.00 86.12 315 SER A C 1
ATOM 2429 O O . SER A 1 315 ? 23.804 13.167 -1.790 1.00 86.12 315 SER A O 1
ATOM 2431 N N . SER A 1 316 ? 22.852 12.142 -0.024 1.00 91.81 316 SER A N 1
ATOM 2432 C CA . SER A 1 316 ? 21.939 11.287 -0.775 1.00 91.81 316 SER A CA 1
ATOM 2433 C C . SER A 1 316 ? 20.591 11.196 -0.078 1.00 91.81 316 SER A C 1
ATOM 2435 O O . SER A 1 316 ? 20.530 11.231 1.148 1.00 91.81 316 SER A O 1
ATOM 2437 N N . VAL A 1 317 ? 19.541 10.979 -0.856 1.00 92.75 317 VAL A N 1
ATOM 2438 C CA . VAL A 1 317 ? 18.184 10.726 -0.377 1.00 92.75 317 VAL A CA 1
ATOM 2439 C C . VAL A 1 317 ? 17.856 9.242 -0.561 1.00 92.75 317 VAL A C 1
ATOM 2441 O O . VAL A 1 317 ? 18.141 8.679 -1.618 1.00 92.75 317 VAL A O 1
ATOM 2444 N N . ALA A 1 318 ? 17.290 8.597 0.463 1.00 95.19 318 ALA A N 1
ATOM 2445 C CA . ALA A 1 318 ? 16.973 7.170 0.442 1.00 95.19 318 ALA A CA 1
ATOM 2446 C C . ALA A 1 318 ? 15.501 6.900 0.085 1.00 95.19 318 ALA A C 1
ATOM 2448 O O . ALA A 1 318 ? 14.586 7.538 0.612 1.00 95.19 318 ALA A O 1
ATOM 2449 N N . GLY A 1 319 ? 15.287 5.913 -0.785 1.00 96.12 319 GLY A N 1
ATOM 2450 C CA . GLY A 1 319 ? 13.971 5.411 -1.172 1.00 96.12 319 GLY A CA 1
ATOM 2451 C C . GLY A 1 319 ? 13.910 3.893 -1.202 1.00 96.12 319 GLY A C 1
ATOM 2452 O O . GLY A 1 319 ? 14.942 3.224 -1.185 1.00 96.12 319 GLY A O 1
ATOM 2453 N N . ILE A 1 320 ? 12.699 3.349 -1.283 1.00 95.00 320 ILE A N 1
ATOM 2454 C CA . ILE A 1 320 ? 12.461 1.924 -1.525 1.00 95.00 320 ILE A CA 1
ATOM 2455 C C . ILE A 1 320 ? 11.482 1.729 -2.687 1.00 95.00 320 ILE A C 1
ATOM 2457 O O . ILE A 1 320 ? 10.523 2.486 -2.841 1.00 95.00 320 ILE A O 1
ATOM 2461 N N . VAL A 1 321 ? 11.713 0.705 -3.502 1.00 95.50 321 VAL A N 1
ATOM 2462 C CA . VAL A 1 321 ? 10.886 0.367 -4.670 1.00 95.50 321 VAL A CA 1
ATOM 2463 C C . VAL A 1 321 ? 10.701 -1.146 -4.772 1.00 95.50 321 VAL A C 1
ATOM 2465 O O . VAL A 1 321 ? 11.534 -1.907 -4.275 1.00 95.50 321 VAL A O 1
ATOM 2468 N N . ARG A 1 322 ? 9.621 -1.596 -5.412 1.00 93.38 322 ARG A N 1
ATOM 2469 C CA . ARG A 1 322 ? 9.462 -2.984 -5.861 1.00 93.38 322 ARG A CA 1
ATOM 2470 C C . ARG A 1 322 ? 9.296 -3.031 -7.369 1.00 93.38 322 ARG A C 1
ATOM 2472 O O . ARG A 1 322 ? 8.653 -2.157 -7.942 1.00 93.38 322 ARG A O 1
ATOM 2479 N N . PHE A 1 323 ? 9.833 -4.077 -7.978 1.00 96.56 323 PHE A N 1
ATOM 2480 C CA . PHE A 1 323 ? 9.654 -4.388 -9.391 1.00 96.56 323 PHE A CA 1
ATOM 2481 C C . PHE A 1 323 ? 8.643 -5.521 -9.554 1.00 96.56 323 PHE A C 1
ATOM 2483 O O . PHE A 1 323 ? 8.550 -6.375 -8.679 1.00 96.56 323 PHE A O 1
ATOM 2490 N N . TYR A 1 324 ? 7.907 -5.541 -10.656 1.00 95.06 324 TYR A N 1
ATOM 2491 C CA . TYR A 1 324 ? 7.008 -6.622 -11.050 1.00 95.06 324 TYR A CA 1
ATOM 2492 C C . TYR A 1 324 ? 7.220 -6.928 -12.521 1.00 95.06 324 TYR A C 1
ATOM 2494 O O . TYR A 1 324 ? 7.121 -6.030 -13.360 1.00 95.06 324 TYR A O 1
ATOM 2502 N N . LEU A 1 325 ? 7.535 -8.182 -12.835 1.00 96.94 325 LEU A N 1
ATOM 2503 C CA . LEU A 1 325 ? 7.696 -8.598 -14.223 1.00 96.94 325 LEU A CA 1
ATOM 2504 C C . LEU A 1 325 ? 6.319 -8.892 -14.826 1.00 96.94 325 LEU A C 1
ATOM 2506 O O . LEU A 1 325 ? 5.719 -9.919 -14.511 1.00 96.94 325 LEU A O 1
ATOM 2510 N N . CYS A 1 326 ? 5.835 -8.011 -15.700 1.00 95.19 326 CYS A N 1
ATOM 2511 C CA . CYS A 1 326 ? 4.585 -8.226 -16.428 1.00 95.19 326 CYS A CA 1
ATOM 2512 C C . CYS A 1 326 ? 4.785 -9.250 -17.556 1.00 95.19 326 CYS A C 1
ATOM 2514 O O . CYS A 1 326 ? 3.960 -10.143 -17.747 1.00 95.19 326 CYS A O 1
ATOM 2516 N N . GLU A 1 327 ? 5.896 -9.140 -18.286 1.00 95.94 327 GLU A N 1
ATOM 2517 C CA . GLU A 1 327 ? 6.221 -9.979 -19.445 1.00 95.94 327 GLU A CA 1
ATOM 2518 C C . GLU A 1 327 ? 7.728 -9.934 -19.733 1.00 95.94 327 GLU A C 1
ATOM 2520 O O . GLU A 1 327 ? 8.339 -8.868 -19.627 1.00 95.94 327 GLU A O 1
ATOM 2525 N N . ALA A 1 328 ? 8.341 -11.066 -20.092 1.00 96.56 328 ALA A N 1
ATOM 2526 C CA . ALA A 1 328 ? 9.720 -11.092 -20.596 1.00 96.56 328 ALA A CA 1
ATOM 2527 C C . ALA A 1 328 ? 9.780 -11.232 -22.129 1.00 96.56 328 ALA A C 1
ATOM 2529 O O . ALA A 1 328 ? 10.653 -10.619 -22.766 1.00 96.56 328 ALA A O 1
ATOM 2530 N N . HIS A 1 329 ? 8.855 -12.009 -22.711 1.00 94.44 329 HIS A N 1
ATOM 2531 C CA . HIS A 1 329 ? 8.732 -12.235 -24.152 1.00 94.44 329 HIS A CA 1
ATOM 2532 C C . HIS A 1 329 ? 7.280 -12.140 -24.652 1.00 94.44 329 HIS A C 1
ATOM 2534 O O . HIS A 1 329 ? 6.353 -12.519 -23.939 1.00 94.44 329 HIS A O 1
ATOM 2540 N N . PRO A 1 330 ? 7.074 -11.714 -25.915 1.00 93.69 330 PRO A N 1
ATOM 2541 C CA . PRO A 1 330 ? 8.094 -11.267 -26.874 1.00 93.69 330 PRO A CA 1
ATOM 2542 C C . PRO A 1 330 ? 8.668 -9.881 -26.540 1.00 93.69 330 PRO A C 1
ATOM 2544 O O . PRO A 1 330 ? 9.825 -9.595 -26.880 1.00 93.69 330 PRO A O 1
ATOM 2547 N N . HIS A 1 331 ? 7.907 -9.059 -25.815 1.00 95.44 331 HIS A N 1
ATOM 2548 C CA . HIS A 1 331 ? 8.320 -7.733 -25.381 1.00 95.44 331 HIS A CA 1
ATOM 2549 C C . HIS A 1 331 ? 8.618 -7.735 -23.882 1.00 95.44 331 HIS A C 1
ATOM 2551 O O . HIS A 1 331 ? 7.883 -8.292 -23.074 1.00 95.44 331 HIS A O 1
ATOM 2557 N N . LEU A 1 332 ? 9.717 -7.093 -23.496 1.00 97.38 332 LEU A N 1
ATOM 2558 C CA . LEU A 1 332 ? 10.046 -6.919 -22.091 1.00 97.38 332 LEU A CA 1
ATOM 2559 C C . LEU A 1 332 ? 9.140 -5.832 -21.507 1.00 97.38 332 LEU A C 1
ATOM 2561 O O . LEU A 1 332 ? 9.218 -4.686 -21.950 1.00 97.38 332 LEU A O 1
ATOM 2565 N N . LYS A 1 333 ? 8.324 -6.194 -20.512 1.00 97.69 333 LYS A N 1
ATOM 2566 C CA . LYS A 1 333 ? 7.395 -5.316 -19.789 1.00 97.69 333 LYS A CA 1
ATOM 2567 C C . LYS A 1 333 ? 7.646 -5.435 -18.291 1.00 97.69 333 LYS A C 1
ATOM 2569 O O . LYS A 1 333 ? 7.401 -6.479 -17.680 1.00 97.69 333 LYS A O 1
ATOM 2574 N N . LEU A 1 334 ? 8.146 -4.365 -17.689 1.00 97.62 334 LEU A N 1
ATOM 2575 C CA . LEU A 1 334 ? 8.541 -4.324 -16.286 1.00 97.62 334 LEU A CA 1
ATOM 2576 C C . LEU A 1 334 ? 7.877 -3.138 -15.592 1.00 97.62 334 LEU A C 1
ATOM 2578 O O . LEU A 1 334 ? 8.095 -1.988 -15.962 1.00 97.62 334 LEU A O 1
ATOM 2582 N N . TYR A 1 335 ? 7.113 -3.414 -14.545 1.00 96.81 335 TYR A N 1
ATOM 2583 C CA . TYR A 1 335 ? 6.549 -2.397 -13.667 1.00 96.81 335 TYR A CA 1
ATOM 2584 C C . TYR A 1 335 ? 7.480 -2.146 -12.477 1.00 96.81 335 TYR A C 1
ATOM 2586 O O . TYR A 1 335 ? 8.068 -3.075 -11.923 1.00 96.81 335 TYR A O 1
ATOM 2594 N N . ALA A 1 336 ? 7.580 -0.896 -12.044 1.00 95.81 336 ALA A N 1
ATOM 2595 C CA . ALA A 1 336 ? 8.173 -0.501 -10.779 1.00 95.81 336 ALA A CA 1
ATOM 2596 C C . ALA A 1 336 ? 7.183 0.371 -10.004 1.00 95.81 336 ALA A C 1
ATOM 2598 O O . ALA A 1 336 ? 6.621 1.328 -10.545 1.00 95.81 336 ALA A O 1
ATOM 2599 N N . THR A 1 337 ? 6.990 0.054 -8.723 1.00 92.94 337 THR A N 1
ATOM 2600 C CA . THR A 1 337 ? 6.120 0.836 -7.839 1.00 92.94 337 THR A CA 1
ATOM 2601 C C . THR A 1 337 ? 6.581 2.291 -7.768 1.00 92.94 337 THR A C 1
ATOM 2603 O O . THR A 1 337 ? 7.762 2.574 -7.996 1.00 92.94 337 THR A O 1
ATOM 2606 N N . PRO A 1 338 ? 5.721 3.218 -7.323 1.00 90.81 338 PRO A N 1
ATOM 2607 C CA . PRO A 1 338 ? 6.203 4.515 -6.879 1.00 90.81 338 PRO A CA 1
ATOM 2608 C C . PRO A 1 338 ? 7.333 4.362 -5.857 1.00 90.81 338 PRO A C 1
ATOM 2610 O O . PRO A 1 338 ? 7.326 3.440 -5.027 1.00 90.81 338 PRO A O 1
ATOM 2613 N N . ILE A 1 339 ? 8.322 5.251 -5.923 1.00 94.19 339 ILE A N 1
ATOM 2614 C CA . ILE A 1 339 ? 9.471 5.194 -5.019 1.00 94.19 339 ILE A CA 1
ATOM 2615 C C . ILE A 1 339 ? 9.013 5.694 -3.656 1.00 94.19 339 ILE A C 1
ATOM 2617 O O . ILE A 1 339 ? 8.774 6.878 -3.453 1.00 94.19 339 ILE A O 1
ATOM 2621 N N . ASN A 1 340 ? 8.881 4.789 -2.702 1.00 92.75 340 ASN A N 1
ATOM 2622 C CA . ASN A 1 340 ? 8.466 5.125 -1.352 1.00 92.75 340 ASN A CA 1
ATOM 2623 C C . ASN A 1 340 ? 9.641 5.767 -0.597 1.00 92.75 340 ASN A C 1
ATOM 2625 O O . ASN A 1 340 ? 10.799 5.403 -0.809 1.00 92.75 340 ASN A O 1
ATOM 2629 N N . ILE A 1 341 ? 9.350 6.691 0.318 1.00 93.38 341 ILE A N 1
ATOM 2630 C CA . ILE A 1 341 ? 10.342 7.194 1.277 1.00 93.38 341 ILE A CA 1
ATOM 2631 C C . ILE A 1 341 ? 10.822 6.016 2.125 1.00 93.38 341 ILE A C 1
ATOM 2633 O O . ILE A 1 341 ? 10.001 5.252 2.634 1.00 93.38 341 ILE A O 1
ATOM 2637 N N . ASP A 1 342 ? 12.131 5.862 2.298 1.00 95.31 342 ASP A N 1
ATOM 2638 C CA . ASP A 1 342 ? 12.668 4.785 3.126 1.00 95.31 342 ASP A CA 1
ATOM 2639 C C . ASP A 1 342 ? 12.281 4.997 4.606 1.00 95.31 342 ASP A C 1
ATOM 2641 O O . ASP A 1 342 ? 12.712 5.980 5.217 1.00 95.31 342 ASP A O 1
ATOM 2645 N N . PRO A 1 343 ? 11.492 4.098 5.230 1.00 88.69 343 PRO A N 1
ATOM 2646 C CA . PRO A 1 343 ? 11.092 4.257 6.624 1.00 88.69 343 PRO A CA 1
ATOM 2647 C C . PRO A 1 343 ? 12.278 4.176 7.598 1.00 88.69 343 PRO A C 1
ATOM 2649 O O . PRO A 1 343 ? 12.188 4.719 8.700 1.00 88.69 343 PRO A O 1
ATOM 2652 N N . ALA A 1 344 ? 13.389 3.534 7.226 1.00 90.50 344 ALA A N 1
ATOM 2653 C CA . ALA A 1 344 ? 14.581 3.436 8.064 1.00 90.50 344 ALA A CA 1
ATOM 2654 C C . ALA A 1 344 ? 15.522 4.647 7.935 1.00 90.50 344 ALA A C 1
ATOM 2656 O O . ALA A 1 344 ? 16.327 4.885 8.835 1.00 90.50 344 ALA A O 1
ATOM 2657 N N . ASP A 1 345 ? 15.415 5.414 6.847 1.00 93.88 345 ASP A N 1
ATOM 2658 C CA . ASP A 1 345 ? 16.249 6.583 6.546 1.00 93.88 345 ASP A CA 1
ATOM 2659 C C . ASP A 1 345 ? 15.414 7.675 5.868 1.00 93.88 345 ASP A C 1
ATOM 2661 O O . ASP A 1 345 ? 15.504 7.958 4.675 1.00 93.88 345 ASP A O 1
ATOM 2665 N N . GLN A 1 346 ? 14.507 8.235 6.663 1.00 90.75 346 GLN A N 1
ATOM 2666 C CA . GLN A 1 346 ? 13.402 9.043 6.168 1.00 90.75 346 GLN A CA 1
ATOM 2667 C C . GLN A 1 346 ? 13.866 10.395 5.626 1.00 90.75 346 GLN A C 1
ATOM 2669 O O . GLN A 1 346 ? 14.276 11.282 6.381 1.00 90.75 346 GLN A O 1
ATOM 2674 N N . ALA A 1 347 ? 13.726 10.581 4.316 1.00 88.50 347 ALA A N 1
ATOM 2675 C CA . ALA A 1 347 ? 13.941 11.863 3.648 1.00 88.50 347 ALA A CA 1
ATOM 2676 C C . ALA A 1 347 ? 12.957 12.951 4.114 1.00 88.50 347 ALA A C 1
ATOM 2678 O O . ALA A 1 347 ? 13.302 14.128 4.172 1.00 88.50 347 ALA A O 1
ATOM 2679 N N . MET A 1 348 ? 11.739 12.541 4.476 1.00 89.50 348 MET A N 1
ATOM 2680 C CA . MET A 1 348 ? 10.649 13.392 4.958 1.00 89.50 348 MET A CA 1
ATOM 2681 C C . MET A 1 348 ? 9.969 12.712 6.157 1.00 89.50 348 MET A C 1
ATOM 2683 O O . MET A 1 348 ? 10.020 11.485 6.246 1.00 89.50 348 MET A O 1
ATOM 2687 N N . PRO A 1 349 ? 9.332 13.447 7.087 1.00 90.56 349 PRO A N 1
ATOM 2688 C CA . PRO A 1 349 ? 8.846 12.875 8.343 1.00 90.56 349 PRO A CA 1
ATOM 2689 C C . PRO A 1 349 ? 7.552 12.070 8.131 1.00 90.56 349 PRO A C 1
ATOM 2691 O O . PRO A 1 349 ? 6.441 12.576 8.291 1.00 90.56 349 PRO A O 1
ATOM 2694 N N . VAL A 1 350 ? 7.711 10.795 7.767 1.00 92.06 350 VAL A N 1
ATOM 2695 C CA . VAL A 1 350 ? 6.616 9.822 7.577 1.00 92.06 350 VAL A CA 1
ATOM 2696 C C . VAL A 1 350 ? 6.279 9.057 8.856 1.00 92.06 350 VAL A C 1
ATOM 2698 O O . VAL A 1 350 ? 5.220 8.437 8.951 1.00 92.06 350 VAL A O 1
ATOM 2701 N N . THR A 1 351 ? 7.148 9.110 9.871 1.00 92.19 351 THR A N 1
ATOM 2702 C CA . THR A 1 351 ? 6.848 8.588 11.209 1.00 92.19 351 THR A CA 1
ATOM 2703 C C . THR A 1 351 ? 7.308 9.519 12.322 1.00 92.19 351 THR A C 1
ATOM 2705 O O . THR A 1 351 ? 8.340 10.176 12.191 1.00 92.19 351 THR A O 1
ATOM 2708 N N . HIS A 1 352 ? 6.634 9.452 13.468 1.00 92.69 352 HIS A N 1
ATOM 2709 C CA . HIS A 1 352 ? 7.083 10.053 14.720 1.00 92.69 352 HIS A CA 1
ATOM 2710 C C . HIS A 1 352 ? 7.084 9.014 15.862 1.00 92.69 352 HIS A C 1
ATOM 2712 O O . HIS A 1 352 ? 6.155 8.212 15.932 1.00 92.69 352 HIS A O 1
ATOM 2718 N N . PRO A 1 353 ? 8.084 9.002 16.765 1.00 93.69 353 PRO A N 1
ATOM 2719 C CA . PRO A 1 353 ? 9.370 9.688 16.614 1.00 93.69 353 PRO A CA 1
ATOM 2720 C C . PRO A 1 353 ? 10.096 9.188 15.359 1.00 93.69 353 PRO A C 1
ATOM 2722 O O . PRO A 1 353 ? 9.824 8.083 14.901 1.00 93.69 353 PRO A O 1
ATOM 2725 N N . ARG A 1 354 ? 11.043 9.956 14.804 1.00 91.25 354 ARG A N 1
ATOM 2726 C CA . ARG A 1 354 ? 11.743 9.595 13.548 1.00 91.25 354 ARG A CA 1
ATOM 2727 C C . ARG A 1 354 ? 12.315 8.166 13.556 1.00 91.25 354 ARG A C 1
ATOM 2729 O O . ARG A 1 354 ? 12.276 7.474 12.545 1.00 91.25 354 ARG A O 1
ATOM 2736 N N . ARG A 1 355 ? 12.792 7.690 14.715 1.00 91.94 355 ARG A N 1
ATOM 2737 C CA . ARG A 1 355 ? 13.316 6.320 14.904 1.00 91.94 355 ARG A CA 1
ATOM 2738 C C . ARG A 1 355 ? 12.281 5.205 14.702 1.00 91.94 355 ARG A C 1
ATOM 2740 O O . ARG A 1 355 ? 12.668 4.067 14.448 1.00 91.94 355 ARG A O 1
ATOM 2747 N N . LEU A 1 356 ? 10.987 5.518 14.797 1.00 87.44 356 LEU A N 1
ATOM 2748 C CA . LEU A 1 356 ? 9.900 4.550 14.696 1.00 87.44 356 LEU A CA 1
ATOM 2749 C C . LEU A 1 356 ? 9.916 3.812 13.357 1.00 87.44 356 LEU A C 1
ATOM 2751 O O . LEU A 1 356 ? 9.727 2.600 13.334 1.00 87.44 356 LEU A O 1
ATOM 2755 N N . GLY A 1 357 ? 10.163 4.504 12.245 1.00 84.81 357 GLY A N 1
ATOM 2756 C CA . GLY A 1 357 ? 10.201 3.838 10.946 1.00 84.81 357 GLY A CA 1
ATOM 2757 C C . GLY A 1 357 ? 11.326 2.803 10.844 1.00 84.81 357 GLY A C 1
ATOM 2758 O O . GLY A 1 357 ? 11.083 1.711 10.339 1.00 84.81 357 GLY A O 1
ATOM 2759 N N . ALA A 1 358 ? 12.508 3.073 11.413 1.00 89.06 358 ALA A N 1
ATOM 2760 C CA . ALA A 1 358 ? 13.600 2.099 11.481 1.00 89.06 358 ALA A CA 1
ATOM 2761 C C . ALA A 1 358 ? 13.271 0.914 12.406 1.00 89.06 358 ALA A C 1
ATOM 2763 O O . ALA A 1 358 ? 13.615 -0.227 12.103 1.00 89.06 358 ALA A O 1
ATOM 2764 N N . GLU A 1 359 ? 12.587 1.160 13.527 1.00 81.56 359 GLU A N 1
ATOM 2765 C CA . GLU A 1 359 ? 12.097 0.101 14.419 1.00 81.56 359 GLU A CA 1
ATOM 2766 C C . GLU A 1 359 ? 11.086 -0.813 13.718 1.00 81.56 359 GLU A C 1
ATOM 2768 O O . GLU A 1 359 ? 11.231 -2.033 13.771 1.00 81.56 359 GLU A O 1
ATOM 2773 N N . LEU A 1 360 ? 10.103 -0.232 13.024 1.00 74.38 360 LEU A N 1
ATOM 2774 C CA . LEU A 1 360 ? 9.107 -0.980 12.260 1.00 74.38 360 LEU A CA 1
ATOM 2775 C C . LEU A 1 360 ? 9.759 -1.742 11.104 1.00 74.38 360 LEU A C 1
ATOM 2777 O O . LEU A 1 360 ? 9.505 -2.930 10.953 1.00 74.38 360 LEU A O 1
ATOM 2781 N N . ALA A 1 361 ? 10.661 -1.107 10.352 1.00 73.31 361 ALA A N 1
ATOM 2782 C CA . ALA A 1 361 ? 11.363 -1.758 9.251 1.00 73.31 361 ALA A CA 1
ATOM 2783 C C . ALA A 1 361 ? 12.191 -2.971 9.709 1.00 73.31 361 ALA A C 1
ATOM 2785 O O . ALA A 1 361 ? 12.233 -3.982 9.015 1.00 73.31 361 ALA A O 1
ATOM 2786 N N . ARG A 1 362 ? 12.809 -2.912 10.898 1.00 77.12 362 ARG A N 1
ATOM 2787 C CA . ARG A 1 362 ? 13.493 -4.073 11.498 1.00 77.12 362 ARG A CA 1
ATOM 2788 C C . ARG A 1 362 ? 12.532 -5.179 11.934 1.00 77.12 362 ARG A C 1
ATOM 2790 O O . ARG A 1 362 ? 12.913 -6.341 11.898 1.00 77.12 362 ARG A O 1
ATOM 2797 N N . ALA A 1 363 ? 11.328 -4.824 12.378 1.00 58.41 363 ALA A N 1
ATOM 2798 C CA . ALA A 1 363 ? 10.365 -5.777 12.924 1.00 58.41 363 ALA A CA 1
ATOM 2799 C C . ALA A 1 363 ? 9.529 -6.490 11.849 1.00 58.41 363 ALA A C 1
ATOM 2801 O O . ALA A 1 363 ? 9.242 -7.674 11.997 1.00 58.41 363 ALA A O 1
ATOM 2802 N N . ILE A 1 364 ? 9.117 -5.776 10.797 1.00 67.69 364 ILE A N 1
ATOM 2803 C CA . ILE A 1 364 ? 8.180 -6.279 9.773 1.00 67.69 364 ILE A CA 1
ATOM 2804 C C . ILE A 1 364 ? 8.710 -6.150 8.337 1.00 67.69 364 ILE A C 1
ATOM 2806 O O . ILE A 1 364 ? 7.975 -6.410 7.389 1.00 67.69 364 ILE A O 1
ATOM 2810 N N . GLY A 1 365 ? 9.971 -5.747 8.169 1.00 73.62 365 GLY A N 1
ATOM 2811 C CA . GLY A 1 365 ? 10.540 -5.384 6.873 1.00 73.62 365 GLY A CA 1
ATOM 2812 C C . GLY A 1 365 ? 10.148 -3.966 6.427 1.00 73.62 365 GLY A C 1
ATOM 2813 O O . GLY A 1 365 ? 9.297 -3.318 7.048 1.00 73.62 365 GLY A O 1
ATOM 2814 N N . PRO A 1 366 ? 10.770 -3.441 5.354 1.00 76.75 366 PRO A N 1
ATOM 2815 C CA . PRO A 1 366 ? 10.348 -2.179 4.756 1.00 76.75 366 PRO A CA 1
ATOM 2816 C C . PRO A 1 366 ? 8.871 -2.234 4.339 1.00 76.75 366 PRO A C 1
ATOM 2818 O O . PRO A 1 366 ? 8.342 -3.289 3.989 1.00 76.75 366 PRO A O 1
ATOM 2821 N N . PHE A 1 367 ? 8.192 -1.090 4.376 1.00 74.31 367 PHE A N 1
ATOM 2822 C CA . PHE A 1 367 ? 6.760 -1.002 4.108 1.00 74.31 367 PHE A CA 1
ATOM 2823 C C . PHE A 1 367 ? 6.432 0.245 3.290 1.00 74.31 367 PHE A C 1
ATOM 2825 O O . PHE A 1 367 ? 7.157 1.235 3.332 1.00 74.31 367 PHE A O 1
ATOM 2832 N N . TRP A 1 368 ? 5.298 0.210 2.593 1.00 81.75 368 TRP A N 1
ATOM 2833 C CA . TRP A 1 368 ? 4.775 1.322 1.799 1.00 81.75 368 TRP A CA 1
ATOM 2834 C C . TRP A 1 368 ? 4.660 2.605 2.618 1.00 81.75 368 TRP A C 1
ATOM 2836 O O . TRP A 1 368 ? 3.779 2.687 3.456 1.00 81.75 368 TRP A O 1
ATOM 2846 N N . THR A 1 369 ? 5.479 3.624 2.422 1.00 84.06 369 THR A N 1
ATOM 2847 C CA . THR A 1 369 ? 5.317 4.913 3.124 1.00 84.06 369 THR A CA 1
ATOM 2848 C C . THR A 1 369 ? 4.400 5.874 2.373 1.00 84.06 369 THR A C 1
ATOM 2850 O O . THR A 1 369 ? 3.775 6.722 3.006 1.00 84.06 369 THR A O 1
ATOM 2853 N N . LYS A 1 370 ? 4.225 5.685 1.058 1.00 79.56 370 LYS A N 1
ATOM 2854 C CA . LYS A 1 370 ? 3.244 6.411 0.246 1.00 79.56 370 LYS A CA 1
ATOM 2855 C C . LYS A 1 370 ? 1.828 6.173 0.775 1.00 79.56 370 LYS A C 1
ATOM 2857 O O . LYS A 1 370 ? 1.505 5.103 1.295 1.00 79.56 370 LYS A O 1
ATOM 2862 N N . GLY A 1 371 ? 0.983 7.196 0.640 1.00 65.50 371 GLY A N 1
ATOM 2863 C CA . GLY A 1 371 ? -0.307 7.276 1.322 1.00 65.50 371 GLY A CA 1
ATOM 2864 C C . GLY A 1 371 ? -1.243 6.073 1.136 1.00 65.50 371 GLY A C 1
ATOM 2865 O O . GLY A 1 371 ? -1.761 5.557 2.124 1.00 65.50 371 GLY A O 1
ATOM 2866 N N . LEU A 1 372 ? -1.444 5.619 -0.105 1.00 66.12 372 LEU A N 1
ATOM 2867 C CA . LEU A 1 372 ? -2.217 4.413 -0.426 1.00 66.12 372 LEU A CA 1
ATOM 2868 C C . LEU A 1 372 ? -1.259 3.272 -0.817 1.00 66.12 372 LEU A C 1
ATOM 2870 O O . LEU A 1 372 ? -0.513 3.449 -1.783 1.00 66.12 372 LEU A O 1
ATOM 2874 N N . PRO A 1 373 ? -1.267 2.122 -0.112 1.00 62.59 373 PRO A N 1
ATOM 2875 C CA . PRO A 1 373 ? -0.348 0.999 -0.339 1.00 62.59 373 PRO A CA 1
ATOM 2876 C C . PRO A 1 373 ? -0.771 0.108 -1.523 1.00 62.59 373 PRO A C 1
ATOM 2878 O O . PRO A 1 373 ? -0.564 -1.102 -1.504 1.00 62.59 373 PRO A O 1
ATOM 2881 N N . CYS A 1 374 ? -1.406 0.705 -2.526 1.00 66.00 374 CYS A N 1
ATOM 2882 C CA . CYS A 1 374 ? -1.755 0.101 -3.800 1.00 66.00 374 CYS A CA 1
ATOM 2883 C C . CYS A 1 374 ? -1.750 1.189 -4.879 1.00 66.00 374 CYS A C 1
ATOM 2885 O O . CYS A 1 374 ? -1.964 2.379 -4.609 1.00 66.00 374 CYS A O 1
ATOM 2887 N N . ASP A 1 375 ? -1.462 0.773 -6.099 1.00 73.00 375 ASP A N 1
ATOM 2888 C CA . ASP A 1 375 ? -1.333 1.620 -7.266 1.00 73.00 375 ASP A CA 1
ATOM 2889 C C . ASP A 1 375 ? -2.554 1.449 -8.158 1.00 73.00 375 ASP A C 1
ATOM 2891 O O . ASP A 1 375 ? -2.593 0.643 -9.086 1.00 73.00 375 ASP A O 1
ATOM 2895 N N . THR A 1 376 ? -3.589 2.212 -7.827 1.00 70.56 376 THR A N 1
ATOM 2896 C CA . THR A 1 376 ? -4.830 2.221 -8.597 1.00 70.56 376 THR A CA 1
ATOM 2897 C C . THR A 1 376 ? -4.611 2.766 -10.000 1.00 70.56 376 THR A C 1
ATOM 2899 O O . THR A 1 376 ? -5.323 2.363 -10.900 1.00 70.56 376 THR A O 1
ATOM 2902 N N . LYS A 1 377 ? -3.619 3.640 -10.224 1.00 79.12 377 LYS A N 1
ATOM 2903 C CA . LYS A 1 377 ? -3.396 4.240 -11.542 1.00 79.12 377 LYS A CA 1
ATOM 2904 C C . LYS A 1 377 ? -2.768 3.261 -12.517 1.00 79.12 377 LYS A C 1
ATOM 2906 O O . LYS A 1 377 ? -3.205 3.200 -13.660 1.00 79.12 377 LYS A O 1
ATOM 2911 N N . ALA A 1 378 ? -1.810 2.455 -12.069 1.00 83.12 378 ALA A N 1
ATOM 2912 C CA . ALA A 1 378 ? -1.279 1.381 -12.903 1.00 83.12 378 ALA A CA 1
ATOM 2913 C C . ALA A 1 378 ? -2.365 0.369 -13.301 1.00 83.12 378 ALA A C 1
ATOM 2915 O O . ALA A 1 378 ? -2.332 -0.163 -14.407 1.00 83.12 378 ALA A O 1
ATOM 2916 N N . PHE A 1 379 ? -3.341 0.137 -12.423 1.00 80.06 379 PHE A N 1
ATOM 2917 C CA . PHE A 1 379 ? -4.495 -0.706 -12.717 1.00 80.06 379 PHE A CA 1
ATOM 2918 C C . PHE A 1 379 ? -5.505 -0.037 -13.664 1.00 80.06 379 PHE A C 1
ATOM 2920 O O . PHE A 1 379 ? -5.856 -0.630 -14.679 1.00 80.06 379 PHE A O 1
ATOM 2927 N N . ASP A 1 380 ? -5.909 1.211 -13.383 1.00 76.19 380 ASP A N 1
ATOM 2928 C CA . ASP A 1 380 ? -6.835 2.005 -14.211 1.00 76.19 380 ASP A CA 1
ATOM 2929 C C . ASP A 1 380 ? -6.357 2.092 -15.672 1.00 76.19 380 ASP A C 1
ATOM 2931 O O . ASP A 1 380 ? -7.166 2.089 -16.595 1.00 76.19 380 ASP A O 1
ATOM 2935 N N . HIS A 1 381 ? -5.036 2.171 -15.875 1.00 83.06 381 HIS A N 1
ATOM 2936 C CA . HIS A 1 381 ? -4.397 2.274 -17.193 1.00 83.06 381 HIS A CA 1
ATOM 2937 C C . HIS A 1 381 ? -3.948 0.926 -17.774 1.00 83.06 381 HIS A C 1
ATOM 2939 O O . HIS A 1 381 ? -3.220 0.911 -18.762 1.00 83.06 381 HIS A O 1
ATOM 2945 N N . HIS A 1 382 ? -4.345 -0.200 -17.174 1.00 83.75 382 HIS A N 1
ATOM 2946 C CA . HIS A 1 382 ? -4.025 -1.560 -17.635 1.00 83.75 382 HIS A CA 1
ATOM 2947 C C . HIS A 1 382 ? -2.524 -1.885 -17.749 1.00 83.75 382 HIS A C 1
ATOM 2949 O O . HIS A 1 382 ? -2.131 -2.816 -18.449 1.00 83.75 382 HIS A O 1
ATOM 2955 N N . VAL A 1 383 ? -1.675 -1.151 -17.026 1.00 86.25 383 VAL A N 1
ATOM 2956 C CA . VAL A 1 383 ? -0.247 -1.469 -16.868 1.00 86.25 383 VAL A CA 1
ATOM 2957 C C . VAL A 1 383 ? -0.067 -2.683 -15.954 1.00 86.25 383 VAL A C 1
ATOM 2959 O O . VAL A 1 383 ? 0.802 -3.528 -16.183 1.00 86.25 383 VAL A O 1
ATOM 2962 N N . LEU A 1 384 ? -0.888 -2.767 -14.906 1.00 83.62 384 LEU A N 1
ATOM 2963 C CA . LEU A 1 384 ? -1.060 -3.970 -14.101 1.00 83.62 384 LEU A CA 1
ATOM 2964 C C . LEU A 1 384 ? -2.364 -4.652 -14.503 1.00 83.62 384 LEU A C 1
ATOM 2966 O O . LEU A 1 384 ? -3.411 -4.012 -14.581 1.00 83.62 384 LEU A O 1
ATOM 2970 N N . ASP A 1 385 ? -2.291 -5.961 -14.705 1.00 77.94 385 ASP A N 1
ATOM 2971 C CA . ASP A 1 385 ? -3.465 -6.809 -14.847 1.00 77.94 385 ASP A CA 1
ATOM 2972 C C . ASP A 1 385 ? -4.118 -7.079 -13.482 1.00 77.94 385 ASP A C 1
ATOM 2974 O O . ASP A 1 385 ? -3.559 -6.773 -12.423 1.00 77.94 385 ASP A O 1
ATOM 2978 N N . ASP A 1 386 ? -5.302 -7.695 -13.494 1.00 65.94 386 ASP A N 1
ATOM 2979 C CA . ASP A 1 386 ? -6.021 -8.068 -12.271 1.00 65.94 386 ASP A CA 1
ATOM 2980 C C . ASP A 1 386 ? -5.143 -8.894 -11.322 1.00 65.94 386 ASP A C 1
ATOM 2982 O O . ASP A 1 386 ? -5.202 -8.716 -10.108 1.00 65.94 386 ASP A O 1
ATOM 2986 N N . ALA A 1 387 ? -4.314 -9.798 -11.858 1.00 64.75 387 ALA A N 1
ATOM 2987 C CA . ALA A 1 387 ? -3.431 -10.649 -11.068 1.00 64.75 387 ALA A CA 1
ATOM 2988 C C . ALA A 1 387 ? -2.271 -9.861 -10.442 1.00 64.75 387 ALA A C 1
ATOM 2990 O O . ALA A 1 387 ? -1.917 -10.118 -9.294 1.00 64.75 387 ALA A O 1
ATOM 2991 N N . GLY A 1 388 ? -1.685 -8.899 -11.154 1.00 66.81 388 GLY A N 1
ATOM 2992 C CA . GLY A 1 388 ? -0.646 -8.010 -10.643 1.00 66.81 388 GLY A CA 1
ATOM 2993 C C . GLY A 1 388 ? -1.186 -7.034 -9.605 1.00 66.81 388 GLY A C 1
ATOM 2994 O O . GLY A 1 388 ? -0.618 -6.918 -8.518 1.00 66.81 388 GLY A O 1
ATOM 2995 N N . TYR A 1 389 ? -2.328 -6.402 -9.884 1.00 69.75 389 TYR A N 1
ATOM 2996 C CA . TYR A 1 389 ? -2.997 -5.511 -8.938 1.00 69.75 389 TYR A CA 1
ATOM 2997 C C . TYR A 1 389 ? -3.452 -6.260 -7.685 1.00 69.75 389 TYR A C 1
ATOM 2999 O O . TYR A 1 389 ? -3.188 -5.812 -6.568 1.00 69.75 389 TYR A O 1
ATOM 3007 N N . VAL A 1 390 ? -4.053 -7.444 -7.837 1.00 63.81 390 VAL A N 1
ATOM 3008 C CA . VAL A 1 390 ? -4.426 -8.250 -6.677 1.00 63.81 390 VAL A CA 1
ATOM 3009 C C . VAL A 1 390 ? -3.230 -8.858 -5.987 1.00 63.81 390 VAL A C 1
ATOM 3011 O O . VAL A 1 390 ? -3.264 -8.862 -4.778 1.00 63.81 390 VAL A O 1
ATOM 3014 N N . LYS A 1 391 ? -2.115 -9.207 -6.632 1.00 64.69 391 LYS A N 1
ATOM 3015 C CA . LYS A 1 391 ? -0.868 -9.524 -5.906 1.00 64.69 391 LYS A CA 1
ATOM 3016 C C . LYS A 1 391 ? -0.359 -8.341 -5.096 1.00 64.69 391 LYS A C 1
ATOM 3018 O O . LYS A 1 391 ? 0.106 -8.527 -3.976 1.00 64.69 391 LYS A O 1
ATOM 3023 N N . GLN A 1 392 ? -0.494 -7.119 -5.602 1.00 63.62 392 GLN A N 1
ATOM 3024 C CA . GLN A 1 392 ? -0.212 -5.916 -4.823 1.00 63.62 392 GLN A CA 1
ATOM 3025 C C . GLN A 1 392 ? -1.171 -5.777 -3.626 1.00 63.62 392 GLN A C 1
ATOM 3027 O O . GLN A 1 392 ? -0.743 -5.387 -2.538 1.00 63.62 392 GLN A O 1
ATOM 3032 N N . ALA A 1 393 ? -2.434 -6.173 -3.805 1.00 52.41 393 ALA A N 1
ATOM 3033 C CA . ALA A 1 393 ? -3.460 -6.231 -2.767 1.00 52.41 393 ALA A CA 1
ATOM 3034 C C . ALA A 1 393 ? -3.428 -7.513 -1.881 1.00 52.41 393 ALA A C 1
ATOM 3036 O O . ALA A 1 393 ? -3.997 -7.499 -0.800 1.00 52.41 393 ALA A O 1
ATOM 3037 N N . GLU A 1 394 ? -2.751 -8.598 -2.277 1.00 53.97 394 GLU A N 1
ATOM 3038 C CA . GLU A 1 394 ? -2.648 -9.941 -1.651 1.00 53.97 394 GLU A CA 1
ATOM 3039 C C . GLU A 1 394 ? -1.292 -10.165 -0.989 1.00 53.97 394 GLU A C 1
ATOM 3041 O O . GLU A 1 394 ? -1.182 -10.952 -0.048 1.00 53.97 394 GLU A O 1
ATOM 3046 N N . LEU A 1 395 ? -0.305 -9.322 -1.311 1.00 51.66 395 LEU A N 1
ATOM 3047 C CA . LEU A 1 395 ? 0.686 -8.881 -0.330 1.00 51.66 395 LEU A CA 1
ATOM 3048 C C . LEU A 1 395 ? -0.002 -8.398 0.980 1.00 51.66 395 LEU A C 1
ATOM 3050 O O . LEU A 1 395 ? 0.672 -8.213 1.993 1.00 51.66 395 LEU A O 1
ATOM 3054 N N . LEU A 1 396 ? -1.345 -8.298 0.995 1.00 46.91 396 LEU A N 1
ATOM 3055 C CA . LEU A 1 396 ? -2.244 -8.406 2.141 1.00 46.91 396 LEU A CA 1
ATOM 3056 C C . LEU A 1 396 ? -3.126 -9.705 2.183 1.00 46.91 396 LEU A C 1
ATOM 3058 O O . LEU A 1 396 ? -4.337 -9.600 2.013 1.00 46.91 396 LEU A O 1
ATOM 3062 N N . LEU A 1 397 ? -2.610 -10.913 2.495 1.00 50.00 397 LEU A N 1
ATOM 3063 C CA . LEU A 1 397 ? -3.373 -12.163 2.814 1.00 50.00 397 LEU A CA 1
ATOM 3064 C C . LEU A 1 397 ? -4.332 -12.012 4.025 1.00 50.00 397 LEU A C 1
ATOM 3066 O O . LEU A 1 397 ? -4.166 -12.554 5.117 1.00 50.00 397 LEU A O 1
ATOM 3070 N N . VAL A 1 398 ? -5.374 -11.221 3.830 1.00 51.78 398 VAL A N 1
ATOM 3071 C CA . VAL A 1 398 ? -6.200 -10.616 4.869 1.00 51.78 398 VAL A CA 1
ATOM 3072 C C . VAL A 1 398 ? -7.421 -11.465 5.229 1.00 51.78 398 VAL A C 1
ATOM 3074 O O . VAL A 1 398 ? -7.941 -11.347 6.339 1.00 51.78 398 VAL A O 1
ATOM 3077 N N . PHE A 1 399 ? -7.886 -12.330 4.327 1.00 52.59 399 PHE A N 1
ATOM 3078 C CA . PHE A 1 399 ? -9.184 -13.002 4.480 1.00 52.59 399 PHE A CA 1
ATOM 3079 C C . PHE A 1 399 ? -9.103 -14.382 5.147 1.00 52.59 399 PHE A C 1
ATOM 3081 O O . PHE A 1 399 ? -10.060 -14.816 5.793 1.00 52.59 399 PHE A O 1
ATOM 3088 N N . PHE A 1 400 ? -7.947 -15.044 5.088 1.00 50.22 400 PHE A N 1
ATOM 3089 C CA . PHE A 1 400 ? -7.636 -16.216 5.904 1.00 50.22 400 PHE A CA 1
ATOM 3090 C C . PHE A 1 400 ? -6.111 -16.326 6.110 1.00 50.22 400 PHE A C 1
ATOM 3092 O O . PHE A 1 400 ? -5.378 -16.177 5.135 1.00 50.22 400 PHE A O 1
ATOM 3099 N N . PRO A 1 401 ? -5.620 -16.560 7.348 1.00 47.44 401 PRO A N 1
ATOM 3100 C CA . PRO A 1 401 ? -6.375 -16.842 8.575 1.00 47.44 401 PRO A CA 1
ATOM 3101 C C . PRO A 1 401 ? -6.965 -15.599 9.264 1.00 47.44 401 PRO A C 1
ATOM 3103 O O . PRO A 1 401 ? -7.564 -15.731 10.322 1.00 47.44 401 PRO A O 1
ATOM 3106 N N . GLY A 1 402 ? -6.831 -14.404 8.677 1.00 54.56 402 GLY A N 1
ATOM 3107 C CA . GLY A 1 402 ? -7.148 -13.121 9.321 1.00 54.56 402 GLY A CA 1
ATOM 3108 C C . GLY A 1 402 ? -8.609 -12.851 9.700 1.00 54.56 402 GLY A C 1
ATOM 3109 O O . GLY A 1 402 ? -8.867 -11.758 10.195 1.00 54.56 402 GLY A O 1
ATOM 3110 N N . GLU A 1 403 ? -9.530 -13.797 9.455 1.00 54.72 403 GLU A N 1
ATOM 3111 C CA . GLU A 1 403 ? -10.977 -13.746 9.748 1.00 54.72 403 GLU A CA 1
ATOM 3112 C C . GLU A 1 403 ? -11.599 -12.346 9.674 1.00 54.72 403 GLU A C 1
ATOM 3114 O O . GLU A 1 403 ? -12.411 -11.947 10.512 1.00 54.72 403 GLU A O 1
ATOM 3119 N N . ARG A 1 404 ? -11.208 -11.570 8.657 1.00 53.38 404 ARG A N 1
ATOM 3120 C CA . ARG A 1 404 ? -11.809 -10.262 8.443 1.00 53.38 404 ARG A CA 1
ATOM 3121 C C . ARG A 1 404 ? -13.227 -10.469 7.948 1.00 53.38 404 ARG A C 1
ATOM 3123 O O . ARG A 1 404 ? -13.476 -11.298 7.076 1.00 53.38 404 ARG A O 1
ATOM 3130 N N . ASP A 1 405 ? -14.140 -9.700 8.518 1.00 53.34 405 ASP A N 1
ATOM 3131 C CA . ASP A 1 405 ? -15.533 -9.690 8.107 1.00 53.34 405 ASP A CA 1
ATOM 3132 C C . ASP A 1 405 ? -15.628 -9.041 6.722 1.00 53.34 405 ASP A C 1
ATOM 3134 O O . ASP A 1 405 ? -15.549 -7.819 6.579 1.00 53.34 405 ASP A O 1
ATOM 3138 N N . VAL A 1 406 ? -15.691 -9.873 5.688 1.00 56.47 406 VAL A N 1
ATOM 3139 C CA . VAL A 1 406 ? -15.872 -9.450 4.299 1.00 56.47 406 VAL A CA 1
ATOM 3140 C C . VAL A 1 406 ? -17.297 -9.784 3.904 1.00 56.47 406 VAL A C 1
ATOM 3142 O O . VAL A 1 406 ? -17.713 -10.923 4.130 1.00 56.47 406 VAL A O 1
ATOM 3145 N N . PRO A 1 407 ? -18.035 -8.853 3.279 1.00 64.69 407 PRO A N 1
ATOM 3146 C CA . PRO A 1 407 ? -19.367 -9.157 2.790 1.00 64.69 407 PRO A CA 1
ATOM 3147 C C . PRO A 1 407 ? -19.345 -10.388 1.864 1.00 64.69 407 PRO A C 1
ATOM 3149 O O . PRO A 1 407 ? -18.474 -10.451 0.984 1.00 64.69 407 PRO A O 1
ATOM 3152 N N . PRO A 1 408 ? -20.260 -11.363 2.034 1.00 67.56 408 PRO A N 1
ATOM 3153 C CA . PRO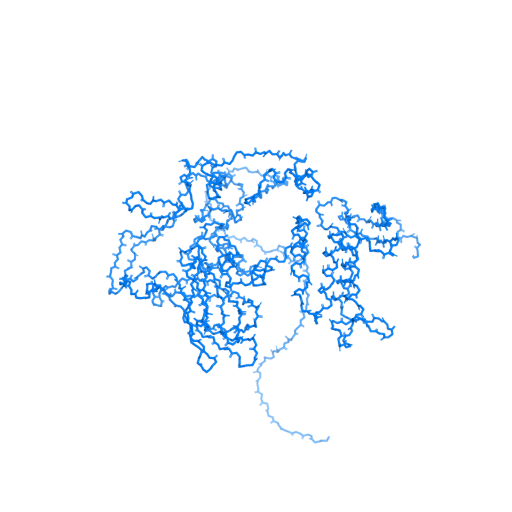 A 1 408 ? -20.246 -12.615 1.279 1.00 67.56 408 PRO A CA 1
ATOM 3154 C C . PRO A 1 408 ? -20.215 -12.424 -0.237 1.00 67.56 408 PRO A C 1
ATOM 3156 O O . PRO A 1 408 ? -19.561 -13.190 -0.922 1.00 67.56 408 PRO A O 1
ATOM 3159 N N . GLU A 1 409 ? -20.840 -11.375 -0.767 1.00 64.25 409 GLU A N 1
ATOM 3160 C CA . GLU A 1 409 ? -20.812 -11.013 -2.187 1.00 64.25 409 GLU A CA 1
ATOM 3161 C C . GLU A 1 409 ? -19.436 -10.551 -2.681 1.00 64.25 409 GLU A C 1
ATOM 3163 O O . GLU A 1 409 ? -19.068 -10.833 -3.815 1.00 64.25 409 GLU A O 1
ATOM 3168 N N . ARG A 1 410 ? -18.651 -9.864 -1.841 1.00 56.00 410 ARG A N 1
ATOM 3169 C CA . ARG A 1 410 ? -17.295 -9.415 -2.187 1.00 56.00 410 ARG A CA 1
ATOM 3170 C C . ARG A 1 410 ? -16.317 -10.571 -2.050 1.00 56.00 410 ARG A C 1
ATOM 3172 O O . ARG A 1 410 ? -15.426 -10.715 -2.879 1.00 56.00 410 ARG A O 1
ATOM 3179 N N . LEU A 1 411 ? -16.516 -11.411 -1.034 1.00 66.62 411 LEU A N 1
ATOM 3180 C CA . LEU A 1 411 ? -15.815 -12.682 -0.938 1.00 66.62 411 LEU A CA 1
ATOM 3181 C C . LEU A 1 411 ? -16.154 -13.579 -2.136 1.00 66.62 411 LEU A C 1
ATOM 3183 O O . LEU A 1 411 ? -15.241 -14.179 -2.680 1.00 66.62 411 LEU A O 1
ATOM 3187 N N . ALA A 1 412 ? -17.417 -13.623 -2.570 1.00 73.75 412 ALA A N 1
ATOM 3188 C CA . ALA A 1 412 ? -17.872 -14.381 -3.732 1.00 73.75 412 ALA A CA 1
ATOM 3189 C C . ALA A 1 412 ? -17.257 -13.843 -5.016 1.00 73.75 412 ALA A C 1
ATOM 3191 O O . ALA A 1 412 ? -16.627 -14.610 -5.717 1.00 73.75 412 ALA A O 1
ATOM 3192 N N . ALA A 1 413 ? -17.343 -12.539 -5.283 1.00 60.91 413 ALA A N 1
ATOM 3193 C CA . ALA A 1 413 ? -16.771 -11.938 -6.485 1.00 60.91 413 ALA A CA 1
ATOM 3194 C C . ALA A 1 413 ? -15.246 -12.118 -6.555 1.00 60.91 413 ALA A C 1
ATOM 3196 O O . ALA A 1 413 ? -14.715 -12.462 -7.606 1.00 60.91 413 ALA A O 1
ATOM 3197 N N . HIS A 1 414 ? -14.543 -11.935 -5.431 1.00 62.00 414 HIS A N 1
ATOM 3198 C CA . HIS A 1 414 ? -13.106 -12.197 -5.353 1.00 62.00 414 HIS A CA 1
ATOM 3199 C C . HIS A 1 414 ? -12.816 -13.688 -5.559 1.00 62.00 414 HIS A C 1
ATOM 3201 O O . HIS A 1 414 ? -11.943 -14.058 -6.333 1.00 62.00 414 HIS A O 1
ATOM 3207 N N . TYR A 1 415 ? -13.565 -14.563 -4.891 1.00 70.56 415 TYR A N 1
ATOM 3208 C CA . TYR A 1 415 ? -13.402 -16.001 -5.038 1.00 70.56 415 TYR A CA 1
ATOM 3209 C C . TYR A 1 415 ? -13.679 -16.460 -6.477 1.00 70.56 415 TYR A C 1
ATOM 3211 O O . TYR A 1 415 ? -12.814 -17.093 -7.059 1.00 70.56 415 TYR A O 1
ATOM 3219 N N . ASP A 1 416 ? -14.797 -16.074 -7.088 1.00 75.38 416 ASP A N 1
ATOM 3220 C CA . ASP A 1 416 ? -15.202 -16.419 -8.461 1.00 75.38 416 ASP A CA 1
ATOM 3221 C C . ASP A 1 416 ? -14.188 -15.972 -9.501 1.00 75.38 416 ASP A C 1
ATOM 3223 O O . ASP A 1 416 ? -13.889 -16.691 -10.450 1.00 75.38 416 ASP A O 1
ATOM 3227 N N . HIS A 1 417 ? -13.633 -14.781 -9.306 1.00 56.22 417 HIS A N 1
ATOM 3228 C CA . HIS A 1 417 ? -12.652 -14.227 -10.215 1.00 56.22 417 HIS A CA 1
ATOM 3229 C C . HIS A 1 417 ? -11.326 -15.007 -10.187 1.00 56.22 417 HIS A C 1
ATOM 3231 O O . HIS A 1 417 ? -10.712 -15.203 -11.235 1.00 56.22 417 HIS A O 1
ATOM 3237 N N . TYR A 1 418 ? -10.882 -15.469 -9.011 1.00 60.09 418 TYR A N 1
ATOM 3238 C CA . TYR A 1 418 ? -9.575 -16.120 -8.847 1.00 60.09 418 TYR A CA 1
ATOM 3239 C C . TYR A 1 418 ? -9.630 -17.653 -8.805 1.00 60.09 418 TYR A C 1
ATOM 3241 O O . TYR A 1 418 ? -8.631 -18.293 -9.130 1.00 60.09 418 TYR A O 1
ATOM 3249 N N . ALA A 1 419 ? -10.768 -18.260 -8.457 1.00 64.19 419 ALA A N 1
ATOM 3250 C CA . ALA A 1 419 ? -10.885 -19.694 -8.180 1.00 64.19 419 ALA A CA 1
ATOM 3251 C C . ALA A 1 419 ? -10.525 -20.584 -9.377 1.00 64.19 419 ALA A C 1
ATOM 3253 O O . ALA A 1 419 ? -9.983 -21.671 -9.175 1.00 64.19 419 ALA A O 1
ATOM 3254 N N . ASP A 1 420 ? -10.774 -20.108 -10.599 1.00 60.06 420 ASP A N 1
ATOM 3255 C CA . ASP A 1 420 ? -10.457 -20.816 -11.847 1.00 60.06 420 ASP A CA 1
ATOM 3256 C C . ASP A 1 420 ? -9.197 -20.281 -12.546 1.00 60.06 420 ASP A C 1
ATOM 3258 O O . ASP A 1 420 ? -8.762 -20.822 -13.560 1.00 60.06 420 ASP A O 1
ATOM 3262 N N . ARG A 1 421 ? -8.565 -19.246 -11.979 1.00 57.00 421 ARG A N 1
ATOM 3263 C CA . ARG A 1 421 ? -7.318 -18.638 -12.478 1.00 57.00 421 ARG A CA 1
ATOM 3264 C C . ARG A 1 421 ? -6.091 -19.092 -11.685 1.00 57.00 421 ARG A C 1
ATOM 3266 O O . ARG A 1 421 ? -5.037 -18.459 -11.721 1.00 57.00 421 ARG A O 1
ATOM 3273 N N . VAL A 1 422 ? -6.226 -20.209 -10.972 1.00 57.66 422 VAL A N 1
ATOM 3274 C CA . VAL A 1 422 ? -5.129 -20.891 -10.283 1.00 57.66 422 VAL A CA 1
ATOM 3275 C C . VAL A 1 422 ? -4.473 -21.932 -11.182 1.00 57.66 422 VAL A C 1
ATOM 3277 O O . VAL A 1 422 ? -5.065 -22.461 -12.119 1.00 57.66 422 VAL A O 1
ATOM 3280 N N . ILE A 1 423 ? -3.219 -22.259 -10.880 1.00 52.88 423 ILE A N 1
ATOM 3281 C CA . ILE A 1 423 ? -2.452 -23.245 -11.642 1.00 52.88 423 ILE A CA 1
ATOM 3282 C C . ILE A 1 423 ? -3.126 -24.620 -11.510 1.00 52.88 423 ILE A C 1
ATOM 3284 O O . ILE A 1 423 ? -3.172 -25.185 -10.419 1.00 52.88 423 ILE A O 1
ATOM 3288 N N . ALA A 1 424 ? -3.586 -25.198 -12.624 1.00 54.84 424 ALA A N 1
ATOM 3289 C CA . ALA A 1 424 ? -4.307 -26.479 -12.646 1.00 54.84 424 ALA A CA 1
ATOM 3290 C C . ALA A 1 424 ? -3.503 -27.670 -12.067 1.00 54.84 424 ALA A C 1
ATOM 3292 O O . ALA A 1 424 ? -4.080 -28.623 -11.540 1.00 54.84 424 ALA A O 1
ATOM 3293 N N . ALA A 1 425 ? -2.167 -27.602 -12.122 1.00 55.69 425 ALA A N 1
ATOM 3294 C CA . ALA A 1 425 ? -1.229 -28.550 -11.505 1.00 55.69 425 ALA A CA 1
ATOM 3295 C C . ALA A 1 425 ? -0.652 -28.055 -10.156 1.00 55.69 425 ALA A C 1
ATOM 3297 O O . ALA A 1 425 ? 0.439 -28.461 -9.741 1.00 55.69 425 ALA A O 1
ATOM 3298 N N . GLY A 1 426 ? -1.355 -27.136 -9.490 1.00 60.66 426 GLY A N 1
ATOM 3299 C CA . GLY A 1 426 ? -0.955 -26.529 -8.224 1.00 60.66 426 GLY A CA 1
ATOM 3300 C C . GLY A 1 426 ? -0.810 -27.530 -7.064 1.00 60.66 426 GLY A C 1
ATOM 3301 O O . GLY A 1 426 ? -1.232 -28.686 -7.160 1.00 60.66 426 GLY A O 1
ATOM 3302 N N . PRO A 1 427 ? -0.166 -27.113 -5.958 1.00 62.66 427 PRO A N 1
ATOM 3303 C CA . PRO A 1 427 ? -0.004 -27.948 -4.768 1.00 62.66 427 PRO A CA 1
ATOM 3304 C C . PRO A 1 427 ? -1.351 -28.231 -4.077 1.00 62.66 427 PRO A C 1
ATOM 3306 O O . PRO A 1 427 ? -2.279 -27.427 -4.148 1.00 62.66 427 PRO A O 1
ATOM 3309 N N . ALA A 1 428 ? -1.434 -29.343 -3.341 1.00 62.38 428 ALA A N 1
ATOM 3310 C CA . ALA A 1 428 ? -2.675 -29.862 -2.740 1.00 62.38 428 ALA A CA 1
ATOM 3311 C C . ALA A 1 428 ? -3.462 -28.889 -1.822 1.00 62.38 428 ALA A C 1
ATOM 3313 O O . ALA A 1 428 ? -4.645 -29.088 -1.552 1.00 62.38 428 ALA A O 1
ATOM 3314 N N . MET A 1 429 ? -2.828 -27.820 -1.332 1.00 69.38 429 MET A N 1
ATOM 3315 C CA . MET A 1 429 ? -3.430 -26.853 -0.401 1.00 69.38 429 MET A CA 1
ATOM 3316 C C . MET A 1 429 ? -4.386 -25.846 -1.055 1.00 69.38 429 MET A C 1
ATOM 3318 O O . MET A 1 429 ? -5.287 -25.351 -0.379 1.00 69.38 429 MET A O 1
ATOM 3322 N N . THR A 1 430 ? -4.223 -25.549 -2.348 1.00 75.75 430 THR A N 1
ATOM 3323 C CA . THR A 1 430 ? -5.021 -24.522 -3.042 1.00 75.75 430 THR A CA 1
ATOM 3324 C C . THR A 1 430 ? -6.505 -24.867 -3.014 1.00 75.75 430 THR A C 1
ATOM 3326 O O . THR A 1 430 ? -7.327 -24.084 -2.540 1.00 75.75 430 THR A O 1
ATOM 3329 N N . GLU A 1 431 ? -6.835 -26.096 -3.412 1.00 82.19 431 GLU A N 1
ATOM 3330 C CA . GLU A 1 431 ? -8.218 -26.573 -3.448 1.00 82.19 431 GLU A CA 1
ATOM 3331 C C . GLU A 1 431 ? -8.831 -26.688 -2.043 1.00 82.19 431 GLU A C 1
ATOM 3333 O O . GLU A 1 431 ? -10.038 -26.533 -1.883 1.00 82.19 431 GLU A O 1
ATOM 3338 N N . SER A 1 432 ? -8.011 -26.870 -1.000 1.00 83.56 432 SER A N 1
ATOM 3339 C CA . SER A 1 432 ? -8.481 -26.874 0.391 1.00 83.56 432 SER A CA 1
ATOM 3340 C C . SER A 1 432 ? -8.937 -25.488 0.852 1.00 83.56 432 SER A C 1
ATOM 3342 O O . SER A 1 432 ? -9.994 -25.360 1.467 1.00 83.56 432 SER A O 1
ATOM 3344 N N . ILE A 1 433 ? -8.174 -24.436 0.537 1.00 83.44 433 ILE A N 1
ATOM 3345 C CA . ILE A 1 433 ? -8.571 -23.055 0.855 1.00 83.44 433 ILE A CA 1
ATOM 3346 C C . ILE A 1 433 ? -9.776 -22.649 0.011 1.00 83.44 433 ILE A C 1
ATOM 3348 O O . ILE A 1 433 ? -10.718 -22.056 0.531 1.00 83.44 433 ILE A O 1
ATOM 3352 N N . HIS A 1 434 ? -9.809 -23.051 -1.258 1.00 84.56 434 HIS A N 1
ATOM 3353 C CA . HIS A 1 434 ? -10.978 -22.865 -2.107 1.00 84.56 434 HIS A CA 1
ATOM 3354 C C . HIS A 1 434 ? -12.211 -23.585 -1.559 1.00 84.56 434 HIS A C 1
ATOM 3356 O O . HIS A 1 434 ? -13.282 -22.994 -1.539 1.00 84.56 434 HIS A O 1
ATOM 3362 N N . ALA A 1 435 ? -12.071 -24.803 -1.033 1.00 88.56 435 ALA A N 1
ATOM 3363 C CA . ALA A 1 435 ? -13.160 -25.511 -0.369 1.00 88.56 435 ALA A CA 1
ATOM 3364 C C . ALA A 1 435 ? -13.644 -24.774 0.891 1.00 88.56 435 ALA A C 1
ATOM 3366 O O . ALA A 1 435 ? -14.850 -24.667 1.102 1.00 88.56 435 ALA A O 1
ATOM 3367 N N . VAL A 1 436 ? -12.735 -24.208 1.701 1.00 88.94 436 VAL A N 1
ATOM 3368 C CA . VAL A 1 436 ? -13.102 -23.361 2.853 1.00 88.94 436 VAL A CA 1
ATOM 3369 C C . VAL A 1 436 ? -13.902 -22.142 2.397 1.00 88.94 436 VAL A C 1
ATOM 3371 O O . VAL A 1 436 ? -14.936 -21.842 2.991 1.00 88.94 436 VAL A O 1
ATOM 3374 N N . LEU A 1 437 ? -13.440 -21.434 1.364 1.00 85.62 437 LEU A N 1
ATOM 3375 C CA . LEU A 1 437 ? -14.105 -20.231 0.864 1.00 85.62 437 LEU A CA 1
ATOM 3376 C C . LEU A 1 437 ? -15.444 -20.560 0.189 1.00 85.62 437 LEU A C 1
ATOM 3378 O O . LEU A 1 437 ? -16.443 -19.935 0.524 1.00 85.62 437 LEU A O 1
ATOM 3382 N N . ALA A 1 438 ? -15.514 -21.595 -0.649 1.00 88.50 438 ALA A N 1
ATOM 3383 C CA . ALA A 1 438 ? -16.761 -22.076 -1.245 1.00 88.50 438 ALA A CA 1
ATOM 3384 C C . ALA A 1 438 ? -17.782 -22.498 -0.175 1.00 88.50 438 ALA A C 1
ATOM 3386 O O . ALA A 1 438 ? -18.951 -22.121 -0.257 1.00 88.50 438 ALA A O 1
ATOM 3387 N N . ALA A 1 439 ? -17.345 -23.204 0.877 1.00 90.75 439 ALA A N 1
ATOM 3388 C CA . ALA A 1 439 ? -18.204 -23.564 2.007 1.00 90.75 439 ALA A CA 1
ATOM 3389 C C . ALA A 1 439 ? -18.671 -22.322 2.784 1.00 90.75 439 ALA A C 1
ATOM 3391 O O . ALA A 1 439 ? -19.838 -22.222 3.154 1.00 90.75 439 ALA A O 1
ATOM 3392 N N . ARG A 1 440 ? -17.790 -21.331 2.984 1.00 87.25 440 ARG A N 1
ATOM 3393 C CA . ARG A 1 440 ? -18.149 -20.030 3.580 1.00 87.25 440 ARG A CA 1
ATOM 3394 C C . ARG A 1 440 ? -19.173 -19.263 2.741 1.00 87.25 440 ARG A C 1
ATOM 3396 O O . ARG A 1 440 ? -19.991 -18.550 3.310 1.00 87.25 440 ARG A O 1
ATOM 3403 N N . LEU A 1 441 ? -19.146 -19.433 1.421 1.00 87.31 441 LEU A N 1
ATOM 3404 C CA . LEU A 1 441 ? -20.113 -18.872 0.476 1.00 87.31 441 LEU A CA 1
ATOM 3405 C C . LEU A 1 441 ? -21.406 -19.697 0.365 1.00 87.31 441 LEU A C 1
ATOM 3407 O O . LEU A 1 441 ? -22.282 -19.349 -0.421 1.00 87.31 441 LEU A O 1
ATOM 3411 N N . GLY A 1 442 ? -21.535 -20.792 1.124 1.00 89.12 442 GLY A N 1
ATOM 3412 C CA . GLY A 1 442 ? -22.705 -21.671 1.092 1.00 89.12 442 GLY A CA 1
ATOM 3413 C C . GLY A 1 442 ? -22.782 -22.574 -0.142 1.00 89.12 442 GLY A C 1
ATOM 3414 O O . GLY A 1 442 ? -23.782 -23.260 -0.342 1.00 89.12 442 GLY A O 1
ATOM 3415 N N . ARG A 1 443 ? -21.736 -22.612 -0.972 1.00 93.25 443 ARG A N 1
ATOM 3416 C CA . ARG A 1 443 ? -21.691 -23.400 -2.210 1.00 93.25 443 ARG A CA 1
ATOM 3417 C C . ARG A 1 443 ? -21.267 -24.827 -1.907 1.00 93.25 443 ARG A C 1
ATOM 3419 O O . ARG A 1 443 ? -20.150 -25.242 -2.205 1.00 93.25 443 ARG A O 1
ATOM 3426 N N . ALA A 1 444 ? -22.159 -25.565 -1.260 1.00 92.00 444 ALA A N 1
ATOM 3427 C CA . ALA A 1 444 ? -21.840 -26.844 -0.636 1.00 92.00 444 ALA A CA 1
ATOM 3428 C C . ALA A 1 444 ? -21.343 -27.904 -1.641 1.00 92.00 444 ALA A C 1
ATOM 3430 O O . ALA A 1 444 ? -20.385 -28.625 -1.363 1.00 92.00 444 ALA A O 1
ATOM 3431 N N . GLU A 1 445 ? -21.946 -27.966 -2.831 1.00 93.75 445 GLU A N 1
ATOM 3432 C CA . GLU A 1 445 ? -21.527 -28.883 -3.902 1.00 93.75 445 GLU A CA 1
ATOM 3433 C C . GLU A 1 445 ? -20.144 -28.539 -4.461 1.00 93.75 445 GLU A C 1
ATOM 3435 O O . GLU A 1 445 ? -19.292 -29.417 -4.611 1.00 93.75 445 GLU A O 1
ATOM 3440 N N . GLU A 1 446 ? -19.886 -27.254 -4.713 1.00 92.75 446 GLU A N 1
ATOM 3441 C CA . GLU A 1 446 ? -18.574 -26.787 -5.154 1.00 92.75 446 GLU A CA 1
ATOM 3442 C C . GLU A 1 446 ? -17.516 -27.048 -4.080 1.00 92.75 446 GLU A C 1
ATOM 3444 O O . GLU A 1 446 ? -16.453 -27.586 -4.386 1.00 92.75 446 GLU A O 1
ATOM 3449 N N . ALA A 1 447 ? -17.821 -26.742 -2.820 1.00 92.62 447 ALA A N 1
ATOM 3450 C CA . ALA A 1 447 ? -16.934 -27.002 -1.698 1.00 92.62 447 ALA A CA 1
ATOM 3451 C C . ALA A 1 447 ? -16.577 -28.491 -1.592 1.00 92.62 447 ALA A C 1
ATOM 3453 O O . ALA A 1 447 ? -15.412 -28.819 -1.379 1.00 92.62 447 ALA A O 1
ATOM 3454 N N . LEU A 1 448 ? -17.539 -29.399 -1.805 1.00 93.81 448 LEU A N 1
ATOM 3455 C CA . LEU A 1 448 ? -17.277 -30.840 -1.831 1.00 93.81 448 LEU A CA 1
ATOM 3456 C C . LEU A 1 448 ? -16.390 -31.245 -3.010 1.00 93.81 448 LEU A C 1
ATOM 3458 O O . LEU A 1 448 ? -15.450 -32.018 -2.824 1.00 93.81 448 LEU A O 1
ATOM 3462 N N . ARG A 1 449 ? -16.659 -30.722 -4.210 1.00 93.50 449 ARG A N 1
ATOM 3463 C CA . ARG A 1 449 ? -15.842 -30.989 -5.402 1.00 93.50 449 ARG A CA 1
ATOM 3464 C C . ARG A 1 449 ? -14.398 -30.526 -5.197 1.00 93.50 449 ARG A C 1
ATOM 3466 O O . ARG A 1 449 ? -13.474 -31.292 -5.450 1.00 93.50 449 ARG A O 1
ATOM 3473 N N . ARG A 1 450 ? -14.209 -29.301 -4.696 1.00 89.75 450 ARG A N 1
ATOM 3474 C CA . ARG A 1 450 ? -12.898 -28.712 -4.377 1.00 89.75 450 ARG A CA 1
ATOM 3475 C C . ARG A 1 450 ? -12.200 -29.499 -3.263 1.00 89.75 450 ARG A C 1
ATOM 3477 O O . ARG A 1 450 ? -11.025 -29.821 -3.379 1.00 89.75 450 ARG A O 1
ATOM 3484 N N . PHE A 1 451 ? -12.933 -29.916 -2.231 1.00 92.19 451 PHE A N 1
ATOM 3485 C CA . PHE A 1 451 ? -12.392 -30.750 -1.157 1.00 92.19 451 PHE A CA 1
ATOM 3486 C C . PHE A 1 451 ? -11.905 -32.113 -1.662 1.00 92.19 451 PHE A C 1
ATOM 3488 O O . PHE A 1 451 ? -10.791 -32.507 -1.338 1.00 92.19 451 PHE A O 1
ATOM 3495 N N . ARG A 1 452 ? -12.679 -32.807 -2.505 1.00 91.81 452 ARG A N 1
ATOM 3496 C CA . ARG A 1 452 ? -12.249 -34.060 -3.154 1.00 91.81 452 ARG A CA 1
ATOM 3497 C C . ARG A 1 452 ? -11.025 -33.857 -4.035 1.00 91.81 452 ARG A C 1
ATOM 3499 O O . ARG A 1 452 ? -10.044 -34.584 -3.896 1.00 91.81 452 ARG A O 1
ATOM 3506 N N . ALA A 1 453 ? -11.031 -32.804 -4.851 1.00 88.25 453 ALA A N 1
ATOM 3507 C CA . ALA A 1 453 ? -9.881 -32.424 -5.666 1.00 88.25 453 ALA A CA 1
ATOM 3508 C C . ALA A 1 453 ? -8.628 -32.121 -4.826 1.00 88.25 453 ALA A C 1
ATOM 3510 O O . ALA A 1 453 ? -7.517 -32.288 -5.327 1.00 88.25 453 ALA A O 1
ATOM 3511 N N . ALA A 1 454 ? -8.791 -31.719 -3.561 1.00 85.38 454 ALA A N 1
ATOM 3512 C CA . ALA A 1 454 ? -7.686 -31.467 -2.648 1.00 85.38 454 ALA A CA 1
ATOM 3513 C C . ALA A 1 454 ? -7.001 -32.742 -2.130 1.00 85.38 454 ALA A C 1
ATOM 3515 O O . ALA A 1 454 ? -5.829 -32.652 -1.776 1.00 85.38 454 ALA A O 1
ATOM 3516 N N . TYR A 1 455 ? -7.670 -33.908 -2.100 1.00 86.38 455 TYR A N 1
ATOM 3517 C CA . TYR A 1 455 ? -7.079 -35.147 -1.564 1.00 86.38 455 TYR A CA 1
ATOM 3518 C C . TYR A 1 455 ? -7.052 -36.342 -2.521 1.00 86.38 455 TYR A C 1
ATOM 3520 O O . TYR A 1 455 ? -6.080 -37.092 -2.494 1.00 86.38 455 TYR A O 1
ATOM 3528 N N . GLU A 1 456 ? -8.059 -36.549 -3.371 1.00 90.00 456 GLU A N 1
ATOM 3529 C CA . GLU A 1 456 ? -8.168 -37.765 -4.195 1.00 90.00 456 GLU A CA 1
ATOM 3530 C C . GLU A 1 456 ? -6.985 -37.934 -5.165 1.00 90.00 456 GLU A C 1
ATOM 3532 O O . GLU A 1 456 ? -6.385 -39.009 -5.171 1.00 90.00 456 GLU A O 1
ATOM 3537 N N . PRO A 1 457 ? -6.539 -36.895 -5.906 1.00 86.81 457 PRO A N 1
ATOM 3538 C CA . PRO A 1 457 ? -5.374 -37.015 -6.790 1.00 86.81 457 PRO A CA 1
ATOM 3539 C C . PRO A 1 457 ? -4.044 -37.174 -6.035 1.00 86.81 457 PRO A C 1
ATOM 3541 O O . PRO A 1 457 ? -3.006 -37.476 -6.628 1.00 86.81 457 PRO A O 1
ATOM 3544 N N . PHE A 1 458 ? -4.054 -36.911 -4.729 1.00 84.12 458 PHE A N 1
ATOM 3545 C CA . PHE A 1 458 ? -2.871 -36.816 -3.881 1.00 84.12 458 PHE A CA 1
ATOM 3546 C C . PHE A 1 458 ? -2.727 -38.015 -2.937 1.00 84.12 458 PHE A C 1
ATOM 3548 O O . PHE A 1 458 ? -1.637 -38.246 -2.422 1.00 84.12 458 PHE A O 1
ATOM 3555 N N . ALA A 1 459 ? -3.783 -38.802 -2.726 1.00 84.12 459 ALA A N 1
ATOM 3556 C CA . ALA A 1 459 ? -3.744 -40.007 -1.908 1.00 84.12 459 ALA A CA 1
ATOM 3557 C C . ALA A 1 459 ? -3.109 -41.185 -2.670 1.00 84.12 459 ALA A C 1
ATOM 3559 O O . ALA A 1 459 ? -3.313 -41.350 -3.876 1.00 84.12 459 ALA A O 1
ATOM 3560 N N . ARG A 1 460 ? -2.330 -42.015 -1.965 1.00 83.12 460 ARG A N 1
ATOM 3561 C CA . ARG A 1 460 ? -1.663 -43.204 -2.520 1.00 83.12 460 ARG A CA 1
ATOM 3562 C C . ARG A 1 460 ? -2.081 -44.485 -1.796 1.00 83.12 460 ARG A C 1
ATOM 3564 O O . ARG A 1 460 ? -1.998 -44.523 -0.565 1.00 83.12 460 ARG A O 1
ATOM 3571 N N . PRO A 1 461 ? -2.507 -45.540 -2.516 1.00 78.25 461 PRO A N 1
ATOM 3572 C CA . PRO A 1 461 ? -2.757 -46.844 -1.908 1.00 78.25 461 PRO A CA 1
ATOM 3573 C C . PRO A 1 461 ? -1.441 -47.486 -1.419 1.00 78.25 461 PRO A C 1
ATOM 3575 O O . PRO A 1 461 ? -0.364 -47.078 -1.854 1.00 78.25 461 PRO A O 1
ATOM 3578 N N . PRO A 1 462 ? -1.493 -48.492 -0.526 1.00 69.38 462 PRO A N 1
ATOM 3579 C CA . PRO A 1 462 ? -2.689 -49.056 0.110 1.00 69.38 462 PRO A CA 1
ATOM 3580 C C . PRO A 1 462 ? -3.121 -48.302 1.381 1.00 69.38 462 PRO A C 1
ATOM 3582 O O . PRO A 1 462 ? -4.198 -48.555 1.909 1.00 69.38 462 PRO A O 1
ATOM 3585 N N . PHE A 1 463 ? -2.302 -47.365 1.868 1.00 72.44 463 PHE A N 1
ATOM 3586 C CA . PHE A 1 463 ? -2.496 -46.707 3.168 1.00 72.44 463 PHE A CA 1
ATOM 3587 C C . PHE A 1 463 ? -3.043 -45.273 3.073 1.00 72.44 463 PHE A C 1
ATOM 3589 O O . PHE A 1 463 ? -3.054 -44.557 4.071 1.00 72.44 463 PHE A O 1
ATOM 3596 N N . TYR A 1 464 ? -3.474 -44.842 1.883 1.00 70.81 464 TYR A N 1
ATOM 3597 C CA . TYR A 1 464 ? -3.964 -43.486 1.597 1.00 70.81 464 TYR A CA 1
ATOM 3598 C C . TYR A 1 464 ? -2.994 -42.379 2.042 1.00 70.81 464 TYR A C 1
ATOM 3600 O O . TYR A 1 464 ? -3.404 -41.328 2.539 1.00 70.81 464 TYR A O 1
ATOM 3608 N N . LEU A 1 465 ? -1.688 -42.602 1.856 1.00 75.50 465 LEU A N 1
ATOM 3609 C CA . LEU A 1 465 ? -0.677 -41.611 2.222 1.00 75.50 465 LEU A CA 1
ATOM 3610 C C . LEU A 1 465 ? -0.718 -40.426 1.250 1.00 75.50 465 LEU A C 1
ATOM 3612 O O . LEU A 1 465 ? -0.903 -40.596 0.047 1.00 75.50 465 LEU A O 1
ATOM 3616 N N . PHE A 1 466 ? -0.559 -39.218 1.785 1.00 77.12 466 PHE A N 1
ATOM 3617 C CA . PHE A 1 466 ? -0.883 -37.977 1.081 1.00 77.12 466 PHE A CA 1
ATOM 3618 C C . PHE A 1 466 ? 0.345 -37.335 0.431 1.00 77.12 466 PHE A C 1
ATOM 3620 O O . PHE A 1 466 ? 1.333 -37.090 1.124 1.00 77.12 466 PHE A O 1
ATOM 3627 N N . SER A 1 467 ? 0.284 -37.019 -0.861 1.00 79.19 467 SER A N 1
ATOM 3628 C CA . SER A 1 467 ? 1.355 -36.363 -1.615 1.00 79.19 467 SER A CA 1
ATOM 3629 C C . SER A 1 467 ? 1.117 -34.867 -1.829 1.00 79.19 467 SER A C 1
ATOM 3631 O O . SER A 1 467 ? -0.007 -34.381 -1.828 1.00 79.19 467 SER A O 1
ATOM 3633 N N . GLU A 1 468 ? 2.189 -34.104 -2.036 1.00 73.88 468 GLU A N 1
ATOM 3634 C CA . GLU A 1 468 ? 2.105 -32.681 -2.383 1.00 73.88 468 GLU A CA 1
ATOM 3635 C C . GLU A 1 468 ? 1.626 -32.454 -3.827 1.00 73.88 468 GLU A C 1
ATOM 3637 O O . GLU A 1 468 ? 0.965 -31.451 -4.123 1.00 73.88 468 GLU A O 1
ATOM 3642 N N . LYS A 1 469 ? 1.984 -33.368 -4.740 1.00 76.31 469 LYS A N 1
ATOM 3643 C CA . LYS A 1 469 ? 1.768 -33.237 -6.186 1.00 76.31 469 LYS A CA 1
ATOM 3644 C C . LYS A 1 469 ? 0.965 -34.418 -6.717 1.00 76.31 469 LYS A C 1
ATOM 3646 O O . LYS A 1 469 ? 1.141 -35.547 -6.277 1.00 76.31 469 LYS A O 1
ATOM 3651 N N . ARG A 1 470 ? 0.141 -34.165 -7.736 1.00 75.19 470 ARG A N 1
ATOM 3652 C CA . ARG A 1 470 ? -0.730 -35.183 -8.350 1.00 75.19 470 ARG A CA 1
ATOM 3653 C C . ARG A 1 470 ? 0.050 -36.357 -8.947 1.00 75.19 470 ARG A C 1
ATOM 3655 O O . ARG A 1 470 ? -0.429 -37.480 -8.921 1.00 75.19 470 ARG A O 1
ATOM 3662 N N . THR A 1 471 ? 1.259 -36.101 -9.441 1.00 70.00 471 THR A N 1
ATOM 3663 C CA . THR A 1 471 ? 2.059 -37.040 -10.243 1.00 70.00 471 THR A CA 1
ATOM 3664 C C . THR A 1 471 ? 3.285 -37.610 -9.525 1.00 70.00 471 THR A C 1
ATOM 3666 O O . THR A 1 471 ? 4.081 -38.296 -10.157 1.00 70.00 471 THR A O 1
ATOM 3669 N N . ARG A 1 472 ? 3.492 -37.305 -8.236 1.00 66.25 472 ARG A N 1
ATOM 3670 C CA . ARG A 1 472 ? 4.658 -37.788 -7.471 1.00 66.25 472 ARG A CA 1
ATOM 3671 C C . ARG A 1 472 ? 4.225 -38.683 -6.315 1.00 66.25 472 ARG A C 1
ATOM 3673 O O . ARG A 1 472 ? 3.136 -38.501 -5.784 1.00 66.25 472 ARG A O 1
ATOM 3680 N N . ASP A 1 473 ? 5.105 -39.590 -5.899 1.00 67.69 473 ASP A N 1
ATOM 3681 C CA . ASP A 1 473 ? 4.861 -40.542 -4.798 1.00 67.69 473 ASP A CA 1
ATOM 3682 C C . ASP A 1 473 ? 5.573 -40.148 -3.497 1.00 67.69 473 ASP A C 1
ATOM 3684 O O . ASP A 1 473 ? 5.756 -40.948 -2.582 1.00 67.69 473 ASP A O 1
ATOM 3688 N N . ASN A 1 474 ? 5.941 -38.871 -3.381 1.00 67.31 474 ASN A N 1
ATOM 3689 C CA . ASN A 1 474 ? 6.431 -38.302 -2.133 1.00 67.31 474 ASN A CA 1
ATOM 3690 C C . ASN A 1 474 ? 5.235 -38.116 -1.206 1.00 67.31 474 ASN A C 1
ATOM 3692 O O . ASN A 1 474 ? 4.445 -37.191 -1.399 1.00 67.31 474 ASN A O 1
ATOM 3696 N N . VAL A 1 475 ? 5.080 -39.025 -0.256 1.00 70.44 475 VAL A N 1
ATOM 3697 C CA . VAL A 1 475 ? 3.930 -39.095 0.643 1.00 70.44 475 VAL A CA 1
ATOM 3698 C C . VAL A 1 475 ? 4.227 -38.478 2.021 1.00 70.44 475 VAL A C 1
ATOM 3700 O O . VAL A 1 475 ? 5.357 -38.087 2.298 1.00 70.44 475 VAL A O 1
ATOM 3703 N N . CYS A 1 476 ? 3.209 -38.375 2.884 1.00 74.25 476 CYS A N 1
ATOM 3704 C CA . CYS A 1 476 ? 3.242 -37.710 4.200 1.00 74.25 476 CYS A CA 1
ATOM 3705 C C . CYS A 1 476 ? 3.309 -36.169 4.148 1.00 74.25 476 CYS A C 1
ATOM 3707 O O . CYS A 1 476 ? 3.880 -35.525 5.028 1.00 74.25 476 CYS A O 1
ATOM 3709 N N . PHE A 1 477 ? 2.676 -35.551 3.148 1.00 77.12 477 PHE A N 1
ATOM 3710 C CA . PHE A 1 477 ? 2.569 -34.097 3.039 1.00 77.12 477 PHE A CA 1
ATOM 3711 C C . PHE A 1 477 ? 1.553 -33.514 4.040 1.00 77.12 477 PHE A C 1
ATOM 3713 O O . PHE A 1 477 ? 0.357 -33.374 3.766 1.00 77.12 477 PHE A O 1
ATOM 3720 N N . LEU A 1 478 ? 2.054 -33.149 5.223 1.00 77.31 478 LEU A N 1
ATOM 3721 C CA . LEU A 1 478 ? 1.248 -32.672 6.353 1.00 77.31 478 LEU A CA 1
ATOM 3722 C C . LEU A 1 478 ? 0.505 -31.361 6.080 1.00 77.31 478 LEU A C 1
ATOM 3724 O O . LEU A 1 478 ? -0.584 -31.170 6.608 1.00 77.31 478 LEU A O 1
ATOM 3728 N N . THR A 1 479 ? 1.045 -30.465 5.252 1.00 74.19 479 THR A N 1
ATOM 3729 C CA . THR A 1 479 ? 0.387 -29.186 4.938 1.00 74.19 479 THR A CA 1
ATOM 3730 C C . THR A 1 479 ? -0.890 -29.393 4.127 1.00 74.19 479 THR A C 1
ATOM 3732 O O . THR A 1 479 ? -1.897 -28.746 4.402 1.00 74.19 479 THR A O 1
ATOM 3735 N N . GLY A 1 480 ? -0.887 -30.325 3.170 1.00 72.94 480 GLY A N 1
ATOM 3736 C CA . GLY A 1 480 ? -2.083 -30.691 2.404 1.00 72.94 480 GLY A CA 1
ATOM 3737 C C . GLY A 1 480 ? -3.138 -31.370 3.279 1.00 72.94 480 GLY A C 1
ATOM 3738 O O . GLY A 1 480 ? -4.307 -30.993 3.232 1.00 72.94 480 GLY A O 1
ATOM 3739 N N . LEU A 1 481 ? -2.711 -32.281 4.162 1.00 78.38 481 LEU A N 1
ATOM 3740 C CA . LEU A 1 481 ? -3.579 -32.889 5.180 1.00 78.38 481 LEU A CA 1
ATOM 3741 C C . LEU A 1 481 ? -4.160 -31.843 6.142 1.00 78.38 481 LEU A C 1
ATOM 3743 O O . LEU A 1 481 ? -5.350 -31.867 6.450 1.00 78.38 481 LEU A O 1
ATOM 3747 N N . GLY A 1 482 ? -3.333 -30.893 6.579 1.00 80.44 482 GLY A N 1
ATOM 3748 C CA . GLY A 1 482 ? -3.736 -29.758 7.401 1.00 80.44 482 GLY A CA 1
ATOM 3749 C C . GLY A 1 482 ? -4.744 -28.864 6.685 1.00 80.44 482 GLY A C 1
ATOM 3750 O O . GLY A 1 482 ? -5.730 -28.468 7.294 1.00 80.44 482 GLY A O 1
ATOM 3751 N N . GLY A 1 483 ? -4.557 -28.611 5.388 1.00 80.25 483 GLY A N 1
ATOM 3752 C CA . GLY A 1 483 ? -5.522 -27.916 4.535 1.00 80.25 483 GLY A CA 1
ATOM 3753 C C . GLY A 1 483 ? -6.860 -28.652 4.449 1.00 80.25 483 GLY A C 1
ATOM 3754 O O . GLY A 1 483 ? -7.906 -28.043 4.665 1.00 80.25 483 GLY A O 1
ATOM 3755 N N . CYS A 1 484 ? -6.842 -29.970 4.240 1.00 84.31 484 CYS A N 1
ATOM 3756 C CA . CYS A 1 484 ? -8.057 -30.790 4.227 1.00 84.31 484 CYS A CA 1
ATOM 3757 C C . CYS A 1 484 ? -8.782 -30.733 5.579 1.00 84.31 484 CYS A C 1
ATOM 3759 O O . CYS A 1 484 ? -9.998 -30.550 5.639 1.00 84.31 484 CYS A O 1
ATOM 3761 N N . LEU A 1 485 ? -8.038 -30.817 6.684 1.00 88.06 485 LEU A N 1
ATOM 3762 C CA . LEU A 1 485 ? -8.600 -30.673 8.023 1.00 88.06 485 LEU A CA 1
ATOM 3763 C C . LEU A 1 485 ? -9.164 -29.261 8.253 1.00 88.06 485 LEU A C 1
ATOM 3765 O O . LEU A 1 485 ? -10.231 -29.119 8.846 1.00 88.06 485 LEU A O 1
ATOM 3769 N N . GLN A 1 486 ? -8.506 -28.217 7.745 1.00 87.12 486 GLN A N 1
ATOM 3770 C CA . GLN A 1 486 ? -9.021 -26.846 7.774 1.00 87.12 486 GLN A CA 1
ATOM 3771 C C . GLN A 1 486 ? -10.305 -26.697 6.949 1.00 87.12 486 GLN A C 1
ATOM 3773 O O . GLN A 1 486 ? -11.221 -26.015 7.402 1.00 87.12 486 GLN A O 1
ATOM 3778 N N . ALA A 1 487 ? -10.429 -27.372 5.804 1.00 89.12 487 ALA A N 1
ATOM 3779 C CA . ALA A 1 487 ? -11.677 -27.436 5.041 1.00 89.12 487 ALA A CA 1
ATOM 3780 C C . ALA A 1 487 ? -12.810 -28.071 5.855 1.00 89.12 487 ALA A C 1
ATOM 3782 O O . ALA A 1 487 ? -13.922 -27.551 5.858 1.00 89.12 487 ALA A O 1
ATOM 3783 N N . VAL A 1 488 ? -12.526 -29.114 6.640 1.00 92.19 488 VAL A N 1
ATOM 3784 C CA . VAL A 1 488 ? -13.511 -29.708 7.558 1.00 92.19 488 VAL A CA 1
ATOM 3785 C C . VAL A 1 488 ? -13.859 -28.773 8.719 1.00 92.19 488 VAL A C 1
ATOM 3787 O O . VAL A 1 488 ? -15.036 -28.585 9.008 1.00 92.19 488 VAL A O 1
ATOM 3790 N N . ILE A 1 489 ? -12.872 -28.161 9.375 1.00 91.31 489 ILE A N 1
ATOM 3791 C CA . ILE A 1 489 ? -13.067 -27.358 10.596 1.00 91.31 489 ILE A CA 1
ATOM 3792 C C . ILE A 1 489 ? -13.628 -25.962 10.286 1.00 91.31 489 ILE A C 1
ATOM 3794 O O . ILE A 1 489 ? -14.613 -25.534 10.887 1.00 91.31 489 ILE A O 1
ATOM 3798 N N . TYR A 1 490 ? -13.011 -25.238 9.354 1.00 90.00 490 TYR A N 1
ATOM 3799 C CA . TYR A 1 490 ? -13.319 -23.837 9.046 1.00 90.00 490 TYR A CA 1
ATOM 3800 C C . TYR A 1 490 ? -14.201 -23.670 7.802 1.00 90.00 490 TYR A C 1
ATOM 3802 O O . TYR A 1 490 ? -14.819 -22.614 7.638 1.00 90.00 490 TYR A O 1
ATOM 3810 N N . GLY A 1 491 ? -14.274 -24.691 6.945 1.00 90.94 491 GLY A N 1
ATOM 3811 C CA . GLY A 1 491 ? -15.209 -24.768 5.821 1.00 90.94 491 GLY A CA 1
ATOM 3812 C C . GLY A 1 491 ? -16.529 -25.416 6.238 1.00 90.94 491 GLY A C 1
ATOM 3813 O O . GLY A 1 491 ? -17.467 -24.711 6.595 1.00 90.94 491 GLY A O 1
ATOM 3814 N N . PHE A 1 492 ? -16.590 -26.750 6.235 1.00 94.62 492 PHE A N 1
ATOM 3815 C CA . PHE A 1 492 ? -17.827 -27.523 6.415 1.00 94.62 492 PHE A CA 1
ATOM 3816 C C . PHE A 1 492 ? -18.438 -27.410 7.815 1.00 94.62 492 PHE A C 1
ATOM 3818 O O . PHE A 1 492 ? -19.639 -27.178 7.932 1.00 94.62 492 PHE A O 1
ATOM 3825 N N . ALA A 1 493 ? -17.645 -27.533 8.886 1.00 93.25 493 ALA A N 1
ATOM 3826 C CA . ALA A 1 493 ? -18.114 -27.221 10.239 1.00 93.25 493 ALA A CA 1
ATOM 3827 C C . ALA A 1 493 ? -18.256 -25.713 10.452 1.00 93.25 493 ALA A C 1
ATOM 3829 O O . ALA A 1 493 ? -19.043 -25.265 11.284 1.00 93.25 493 ALA A O 1
ATOM 3830 N N . GLY A 1 494 ? -17.497 -24.934 9.682 1.00 89.56 494 GLY A N 1
ATOM 3831 C CA . GLY A 1 494 ? -17.622 -23.492 9.631 1.00 89.56 494 GLY A CA 1
ATOM 3832 C C . GLY A 1 494 ? -17.257 -22.792 10.930 1.00 89.56 494 GLY A C 1
ATOM 3833 O O . GLY A 1 494 ? -17.819 -21.735 11.209 1.00 89.56 494 GLY A O 1
ATOM 3834 N N . ILE A 1 495 ? -16.352 -23.355 11.732 1.00 90.62 495 ILE A N 1
ATOM 3835 C CA . ILE A 1 495 ? -15.873 -22.704 12.954 1.00 90.62 495 ILE A CA 1
ATOM 3836 C C . ILE A 1 495 ? -15.257 -21.343 12.596 1.00 90.62 495 ILE A C 1
ATOM 3838 O O . ILE A 1 495 ? -14.673 -21.175 11.520 1.00 90.62 495 ILE A O 1
ATOM 3842 N N . ARG A 1 496 ? -15.444 -20.352 13.472 1.00 84.81 496 ARG A N 1
ATOM 3843 C CA . ARG A 1 496 ? -14.928 -18.988 13.303 1.00 84.81 496 ARG A CA 1
ATOM 3844 C C . ARG A 1 496 ? -14.060 -18.596 14.499 1.00 84.81 496 ARG A C 1
ATOM 3846 O O . ARG A 1 496 ? -14.526 -18.619 15.636 1.00 84.81 496 ARG A O 1
ATOM 3853 N N . LEU A 1 497 ? -12.815 -18.231 14.233 1.00 75.88 497 LEU A N 1
ATOM 3854 C CA . LEU A 1 497 ? -11.827 -17.601 15.113 1.00 75.88 497 LEU A CA 1
ATOM 3855 C C . LEU A 1 497 ? -12.142 -16.112 15.366 1.00 75.88 497 LEU A C 1
ATOM 3857 O O . LEU A 1 497 ? -11.307 -15.228 15.180 1.00 75.88 497 LEU A O 1
ATOM 3861 N N . VAL A 1 498 ? -13.359 -15.837 15.826 1.00 68.19 498 VAL A N 1
ATOM 3862 C CA . VAL A 1 498 ? -13.811 -14.496 16.218 1.00 68.19 498 VAL A CA 1
ATOM 3863 C C . VAL A 1 498 ? -13.605 -14.256 17.711 1.00 68.19 498 VAL A C 1
ATOM 3865 O O . VAL A 1 498 ? -13.586 -15.193 18.506 1.00 68.19 498 VAL A O 1
ATOM 3868 N N . ASP A 1 499 ? -13.507 -12.993 18.129 1.00 75.31 499 ASP A N 1
ATOM 3869 C CA . ASP A 1 499 ? -13.375 -12.629 19.544 1.00 75.31 499 ASP A CA 1
ATOM 3870 C C . ASP A 1 499 ? -14.709 -12.813 20.305 1.00 75.31 499 ASP A C 1
ATOM 3872 O O . ASP A 1 499 ? -15.441 -11.867 20.592 1.00 75.31 499 ASP A O 1
ATOM 3876 N N . SER A 1 500 ? -15.067 -14.070 20.582 1.00 74.75 500 SER A N 1
ATOM 3877 C CA . SER A 1 500 ? -16.326 -14.477 21.221 1.00 74.75 500 SER A CA 1
ATOM 3878 C C . SER A 1 500 ? -16.064 -15.259 22.514 1.00 74.75 500 SER A C 1
ATOM 3880 O O . SER A 1 500 ? -15.139 -16.068 22.544 1.00 74.75 500 SER A O 1
ATOM 3882 N N . PRO A 1 501 ? -16.856 -15.073 23.591 1.00 79.94 501 PRO A N 1
ATOM 3883 C CA . PRO A 1 501 ? -16.751 -15.884 24.810 1.00 79.94 501 PRO A CA 1
ATOM 3884 C C . PRO A 1 501 ? -17.005 -17.381 24.580 1.00 79.94 501 PRO A C 1
ATOM 3886 O O . PRO A 1 501 ? -16.303 -18.214 25.149 1.00 79.94 501 PRO A O 1
ATOM 3889 N N . GLU A 1 502 ? -17.959 -17.713 23.709 1.00 84.69 502 GLU A N 1
ATOM 3890 C CA . GLU A 1 502 ? -18.290 -19.083 23.301 1.00 84.69 502 GLU A CA 1
ATOM 3891 C C . GLU A 1 502 ? -17.919 -19.312 21.829 1.00 84.69 502 GLU A C 1
ATOM 3893 O O . GLU A 1 502 ? -17.939 -18.353 21.045 1.00 84.69 502 GLU A O 1
ATOM 3898 N N . PRO A 1 503 ? -17.559 -20.546 21.435 1.00 88.38 503 PRO A N 1
ATOM 3899 C CA . PRO A 1 503 ? -17.191 -20.841 20.058 1.00 88.38 503 PRO A CA 1
ATOM 3900 C C . PRO A 1 503 ? -18.398 -20.722 19.120 1.00 88.38 503 PRO A C 1
ATOM 3902 O O . PRO A 1 503 ? -19.531 -21.025 19.490 1.00 88.38 503 PRO A O 1
ATOM 3905 N N . GLN A 1 504 ? -18.145 -20.287 17.885 1.00 87.50 504 GLN A N 1
ATOM 3906 C CA . GLN A 1 504 ? -19.171 -20.141 16.851 1.00 87.50 504 GLN A CA 1
ATOM 3907 C C . GLN A 1 504 ? -18.848 -21.010 15.642 1.00 87.50 504 GLN A C 1
ATOM 3909 O O . GLN A 1 504 ? -17.682 -21.221 15.307 1.00 87.50 504 GLN A O 1
ATOM 3914 N N . ALA A 1 505 ? -19.905 -21.489 14.990 1.00 88.94 505 ALA A N 1
ATOM 3915 C CA . ALA A 1 505 ? -19.848 -22.282 13.774 1.00 88.94 505 ALA A CA 1
ATOM 3916 C C . ALA A 1 505 ? -20.945 -21.833 12.803 1.00 88.94 505 ALA A C 1
ATOM 3918 O O . ALA A 1 505 ? -22.067 -21.549 13.221 1.00 88.94 505 ALA A O 1
ATOM 3919 N N . GLN A 1 506 ? -20.618 -21.801 11.515 1.00 89.94 506 GLN A N 1
ATOM 3920 C CA . GLN A 1 506 ? -21.539 -21.587 10.399 1.00 89.94 506 GLN A CA 1
ATOM 3921 C C . GLN A 1 506 ? -21.394 -22.746 9.414 1.00 89.94 506 GLN A C 1
ATOM 3923 O O . GLN A 1 506 ? -20.642 -22.636 8.442 1.00 89.94 506 GLN A O 1
ATOM 3928 N N . PRO A 1 507 ? -22.048 -23.879 9.694 1.00 91.50 507 PRO A N 1
ATOM 3929 C CA . PRO A 1 507 ? -21.833 -25.079 8.916 1.00 91.50 507 PRO A CA 1
ATOM 3930 C C . PRO A 1 507 ? -22.361 -24.953 7.490 1.00 91.50 507 PRO A C 1
ATOM 3932 O O . PRO A 1 507 ? -23.406 -24.353 7.251 1.00 91.50 507 PRO A O 1
ATOM 3935 N N . CYS A 1 508 ? -21.677 -25.606 6.563 1.00 93.12 508 CYS A N 1
ATOM 3936 C CA . CYS A 1 508 ? -22.121 -25.800 5.191 1.00 93.12 508 CYS A CA 1
ATOM 3937 C C . CYS A 1 508 ? -21.895 -27.273 4.863 1.00 93.12 508 CYS A C 1
ATOM 3939 O O . CYS A 1 508 ? -20.822 -27.648 4.405 1.00 93.12 508 CYS A O 1
ATOM 3941 N N . LEU A 1 509 ? -22.855 -28.139 5.199 1.00 92.69 509 LEU A N 1
ATOM 3942 C CA . LEU A 1 509 ? -22.715 -29.565 4.908 1.00 92.69 509 LEU A CA 1
ATOM 3943 C C . LEU A 1 509 ? -23.043 -29.829 3.433 1.00 92.69 509 LEU A C 1
ATOM 3945 O O . LEU A 1 509 ? -24.077 -29.357 2.957 1.00 92.69 509 LEU A O 1
ATOM 3949 N N . PRO A 1 510 ? -22.196 -30.573 2.704 1.00 89.94 510 PRO A N 1
ATOM 3950 C CA . PRO A 1 510 ? -22.475 -30.913 1.320 1.00 89.94 510 PRO A CA 1
ATOM 3951 C C . PRO A 1 510 ? -23.570 -31.983 1.200 1.00 89.94 510 PRO A C 1
ATOM 3953 O O . PRO A 1 510 ? -23.813 -32.728 2.159 1.00 89.94 510 PRO A O 1
ATOM 3956 N N . PRO A 1 511 ? -24.216 -32.112 0.025 1.00 81.75 511 PRO A N 1
ATOM 3957 C CA . PRO A 1 511 ? -25.196 -33.166 -0.212 1.00 81.75 511 PRO A CA 1
ATOM 3958 C C . PRO A 1 511 ? -24.632 -34.560 0.099 1.00 81.75 511 PRO A C 1
ATOM 3960 O O . PRO A 1 511 ? -23.493 -34.882 -0.239 1.00 81.75 511 PRO A O 1
ATOM 3963 N N . GLY A 1 512 ? -25.435 -35.387 0.773 1.00 85.81 512 GLY A N 1
ATOM 3964 C CA . GLY A 1 512 ? -25.062 -36.742 1.198 1.00 85.81 512 GLY A CA 1
ATOM 3965 C C . GLY A 1 512 ? -24.456 -36.846 2.603 1.00 85.81 512 GLY A C 1
ATOM 3966 O O . GLY A 1 512 ? -24.336 -37.953 3.123 1.00 85.81 512 GLY A O 1
ATOM 3967 N N . TRP A 1 513 ? -24.112 -35.733 3.260 1.00 91.44 513 TRP A N 1
ATOM 3968 C CA . TRP A 1 513 ? -23.696 -35.745 4.667 1.00 91.44 513 TRP A CA 1
ATOM 3969 C C . TRP A 1 513 ? -24.902 -35.500 5.574 1.00 91.44 513 TRP A C 1
ATOM 3971 O O . TRP A 1 513 ? -25.504 -34.431 5.536 1.00 91.44 513 TRP A O 1
ATOM 3981 N N . SER A 1 514 ? -25.246 -36.471 6.422 1.00 91.25 514 SER A N 1
ATOM 3982 C CA . SER A 1 514 ? -26.355 -36.333 7.378 1.00 91.25 514 SER A CA 1
ATOM 3983 C C . SER A 1 514 ? -25.950 -35.608 8.665 1.00 91.25 514 SER A C 1
ATOM 3985 O O . SER A 1 514 ? -26.781 -34.936 9.277 1.00 91.25 514 SER A O 1
ATOM 3987 N N . ALA A 1 515 ? -24.682 -35.712 9.078 1.00 92.56 515 ALA A N 1
ATOM 3988 C CA . ALA A 1 515 ? -24.149 -35.023 10.248 1.00 92.56 515 ALA A CA 1
ATOM 3989 C C . ALA A 1 515 ? -22.615 -34.896 10.221 1.00 92.56 515 ALA A C 1
ATOM 3991 O O . ALA A 1 515 ? -21.920 -35.721 9.632 1.00 92.56 515 ALA A O 1
ATOM 3992 N N . LEU A 1 516 ? -22.089 -33.904 10.944 1.00 94.06 516 LEU A N 1
ATOM 3993 C CA . LEU A 1 516 ? -20.672 -33.719 11.254 1.00 94.06 516 LEU A CA 1
ATOM 3994 C C . LEU A 1 516 ? -20.511 -33.464 12.756 1.00 94.06 516 LEU A C 1
ATOM 3996 O O . LEU A 1 516 ? -21.173 -32.599 13.326 1.00 94.06 516 LEU A O 1
ATOM 4000 N N . ARG A 1 517 ? -19.621 -34.215 13.410 1.00 95.25 517 ARG A N 1
ATOM 4001 C CA . ARG A 1 517 ? -19.362 -34.099 14.851 1.00 95.25 517 ARG A CA 1
ATOM 4002 C C . ARG A 1 517 ? -17.886 -33.846 15.104 1.00 95.25 517 ARG A C 1
ATOM 4004 O O . ARG A 1 517 ? -17.051 -34.654 14.711 1.00 95.25 517 ARG A O 1
ATOM 4011 N N . LEU A 1 518 ? -17.581 -32.766 15.812 1.00 93.25 518 LEU A N 1
ATOM 4012 C CA . LEU A 1 518 ? -16.235 -32.436 16.270 1.00 93.25 518 LEU A CA 1
ATOM 4013 C C . LEU A 1 518 ? -16.222 -32.453 17.797 1.00 93.25 518 LEU A C 1
ATOM 4015 O O . LEU A 1 518 ? -17.064 -31.826 18.435 1.00 93.25 518 LEU A O 1
ATOM 4019 N N . ARG A 1 519 ? -15.281 -33.185 18.395 1.00 92.69 519 ARG A N 1
ATOM 4020 C CA . ARG A 1 519 ? -15.201 -33.352 19.852 1.00 92.69 519 ARG A CA 1
ATOM 4021 C C . ARG A 1 519 ? -13.944 -32.714 20.421 1.00 92.69 519 ARG A C 1
ATOM 4023 O O . ARG A 1 519 ? -12.891 -32.749 19.793 1.00 92.69 519 ARG A O 1
ATOM 4030 N N . GLY A 1 520 ? -14.040 -32.188 21.638 1.00 87.56 520 GLY A N 1
ATOM 4031 C CA . GLY A 1 520 ? -12.893 -31.676 22.386 1.00 87.56 520 GLY A CA 1
ATOM 4032 C C . GLY A 1 520 ? -12.301 -30.373 21.843 1.00 87.56 520 GLY A C 1
ATOM 4033 O O . GLY A 1 520 ? -11.101 -30.144 21.998 1.00 87.56 520 GLY A O 1
ATOM 4034 N N . ILE A 1 521 ? -13.122 -29.510 21.246 1.00 87.56 521 ILE A N 1
ATOM 4035 C CA . ILE A 1 521 ? -12.725 -28.171 20.801 1.00 87.56 521 ILE A CA 1
ATOM 4036 C C . ILE A 1 521 ? -12.417 -27.316 22.033 1.00 87.56 521 ILE A C 1
ATOM 4038 O O . ILE A 1 521 ? -13.239 -27.200 22.940 1.00 87.56 521 ILE A O 1
ATOM 4042 N N . HIS A 1 522 ? -11.229 -26.715 22.076 1.00 88.31 522 HIS A N 1
ATOM 4043 C CA . HIS A 1 522 ? -10.830 -25.823 23.163 1.00 88.31 522 HIS A CA 1
ATOM 4044 C C . HIS A 1 522 ? -11.058 -24.371 22.748 1.00 88.31 522 HIS A C 1
ATOM 4046 O O . HIS A 1 522 ? -10.539 -23.925 21.729 1.00 88.31 522 HIS A O 1
ATOM 4052 N N . TRP A 1 523 ? -11.816 -23.630 23.553 1.00 83.56 523 TRP A N 1
ATOM 4053 C CA . TRP A 1 523 ? -12.153 -22.237 23.293 1.00 83.56 523 TRP A CA 1
ATOM 4054 C C . TRP A 1 523 ? -12.100 -21.430 24.588 1.00 83.56 523 TRP A C 1
ATOM 4056 O O . TRP A 1 523 ? -12.836 -21.717 25.534 1.00 83.56 523 TRP A O 1
ATOM 4066 N N . ARG A 1 524 ? -11.189 -20.446 24.647 1.00 81.50 524 ARG A N 1
ATOM 4067 C CA . ARG A 1 524 ? -10.973 -19.554 25.806 1.00 81.50 524 ARG A CA 1
ATOM 4068 C C . ARG A 1 524 ? -10.919 -20.286 27.160 1.00 81.50 524 ARG A C 1
ATOM 4070 O O . ARG A 1 524 ? -11.558 -19.889 28.128 1.00 81.50 524 ARG A O 1
ATOM 4077 N N . GLY A 1 525 ? -10.163 -21.383 27.218 1.00 80.75 525 GLY A N 1
ATOM 4078 C CA . GLY A 1 525 ? -9.956 -22.170 28.443 1.00 80.75 525 GLY A CA 1
ATOM 4079 C C . GLY A 1 525 ? -11.078 -23.157 28.794 1.00 80.75 525 GLY A C 1
ATOM 4080 O O . GLY A 1 525 ? -10.939 -23.904 29.758 1.00 80.75 525 GLY A O 1
ATOM 4081 N N . ALA A 1 526 ? -12.161 -23.219 28.013 1.00 84.31 526 ALA A N 1
ATOM 4082 C 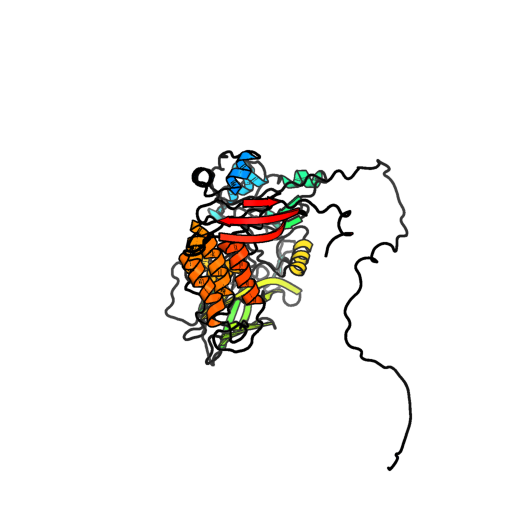CA . ALA A 1 526 ? -13.226 -24.211 28.156 1.00 84.31 526 ALA A CA 1
ATOM 4083 C C . ALA A 1 526 ? -13.218 -25.225 26.998 1.00 84.31 526 ALA A C 1
ATOM 4085 O O . ALA A 1 526 ? -12.675 -24.960 25.925 1.00 84.31 526 ALA A O 1
ATOM 4086 N N . ARG A 1 527 ? -13.819 -26.400 27.221 1.00 92.50 527 ARG A N 1
ATOM 4087 C CA . ARG A 1 527 ? -13.925 -27.481 26.228 1.00 92.50 527 ARG A CA 1
ATOM 4088 C C . ARG A 1 527 ? -15.356 -27.633 25.735 1.00 92.50 527 ARG A C 1
ATOM 4090 O O . ARG A 1 527 ? -16.283 -27.623 26.544 1.00 92.50 527 ARG A O 1
ATOM 4097 N N . TYR A 1 528 ? -15.510 -27.838 24.433 1.00 92.25 528 TYR A N 1
ATOM 4098 C CA . TYR A 1 528 ? -16.794 -27.985 23.766 1.00 92.25 528 TYR A CA 1
ATOM 4099 C C . TYR A 1 528 ? -16.787 -29.153 22.779 1.00 92.25 528 TYR A C 1
ATOM 4101 O O . TYR A 1 528 ? -15.781 -29.420 22.123 1.00 92.25 528 TYR A O 1
ATOM 4109 N N . ASP A 1 529 ? -17.941 -29.795 22.641 1.00 95.31 529 ASP A N 1
ATOM 4110 C CA . ASP A 1 529 ? -18.264 -30.643 21.496 1.00 95.31 529 ASP A CA 1
ATOM 4111 C C . ASP A 1 529 ? -19.238 -29.888 20.581 1.00 95.31 529 ASP A C 1
ATOM 4113 O O . ASP A 1 529 ? -20.147 -29.211 21.066 1.00 95.31 529 ASP A O 1
ATOM 4117 N N . LEU A 1 530 ? -19.044 -30.007 19.269 1.00 95.19 530 LEU A N 1
ATOM 4118 C CA . LEU A 1 530 ? -19.913 -29.462 18.230 1.00 95.19 530 LEU A CA 1
ATOM 4119 C C . LEU A 1 530 ? -20.583 -30.608 17.474 1.00 95.19 530 LEU A C 1
ATOM 4121 O O . LEU A 1 530 ? -19.905 -31.454 16.887 1.00 95.19 530 LEU A O 1
ATOM 4125 N N . GLU A 1 531 ? -21.910 -30.607 17.446 1.00 95.75 531 GLU A N 1
ATOM 4126 C CA . GLU A 1 531 ? -22.714 -31.485 16.601 1.00 95.75 531 GLU A CA 1
ATOM 4127 C C . GLU A 1 531 ? -23.480 -30.664 15.566 1.00 95.75 531 GLU A C 1
ATOM 4129 O O . GLU A 1 531 ? -24.209 -29.734 15.901 1.00 95.75 531 GLU A O 1
ATOM 4134 N N . ILE A 1 532 ? -23.321 -31.025 14.299 1.00 94.88 532 ILE A N 1
ATOM 4135 C CA . ILE A 1 532 ? -24.023 -30.429 13.168 1.00 94.88 532 ILE A CA 1
ATOM 4136 C C . ILE A 1 532 ? -24.816 -31.548 12.511 1.00 94.88 532 ILE A C 1
ATOM 4138 O O . ILE A 1 532 ? -24.236 -32.558 12.122 1.00 94.88 532 ILE A O 1
ATOM 4142 N N . VAL A 1 533 ? -26.124 -31.370 12.374 1.00 92.88 533 VAL A N 1
ATOM 4143 C CA . VAL A 1 533 ? -27.008 -32.295 11.654 1.00 92.88 533 VAL A CA 1
ATOM 4144 C C . VAL A 1 533 ? -27.591 -31.538 10.467 1.00 92.88 533 VAL A C 1
ATOM 4146 O O . VAL A 1 533 ? -27.921 -30.361 10.597 1.00 92.88 533 VAL A O 1
ATOM 4149 N N . ALA A 1 534 ? -27.676 -32.179 9.303 1.00 85.62 534 ALA A N 1
ATOM 4150 C CA . ALA A 1 534 ? -28.191 -31.543 8.095 1.00 85.62 534 ALA A CA 1
ATOM 4151 C C . ALA A 1 534 ? -29.605 -30.985 8.328 1.00 85.62 534 ALA A C 1
ATOM 4153 O O . ALA A 1 534 ? -30.457 -31.646 8.918 1.00 85.62 534 ALA A O 1
ATOM 4154 N N . GLY A 1 535 ? -29.837 -29.742 7.901 1.00 78.62 535 GLY A N 1
ATOM 4155 C CA . GLY A 1 535 ? -31.110 -29.047 8.120 1.00 78.62 535 GLY A CA 1
ATOM 4156 C C . GLY A 1 535 ? -31.357 -28.581 9.561 1.00 78.62 535 GLY A C 1
ATOM 4157 O O . GLY A 1 535 ? -32.403 -27.995 9.827 1.00 78.62 535 GLY A O 1
ATOM 4158 N N . ALA A 1 536 ? -30.413 -28.793 10.484 1.00 85.62 536 ALA A N 1
ATOM 4159 C CA . ALA A 1 536 ? -30.503 -28.345 11.869 1.00 85.62 536 ALA A CA 1
ATOM 4160 C C . ALA A 1 536 ? -29.348 -27.392 12.234 1.00 85.62 536 ALA A C 1
ATOM 4162 O O . ALA A 1 536 ? -28.246 -27.491 11.688 1.00 85.62 536 ALA A O 1
ATOM 4163 N N . PRO A 1 537 ? -29.565 -26.467 13.185 1.00 83.81 537 PRO A N 1
ATOM 4164 C CA . PRO A 1 537 ? -28.510 -25.574 13.645 1.00 83.81 537 PRO A CA 1
ATOM 4165 C C . PRO A 1 537 ? -27.397 -26.333 14.396 1.00 83.81 537 PRO A C 1
ATOM 4167 O O . PRO A 1 537 ? -27.671 -27.359 15.031 1.00 83.81 537 PRO A O 1
ATOM 4170 N N . PRO A 1 538 ? -26.150 -25.815 14.379 1.00 90.25 538 PRO A N 1
ATOM 4171 C CA . PRO A 1 538 ? -25.040 -26.385 15.136 1.00 90.25 538 PRO A CA 1
ATOM 4172 C C . PRO A 1 538 ? -25.335 -26.373 16.637 1.00 90.25 538 PRO A C 1
ATOM 4174 O O . PRO A 1 538 ? -25.706 -25.347 17.208 1.00 90.25 538 PRO A O 1
ATOM 4177 N N . ARG A 1 539 ? -25.121 -27.510 17.295 1.00 92.62 539 ARG A N 1
ATOM 4178 C CA . ARG A 1 539 ? -25.287 -27.675 18.738 1.00 92.62 539 ARG A CA 1
ATOM 4179 C C . ARG A 1 539 ? -23.927 -27.731 19.408 1.00 92.62 539 ARG A C 1
ATOM 4181 O O . ARG A 1 539 ? -23.156 -28.665 19.193 1.00 92.62 539 ARG A O 1
ATOM 4188 N N . TRP A 1 540 ? -23.665 -26.741 20.252 1.00 93.00 540 TRP A N 1
ATOM 4189 C CA . TRP A 1 540 ? -22.492 -26.711 21.111 1.00 93.00 540 TRP A CA 1
ATOM 4190 C C . TRP A 1 540 ? -22.836 -27.272 22.480 1.00 93.00 540 TRP A C 1
ATOM 4192 O O . TRP A 1 540 ? -23.751 -26.803 23.153 1.00 93.00 540 TRP A O 1
ATOM 4202 N N . ARG A 1 541 ? -22.065 -28.261 22.920 1.00 93.00 541 ARG A N 1
ATOM 4203 C CA . ARG A 1 541 ? -22.140 -28.786 24.277 1.00 93.00 541 ARG A CA 1
ATOM 4204 C C . ARG A 1 541 ? -20.859 -28.433 25.008 1.00 93.00 541 ARG A C 1
ATOM 4206 O O . ARG A 1 541 ? -19.803 -28.993 24.718 1.00 93.00 541 ARG A O 1
ATOM 4213 N N . ARG A 1 542 ? -20.956 -27.539 25.992 1.00 89.75 542 ARG A N 1
ATOM 4214 C CA . ARG A 1 542 ? -19.853 -27.290 26.922 1.00 89.75 542 ARG A CA 1
ATOM 4215 C C . ARG A 1 542 ? -19.644 -28.526 27.788 1.00 89.75 542 ARG A C 1
ATOM 4217 O O . ARG A 1 542 ? -20.583 -29.051 28.387 1.00 89.75 542 ARG A O 1
ATOM 4224 N N . LEU A 1 543 ? -18.411 -29.001 27.846 1.00 87.81 543 LEU A N 1
ATOM 4225 C CA . LEU A 1 543 ? -18.035 -30.109 28.709 1.00 87.81 543 LEU A CA 1
ATOM 4226 C C . LEU A 1 543 ? -17.709 -29.552 30.094 1.00 87.81 543 LEU A C 1
ATOM 4228 O O . LEU A 1 543 ? -17.002 -28.546 30.208 1.00 87.81 543 LEU A O 1
ATOM 4232 N N . ALA A 1 544 ? -18.227 -30.196 31.143 1.00 78.44 544 ALA A N 1
ATOM 4233 C CA . ALA A 1 544 ? -17.871 -29.848 32.513 1.00 78.44 544 ALA A CA 1
ATOM 4234 C C . ALA A 1 544 ? -16.344 -29.877 32.650 1.00 78.44 544 ALA A C 1
ATOM 4236 O O . ALA A 1 544 ? -15.694 -30.817 32.175 1.00 78.44 544 ALA A O 1
ATOM 4237 N N . SER A 1 545 ? -15.762 -28.855 33.287 1.00 62.75 545 SER A N 1
ATOM 4238 C CA . SER A 1 545 ? -14.364 -28.943 33.689 1.00 62.75 545 SER A CA 1
ATOM 4239 C C . SER A 1 545 ? -14.268 -30.158 34.591 1.00 62.75 545 SER A C 1
ATOM 4241 O O . SER A 1 545 ? -14.908 -30.183 35.644 1.00 62.75 545 SER A O 1
ATOM 4243 N N . ARG A 1 546 ? -13.514 -31.180 34.177 1.00 57.72 546 ARG A N 1
ATOM 4244 C CA . ARG A 1 546 ? -13.120 -32.225 35.117 1.00 57.72 546 ARG A CA 1
ATOM 4245 C C . ARG A 1 546 ? -12.459 -31.477 36.268 1.00 57.72 546 ARG A C 1
ATOM 4247 O O . ARG A 1 546 ? -11.418 -30.857 36.054 1.00 57.72 546 ARG A O 1
ATOM 4254 N N . SER A 1 547 ? -13.092 -31.456 37.443 1.00 46.31 547 SER A N 1
ATOM 4255 C CA . SER A 1 547 ? -12.378 -31.036 38.637 1.00 46.31 547 SER A CA 1
ATOM 4256 C C . SER A 1 547 ? -11.132 -31.914 38.690 1.00 46.31 547 SER A C 1
ATOM 4258 O O . SER A 1 547 ? -11.182 -33.112 38.380 1.00 46.31 547 SER A O 1
ATOM 4260 N N . ALA A 1 548 ? -9.993 -31.328 39.037 1.00 47.78 548 ALA A N 1
ATOM 4261 C CA . ALA A 1 548 ? -8.739 -32.054 39.193 1.00 47.78 548 ALA A CA 1
ATOM 4262 C C . ALA A 1 548 ? -8.769 -33.052 40.377 1.00 47.78 548 ALA A C 1
ATOM 4264 O O . ALA A 1 548 ? -7.727 -33.402 40.910 1.00 47.78 548 ALA A O 1
ATOM 4265 N N . ALA A 1 549 ? -9.951 -33.525 40.787 1.00 40.66 549 ALA A N 1
ATOM 4266 C CA . ALA A 1 549 ? -10.157 -34.549 41.801 1.00 40.66 549 ALA A CA 1
ATOM 4267 C C . ALA A 1 549 ? -10.548 -35.923 41.213 1.00 40.66 549 ALA A C 1
ATOM 4269 O O . ALA A 1 549 ? -10.714 -36.876 41.962 1.00 40.66 549 ALA A O 1
ATOM 4270 N N . GLY A 1 550 ? -10.689 -36.065 39.887 1.00 38.34 550 GLY A N 1
ATOM 4271 C CA . GLY A 1 550 ? -11.155 -37.319 39.269 1.00 38.34 550 GLY A CA 1
ATOM 4272 C C . GLY A 1 550 ? -10.113 -38.151 38.513 1.00 38.34 550 GLY A C 1
ATOM 4273 O O . GLY A 1 550 ? -10.443 -39.229 38.031 1.00 38.34 550 GLY A O 1
ATOM 4274 N N . ALA A 1 551 ? -8.862 -37.693 38.384 1.00 39.97 551 ALA A N 1
ATOM 4275 C CA . ALA A 1 551 ? -7.799 -38.460 37.711 1.00 39.97 551 ALA A CA 1
ATOM 4276 C C . ALA A 1 551 ? -7.313 -39.684 38.519 1.00 39.97 551 ALA A C 1
ATOM 4278 O O . ALA A 1 551 ? -6.437 -40.413 38.069 1.00 39.97 551 ALA A O 1
ATOM 4279 N N . ALA A 1 552 ? -7.923 -39.950 39.675 1.00 45.97 552 ALA A N 1
ATOM 4280 C CA . ALA A 1 552 ? -7.695 -41.143 40.475 1.00 45.97 552 ALA A CA 1
ATOM 4281 C C . ALA A 1 552 ? -8.928 -42.060 40.487 1.00 45.97 552 ALA A C 1
ATOM 4283 O O . ALA A 1 552 ? -9.345 -42.498 41.547 1.00 45.97 552 ALA A O 1
ATOM 4284 N N . THR A 1 553 ? -9.563 -42.320 39.337 1.00 40.78 553 THR A N 1
ATOM 4285 C CA . THR A 1 553 ? -10.168 -43.632 39.015 1.00 40.78 553 THR A CA 1
ATOM 4286 C C . THR A 1 553 ? -10.834 -43.630 37.636 1.00 40.78 553 THR A C 1
ATOM 4288 O O . THR A 1 553 ? -11.905 -43.063 37.445 1.00 40.78 553 THR A O 1
ATOM 4291 N N . ARG A 1 554 ? -10.221 -44.410 36.736 1.00 39.34 554 ARG A N 1
ATOM 4292 C CA . ARG A 1 554 ? -10.776 -45.171 35.592 1.00 39.34 554 ARG A CA 1
ATOM 4293 C C . ARG A 1 554 ? -10.135 -44.839 34.238 1.00 39.34 554 ARG A C 1
ATOM 4295 O O . ARG A 1 554 ? -10.580 -43.930 33.547 1.00 39.34 554 ARG A O 1
ATOM 4302 N N . ARG A 1 555 ? -9.160 -45.717 33.949 1.00 39.41 555 ARG A N 1
ATOM 4303 C CA . ARG A 1 555 ? -8.689 -46.319 32.685 1.00 39.41 555 ARG A CA 1
ATOM 4304 C C . ARG A 1 555 ? -8.268 -45.399 31.550 1.00 39.41 555 ARG A C 1
ATOM 4306 O O . ARG A 1 555 ? -9.142 -44.737 30.954 1.00 39.41 555 ARG A O 1
#

Nearest PDB structures (foldseek):
  7fe3-assembly1_A  TM=9.010E-01  e=1.118E-03  Flavobacterium johnsoniae UW101
  4ywz-assembly3_B  TM=3.807E-01  e=5.041E+00  Staphylococcus aureus
  3lid-assembly1_A  TM=4.719E-01  e=7.390E+00  Vibrio parahaemolyticus
  4ywz-assembly2_A  TM=3.813E-01  e=6.273E+00  Staphylococcus aureus